Protein AF-0000000084367678 (afdb_homodimer)

Foldseek 3Di:
DPPPLPDADAAPLEAAEEEFAFLDPDLCRLLLLVLLQLLLVVVPFFEEEEELALLDGQQCQLQVHEEAFDADPVGATEFDDHPNYTYDYNPRVDPPVRSVDDDPVNSVVVLVRRRHRHPDHNGHYYYYRDHHRCDDRVLCCLRHHDHLEYEYEFALAPVRVVSSVVVVVSNVVSVHHYLAYEHEQQWDQDPVPRDIGRPRDHCNRVVVCVVVVGDHQFYAHDDPVQVVSSNNSHGCSRVDDCPDPRSVRSNSSSVSVCCRRVVD/DPPPQPDADAAPLEAAEEEFAFLDPDLCRLLLLVLLQLLLVVVPFFEEEEELALLDGQQCQLQVHEEAFDADPVGATEFDDHPNYTYDYNPRVDPPVRSPDDDPVNSVVVLVRRRHRHPDHNGHYYYYRDHHRDDDRVLCCLRHHDHLEYEYEFALAPVRVVSSVVVVVSNVVSVHHYLAYEHEQQWDQDPVPRDIGGPRDHCNRVVSCVVVVGDHQFYAHDDPVQVVSSNNSHGCSRVDDCPDPRSVRSNSSSVSVCCRRVVD

Sequence (528 aa):
IGKNLPVKKSIPNVDKVIVVASGKGGVGKSTVSVNLALALQKLGNRVGILDVDIFGPSIPKLLNLSGEPRLSDDGRLLPLSNYGLESMSMGYLIPPENAVVWRGLMVMKALQQLLFEVKWNKLDYLVIDMPPGTGDTQLTISQQVKVDGAVIVSTPQDIALIDAVKGITMFNKVNIPIIGLVQNMSYFLCPNCNHESHVFGTDGALKEAKKQNLRLLGSIPLNEEICLQSDKGKPVVVSHIDKDPLTKPYFDIAQEVLKFVDQDIGKNLPVKKSIPNVDKVIVVASGKGGVGKSTVSVNLALALQKLGNRVGILDVDIFGPSIPKLLNLSGEPRLSDDGRLLPLSNYGLESMSMGYLIPPENAVVWRGLMVMKALQQLLFEVKWNKLDYLVIDMPPGTGDTQLTISQQVKVDGAVIVSTPQDIALIDAVKGITMFNKVNIPIIGLVQNMSYFLCPNCNHESHVFGTDGALKEAKKQNLRLLGSIPLNEEICLQSDKGKPVVVSHIDKDPLTKPYFDIAQEVLKFVDQD

Solvent-accessible surface area (backbone atoms only — not comparable to full-atom values): 26855 Å² total; per-residue (Å²): 129,76,80,68,71,68,78,54,36,77,42,65,52,45,71,35,30,37,37,36,34,22,8,42,33,56,45,48,49,62,60,50,41,53,31,31,39,51,32,39,30,74,73,73,45,43,34,29,40,37,36,63,17,74,63,56,53,51,58,44,52,36,48,61,50,83,63,68,65,51,67,45,97,85,67,26,37,37,59,49,70,49,99,84,33,38,30,48,41,47,57,37,75,42,55,73,91,60,52,60,70,62,47,73,67,57,50,52,54,51,49,51,41,65,59,63,35,43,56,56,64,81,20,53,33,33,36,32,30,49,40,57,25,48,43,65,68,53,49,47,49,57,51,43,36,56,56,64,27,30,39,38,34,24,28,18,26,56,71,41,39,58,23,31,50,44,36,53,52,41,34,56,74,62,70,37,50,68,67,24,33,33,24,26,45,38,31,33,61,38,87,86,78,59,50,79,39,53,48,37,34,74,60,33,40,54,53,49,19,54,74,68,74,42,41,65,46,37,64,35,61,41,47,41,63,57,42,51,24,33,60,69,18,40,37,50,61,74,71,40,59,74,82,31,83,83,26,38,40,38,45,48,30,30,50,51,51,49,55,60,61,62,72,104,131,77,79,69,70,68,79,53,36,78,44,65,50,43,71,36,30,37,38,36,34,22,7,43,34,56,43,46,48,61,62,49,39,53,33,30,39,49,31,39,30,73,72,72,43,43,37,30,38,37,35,63,18,73,62,55,51,51,58,44,52,35,47,62,50,82,61,67,64,51,66,45,97,86,68,26,36,38,61,50,70,48,97,85,33,38,30,47,42,45,55,37,74,42,56,72,90,60,52,60,70,61,47,73,68,59,50,52,54,52,49,50,41,65,57,63,35,42,56,55,62,81,21,54,33,33,37,32,30,50,40,57,26,48,43,66,67,53,49,48,48,57,49,44,38,58,56,64,26,31,39,37,35,24,27,18,27,57,70,40,39,57,23,30,49,47,36,54,51,40,35,56,74,61,68,39,49,68,67,24,34,32,24,25,46,38,32,34,62,38,88,87,79,58,50,79,41,52,47,37,35,74,60,33,40,55,54,48,19,56,75,69,73,42,41,65,47,38,63,35,61,41,49,43,64,54,43,53,26,32,61,69,19,40,38,50,61,74,71,38,58,77,82,31,83,83,26,40,39,36,44,48,31,31,51,51,51,50,54,59,60,64,73,101

pLDDT: mean 90.0, std 12.18, range [24.98, 98.81]

Structure (mmCIF, N/CA/C/O backbone):
data_AF-0000000084367678-model_v1
#
loop_
_entity.id
_entity.type
_entity.pdbx_description
1 polymer 'AAA domain-containing protein'
#
loop_
_atom_site.group_PDB
_atom_site.id
_atom_site.type_symbol
_atom_site.label_atom_id
_atom_site.label_alt_id
_atom_site.label_comp_id
_atom_site.label_asym_id
_atom_site.label_entity_id
_atom_site.label_seq_id
_atom_site.pdbx_PDB_ins_code
_atom_site.Cartn_x
_atom_site.Cartn_y
_atom_site.Cartn_z
_atom_site.occupancy
_atom_site.B_iso_or_equiv
_atom_site.auth_seq_id
_atom_site.auth_comp_id
_atom_site.auth_asym_id
_atom_site.auth_atom_id
_atom_site.pdbx_PDB_model_num
ATOM 1 N N . ILE A 1 1 ? -31.484 17.266 -17.672 1 24.98 1 ILE A N 1
ATOM 2 C CA . ILE A 1 1 ? -31.531 17.266 -16.219 1 24.98 1 ILE A CA 1
ATOM 3 C C . ILE A 1 1 ? -30.125 17.234 -15.656 1 24.98 1 ILE A C 1
ATOM 5 O O . ILE A 1 1 ? -29.375 16.281 -15.906 1 24.98 1 ILE A O 1
ATOM 9 N N . GLY A 1 2 ? -29.297 18.188 -15.797 1 33.62 2 GLY A N 1
ATOM 10 C CA . GLY A 1 2 ? -27.875 18.375 -15.539 1 33.62 2 GLY A CA 1
ATOM 11 C C . GLY A 1 2 ? -27.438 17.844 -14.188 1 33.62 2 GLY A C 1
ATOM 12 O O . GLY A 1 2 ? -27.969 18.266 -13.148 1 33.62 2 GLY A O 1
ATOM 13 N N . LYS A 1 3 ? -27.156 16.531 -14.031 1 39.16 3 LYS A N 1
ATOM 14 C CA . LYS A 1 3 ? -26.938 15.852 -12.758 1 39.16 3 LYS A CA 1
ATOM 15 C C . LYS A 1 3 ? -26.219 16.766 -11.766 1 39.16 3 LYS A C 1
ATOM 17 O O . LYS A 1 3 ? -25.109 17.234 -12.031 1 39.16 3 LYS A O 1
ATOM 22 N N . ASN A 1 4 ? -26.734 17.547 -11.117 1 40.03 4 ASN A N 1
ATOM 23 C CA . ASN A 1 4 ? -26.328 18.562 -10.156 1 40.03 4 ASN A CA 1
ATOM 24 C C . ASN A 1 4 ? -25.266 18.031 -9.195 1 40.03 4 ASN A C 1
ATOM 26 O O . ASN A 1 4 ? -25.516 17.094 -8.438 1 40.03 4 ASN A O 1
ATOM 30 N N . LEU A 1 5 ? -24 18.078 -9.594 1 51.72 5 LEU A N 1
ATOM 31 C CA . LEU A 1 5 ? -22.938 17.688 -8.68 1 51.72 5 LEU A CA 1
ATOM 32 C C . LEU A 1 5 ? -23.188 18.25 -7.281 1 51.72 5 LEU A C 1
ATOM 34 O O . LEU A 1 5 ? -23.562 19.422 -7.137 1 51.72 5 LEU A O 1
ATOM 38 N N . PRO A 1 6 ? -23.531 17.344 -6.352 1 59.41 6 PRO A N 1
ATOM 39 C CA . PRO A 1 6 ? -23.75 17.859 -5 1 59.41 6 PRO A CA 1
ATOM 40 C C . PRO A 1 6 ? -22.75 18.953 -4.613 1 59.41 6 PRO A C 1
ATOM 42 O O . PRO A 1 6 ? -21.625 18.969 -5.113 1 59.41 6 PRO A O 1
ATOM 45 N N . VAL A 1 7 ? -23.203 20.062 -4.141 1 72.88 7 VAL A N 1
ATOM 46 C CA . VAL A 1 7 ? -22.406 21.188 -3.676 1 72.88 7 VAL A CA 1
ATOM 47 C C . VAL A 1 7 ? -21.406 20.719 -2.623 1 72.88 7 VAL A C 1
ATOM 49 O O . VAL A 1 7 ? -21.781 20.078 -1.646 1 72.88 7 VAL A O 1
ATOM 52 N N . LYS A 1 8 ? -20.078 20.891 -2.949 1 87.5 8 LYS A N 1
ATOM 53 C CA . LYS A 1 8 ? -19 20.562 -2.012 1 87.5 8 LYS A CA 1
ATOM 54 C C . LYS A 1 8 ? -19.109 21.391 -0.736 1 87.5 8 LYS A C 1
ATOM 56 O O . LYS A 1 8 ? -19.5 22.562 -0.782 1 87.5 8 LYS A O 1
ATOM 61 N N . LYS A 1 9 ? -18.922 20.719 0.347 1 92.69 9 LYS A N 1
ATOM 62 C CA . LYS A 1 9 ? -19.047 21.344 1.66 1 92.69 9 LYS A CA 1
ATOM 63 C C . LYS A 1 9 ? -17.672 21.672 2.242 1 92.69 9 LYS A C 1
ATOM 65 O O . LYS A 1 9 ? -16.703 20.953 1.989 1 92.69 9 LYS A O 1
ATOM 70 N N . SER A 1 10 ? -17.672 22.781 2.959 1 95.75 10 SER A N 1
ATOM 71 C CA . SER A 1 10 ? -16.484 23.109 3.717 1 95.75 10 SER A CA 1
ATOM 72 C C . SER A 1 10 ? -16.422 22.344 5.035 1 95.75 10 SER A C 1
ATOM 74 O O . SER A 1 10 ? -17.469 22.016 5.609 1 95.75 10 SER A O 1
ATOM 76 N N . ILE A 1 11 ? -15.203 22.016 5.469 1 97.19 11 ILE A N 1
ATOM 77 C CA . ILE A 1 11 ? -15.023 21.438 6.793 1 97.19 11 ILE A CA 1
ATOM 78 C C . ILE A 1 11 ? -15.062 22.531 7.852 1 97.19 11 ILE A C 1
ATOM 80 O O . ILE A 1 11 ? -14.344 23.531 7.75 1 97.19 11 ILE A O 1
ATOM 84 N N . PRO A 1 12 ? -15.867 22.359 8.875 1 96.81 12 PRO A N 1
ATOM 85 C CA . PRO A 1 12 ? -16.016 23.422 9.875 1 96.81 12 PRO A CA 1
ATOM 86 C C . PRO A 1 12 ? -14.695 23.812 10.531 1 96.81 12 PRO A C 1
ATOM 88 O O . PRO A 1 12 ? -13.906 22.938 10.898 1 96.81 12 PRO A O 1
ATOM 91 N N . ASN A 1 13 ? -14.375 25.141 10.594 1 97.81 13 ASN A N 1
ATOM 92 C CA . ASN A 1 13 ? -13.242 25.75 11.281 1 97.81 13 ASN A CA 1
ATOM 93 C C . ASN A 1 13 ? -11.93 25.469 10.555 1 97.81 13 ASN A C 1
ATOM 95 O O . ASN A 1 13 ? -10.852 25.547 11.156 1 97.81 13 ASN A O 1
ATOM 99 N N . VAL A 1 14 ? -12.023 25.109 9.273 1 98.12 14 VAL A N 1
ATOM 100 C CA . VAL A 1 14 ? -10.844 24.844 8.453 1 98.12 14 VAL A CA 1
ATOM 101 C C . VAL A 1 14 ? -10.82 25.797 7.266 1 98.12 14 VAL A C 1
ATOM 103 O O . VAL A 1 14 ? -11.805 25.891 6.52 1 98.12 14 VAL A O 1
ATOM 106 N N . ASP A 1 15 ? -9.781 26.516 7.117 1 97.81 15 ASP A N 1
ATOM 107 C CA . ASP A 1 15 ? -9.688 27.484 6.027 1 97.81 15 ASP A CA 1
ATOM 108 C C . ASP A 1 15 ? -9.367 26.797 4.703 1 97.81 15 ASP A C 1
ATOM 110 O O . ASP A 1 15 ? -10.086 26.953 3.717 1 97.81 15 ASP A O 1
ATOM 114 N N . LYS A 1 16 ? -8.312 26.031 4.695 1 97.94 16 LYS A N 1
ATOM 115 C CA . LYS A 1 16 ? -7.891 25.344 3.48 1 97.94 16 LYS A CA 1
ATOM 116 C C . LYS A 1 16 ? -7.695 23.859 3.734 1 97.94 16 LYS A C 1
ATOM 118 O O . LYS A 1 16 ? -7.188 23.453 4.785 1 97.94 16 LYS A O 1
ATOM 123 N N . VAL A 1 17 ? -8.078 23.047 2.764 1 98.12 17 VAL A N 1
ATOM 124 C CA . VAL A 1 17 ? -7.957 21.594 2.848 1 98.12 17 VAL A CA 1
ATOM 125 C C . VAL A 1 17 ? -6.969 21.094 1.794 1 98.12 17 VAL A C 1
ATOM 127 O O . VAL A 1 17 ? -7.129 21.375 0.604 1 98.12 17 VAL A O 1
ATOM 130 N N . ILE A 1 18 ? -5.961 20.359 2.24 1 98.31 18 ILE A N 1
ATOM 131 C CA . ILE A 1 18 ? -4.977 19.719 1.377 1 98.31 18 ILE A CA 1
ATOM 132 C C . ILE A 1 18 ? -5.098 18.203 1.503 1 98.31 18 ILE A C 1
ATOM 134 O O . ILE A 1 18 ? -4.977 17.641 2.6 1 98.31 18 ILE A O 1
ATOM 138 N N . VAL A 1 19 ? -5.316 17.547 0.362 1 97.75 19 VAL A N 1
ATOM 139 C CA . VAL A 1 19 ? -5.387 16.078 0.414 1 97.75 19 VAL A CA 1
ATOM 140 C C . VAL A 1 19 ? -4.062 15.492 -0.062 1 97.75 19 VAL A C 1
ATOM 142 O O . VAL A 1 19 ? -3.441 16 -0.993 1 97.75 19 VAL A O 1
ATOM 145 N N . VAL A 1 20 ? -3.582 14.5 0.67 1 98 20 VAL A N 1
ATOM 146 C CA . VAL A 1 20 ? -2.43 13.703 0.264 1 98 20 VAL A CA 1
ATOM 147 C C . VAL A 1 20 ? -2.893 12.32 -0.199 1 98 20 VAL A C 1
ATOM 149 O O . VAL A 1 20 ? -3.492 11.57 0.573 1 98 20 VAL A O 1
ATOM 152 N N . ALA A 1 21 ? -2.607 12.039 -1.441 1 95 21 ALA A N 1
ATOM 153 C CA . ALA A 1 21 ? -3.117 10.82 -2.053 1 95 21 ALA A CA 1
ATOM 154 C C . ALA A 1 21 ? -1.989 10.016 -2.693 1 95 21 ALA A C 1
ATOM 156 O O . ALA A 1 21 ? -0.893 10.531 -2.91 1 95 21 ALA A O 1
ATOM 157 N N . SER A 1 22 ? -2.285 8.75 -2.85 1 91.56 22 SER A N 1
ATOM 158 C CA . SER A 1 22 ? -1.408 7.844 -3.582 1 91.56 22 SER A CA 1
ATOM 159 C C . SER A 1 22 ? -2.213 6.824 -4.383 1 91.56 22 SER A C 1
ATOM 161 O O . SER A 1 22 ? -3.373 6.555 -4.062 1 91.56 22 SER A O 1
ATOM 163 N N . GLY A 1 23 ? -1.698 6.41 -5.469 1 79.56 23 GLY A N 1
ATOM 164 C CA . GLY A 1 23 ? -2.379 5.383 -6.238 1 79.56 23 GLY A CA 1
ATOM 165 C C . GLY A 1 23 ? -2.305 4.008 -5.594 1 79.56 23 GLY A C 1
ATOM 166 O O . GLY A 1 23 ? -3.197 3.18 -5.781 1 79.56 23 GLY A O 1
ATOM 167 N N . LYS A 1 24 ? -1.27 3.723 -4.961 1 77.12 24 LYS A N 1
ATOM 168 C CA . LYS A 1 24 ? -1.032 2.428 -4.328 1 77.12 24 LYS A CA 1
ATOM 169 C C . LYS A 1 24 ? -0.624 2.598 -2.865 1 77.12 24 LYS A C 1
ATOM 171 O O . LYS A 1 24 ? -0.094 3.641 -2.48 1 77.12 24 LYS A O 1
ATOM 176 N N . GLY A 1 25 ? -0.98 1.59 -2.117 1 74.69 25 GLY A N 1
ATOM 177 C CA . GLY A 1 25 ? -0.498 1.577 -0.745 1 74.69 25 GLY A CA 1
ATOM 178 C C . GLY A 1 25 ? 0.994 1.322 -0.64 1 74.69 25 GLY A C 1
ATOM 179 O O . GLY A 1 25 ? 1.606 0.797 -1.572 1 74.69 25 GLY A O 1
ATOM 180 N N . GLY A 1 26 ? 1.635 1.889 0.402 1 81.69 26 GLY A N 1
ATOM 181 C CA . GLY A 1 26 ? 3.002 1.526 0.743 1 81.69 26 GLY A CA 1
ATOM 182 C C . GLY A 1 26 ? 4.035 2.449 0.127 1 81.69 26 GLY A C 1
ATOM 183 O O . GLY A 1 26 ? 5.238 2.25 0.306 1 81.69 26 GLY A O 1
ATOM 184 N N . VAL A 1 27 ? 3.604 3.455 -0.481 1 89 27 VAL A N 1
ATOM 185 C CA . VAL A 1 27 ? 4.543 4.371 -1.119 1 89 27 VAL A CA 1
ATOM 186 C C . VAL A 1 27 ? 4.996 5.426 -0.115 1 89 27 VAL A C 1
ATOM 188 O O . VAL A 1 27 ? 5.777 6.32 -0.455 1 89 27 VAL A O 1
ATOM 191 N N . GLY A 1 28 ? 4.48 5.438 1.096 1 92.81 28 GLY A N 1
ATOM 192 C CA . GLY A 1 28 ? 4.887 6.355 2.148 1 92.81 28 GLY A CA 1
ATOM 193 C C . GLY A 1 28 ? 3.967 7.555 2.279 1 92.81 28 GLY A C 1
ATOM 194 O O . GLY A 1 28 ? 4.383 8.609 2.758 1 92.81 28 GLY A O 1
ATOM 195 N N . LYS A 1 29 ? 2.789 7.391 1.81 1 94.94 29 LYS A N 1
ATOM 196 C CA . LYS A 1 29 ? 1.805 8.469 1.805 1 94.94 29 LYS A CA 1
ATOM 197 C C . LYS A 1 29 ? 1.592 9.023 3.209 1 94.94 29 LYS A C 1
ATOM 199 O O . LYS A 1 29 ? 1.638 10.242 3.414 1 94.94 29 LYS A O 1
ATOM 204 N N . SER A 1 30 ? 1.337 8.188 4.219 1 96.44 30 SER A N 1
ATOM 205 C CA . SER A 1 30 ? 1.032 8.641 5.57 1 96.44 30 SER A CA 1
ATOM 206 C C . SER A 1 30 ? 2.244 9.297 6.219 1 96.44 30 SER A C 1
ATOM 208 O O . SER A 1 30 ? 2.107 10.281 6.949 1 96.44 30 SER A O 1
ATOM 210 N N . THR A 1 31 ? 3.396 8.766 5.961 1 96.5 31 THR A N 1
ATOM 211 C CA . THR A 1 31 ? 4.625 9.375 6.461 1 96.5 31 THR A CA 1
ATOM 212 C C . THR A 1 31 ? 4.805 10.773 5.887 1 96.5 31 THR A C 1
ATOM 214 O O . THR A 1 31 ? 5.129 11.711 6.617 1 96.5 31 THR A O 1
ATOM 217 N N . VAL A 1 32 ? 4.547 10.867 4.582 1 98.06 32 VAL A N 1
ATOM 218 C CA . VAL A 1 32 ? 4.641 12.172 3.938 1 98.06 32 VAL A CA 1
ATOM 219 C C . VAL A 1 32 ? 3.566 13.102 4.496 1 98.06 32 VAL A C 1
ATOM 221 O O . VAL A 1 32 ? 3.834 14.281 4.77 1 98.06 32 VAL A O 1
ATOM 224 N N . SER A 1 33 ? 2.365 12.609 4.715 1 98.5 33 SER A N 1
ATOM 225 C CA . SER A 1 33 ? 1.254 13.406 5.227 1 98.5 33 SER A CA 1
ATOM 226 C C . SER A 1 33 ? 1.594 14.023 6.578 1 98.5 33 SER A C 1
ATOM 228 O O . SER A 1 33 ? 1.424 15.227 6.777 1 98.5 33 SER A O 1
ATOM 230 N N . VAL A 1 34 ? 2.109 13.219 7.48 1 98.44 34 VAL A N 1
ATOM 231 C CA . VAL A 1 34 ? 2.355 13.68 8.844 1 98.44 34 VAL A CA 1
ATOM 232 C C . VAL A 1 34 ? 3.514 14.68 8.852 1 98.44 34 VAL A C 1
ATOM 234 O O . VAL A 1 34 ? 3.439 15.719 9.508 1 98.44 34 VAL A O 1
ATOM 237 N N . ASN A 1 35 ? 4.559 14.367 8.133 1 98.31 35 ASN A N 1
ATOM 238 C CA . ASN A 1 35 ? 5.707 15.266 8.117 1 98.31 35 ASN A CA 1
ATOM 239 C C . ASN A 1 35 ? 5.387 16.578 7.391 1 98.31 35 ASN A C 1
ATOM 241 O O . ASN A 1 35 ? 5.902 17.625 7.75 1 98.31 35 ASN A O 1
ATOM 245 N N . LEU A 1 36 ? 4.547 16.484 6.367 1 98.5 36 LEU A N 1
ATOM 246 C CA . LEU A 1 36 ? 4.074 17.688 5.695 1 98.5 36 LEU A CA 1
ATOM 247 C C . LEU A 1 36 ? 3.268 18.562 6.652 1 98.5 36 LEU A C 1
ATOM 249 O O . LEU A 1 36 ? 3.5 19.766 6.746 1 98.5 36 LEU A O 1
ATOM 253 N N . ALA A 1 37 ? 2.322 17.969 7.355 1 98.81 37 ALA A N 1
ATOM 254 C CA . ALA A 1 37 ? 1.5 18.703 8.32 1 98.81 37 ALA A CA 1
ATOM 255 C C . ALA A 1 37 ? 2.365 19.375 9.375 1 98.81 37 ALA A C 1
ATOM 257 O O . ALA A 1 37 ? 2.168 20.547 9.695 1 98.81 37 ALA A O 1
ATOM 258 N N . LEU A 1 38 ? 3.336 18.641 9.867 1 98.25 38 LEU A N 1
ATOM 259 C CA . LEU A 1 38 ? 4.23 19.156 10.898 1 98.25 38 LEU A CA 1
ATOM 260 C C . LEU A 1 38 ? 5.113 20.266 10.344 1 98.25 38 LEU A C 1
ATOM 262 O O . LEU A 1 38 ? 5.391 21.25 11.031 1 98.25 38 LEU A O 1
ATOM 266 N N . ALA A 1 39 ? 5.57 20.125 9.109 1 97.81 39 ALA A N 1
ATOM 267 C CA . ALA A 1 39 ? 6.367 21.172 8.469 1 97.81 39 ALA A CA 1
ATOM 268 C C . ALA A 1 39 ? 5.551 22.438 8.289 1 97.81 39 ALA A C 1
ATOM 270 O O . ALA A 1 39 ? 6.039 23.547 8.562 1 97.81 39 ALA A O 1
ATOM 271 N N . LEU A 1 40 ? 4.34 22.297 7.871 1 98 40 LEU A N 1
ATOM 272 C CA . LEU A 1 40 ? 3.449 23.438 7.738 1 98 40 LEU A CA 1
ATOM 273 C C . LEU A 1 40 ? 3.248 24.141 9.078 1 98 40 LEU A C 1
ATOM 275 O O . LEU A 1 40 ? 3.236 25.359 9.156 1 98 40 LEU A O 1
ATOM 279 N N . GLN A 1 41 ? 3.098 23.312 10.062 1 97.62 41 GLN A N 1
ATOM 280 C CA . GLN A 1 41 ? 2.945 23.828 11.422 1 97.62 41 GLN A CA 1
ATOM 281 C C . GLN A 1 41 ? 4.184 24.609 11.852 1 97.62 41 GLN A C 1
ATOM 283 O O . GLN A 1 41 ? 4.07 25.719 12.406 1 97.62 41 GLN A O 1
ATOM 288 N N . LYS A 1 42 ? 5.332 24.094 11.609 1 96.06 42 LYS A N 1
ATOM 289 C CA . LYS A 1 42 ? 6.594 24.719 12 1 96.06 42 LYS A CA 1
ATOM 290 C C . LYS A 1 42 ? 6.836 26 11.227 1 96.06 42 LYS A C 1
ATOM 292 O O . LYS A 1 42 ? 7.594 26.875 11.672 1 96.06 42 LYS A O 1
ATOM 297 N N . LEU A 1 43 ? 6.203 26.094 10.148 1 95.81 43 LEU A N 1
ATOM 298 C CA . LEU A 1 43 ? 6.309 27.312 9.352 1 95.81 43 LEU A CA 1
ATOM 299 C C . LEU A 1 43 ? 5.336 28.375 9.852 1 95.81 43 LEU A C 1
ATOM 301 O O . LEU A 1 43 ? 5.172 29.422 9.219 1 95.81 43 LEU A O 1
ATOM 305 N N . GLY A 1 44 ? 4.605 28.109 10.922 1 96.56 44 GLY A N 1
ATOM 306 C CA . GLY A 1 44 ? 3.863 29.141 11.633 1 96.56 44 GLY A CA 1
ATOM 307 C C . GLY A 1 44 ? 2.365 29.047 11.422 1 96.56 44 GLY A C 1
ATOM 308 O O . GLY A 1 44 ? 1.623 29.969 11.781 1 96.56 44 GLY A O 1
ATOM 309 N N . ASN A 1 45 ? 1.863 27.969 10.859 1 97.88 45 ASN A N 1
ATOM 310 C CA . ASN A 1 45 ? 0.44 27.828 10.57 1 97.88 45 ASN A CA 1
ATOM 311 C C . ASN A 1 45 ? -0.262 26.953 11.609 1 97.88 45 ASN A C 1
ATOM 313 O O . ASN A 1 45 ? 0.369 26.109 12.242 1 97.88 45 ASN A O 1
ATOM 317 N N . ARG A 1 46 ? -1.546 27.234 11.852 1 98.5 46 ARG A N 1
ATOM 318 C CA . ARG A 1 46 ? -2.395 26.312 12.602 1 98.5 46 ARG A CA 1
ATOM 319 C C . ARG A 1 46 ? -2.832 25.141 11.719 1 98.5 46 ARG A C 1
ATOM 321 O O . ARG A 1 46 ? -3.59 25.328 10.766 1 98.5 46 ARG A O 1
ATOM 328 N N . VAL A 1 47 ? -2.318 23.953 12.047 1 98.56 47 VAL A N 1
ATOM 329 C CA . VAL A 1 47 ? -2.477 22.828 11.133 1 98.56 47 VAL A CA 1
ATOM 330 C C . VAL A 1 47 ? -3.092 21.641 11.867 1 98.56 47 VAL A C 1
ATOM 332 O O . VAL A 1 47 ? -2.793 21.422 13.047 1 98.56 47 VAL A O 1
ATOM 335 N N . GLY A 1 48 ? -4.027 20.953 11.219 1 98.75 48 GLY A N 1
ATOM 336 C CA . GLY A 1 48 ? -4.52 19.656 11.648 1 98.75 48 GLY A CA 1
ATOM 337 C C . GLY A 1 48 ? -4.305 18.562 10.625 1 98.75 48 GLY A C 1
ATOM 338 O O . GLY A 1 48 ? -3.977 18.844 9.469 1 98.75 48 GLY A O 1
ATOM 339 N N . ILE A 1 49 ? -4.434 17.297 11.07 1 98.81 49 ILE A N 1
ATOM 340 C CA . ILE A 1 49 ? -4.316 16.156 10.156 1 98.81 49 ILE A CA 1
ATOM 341 C C . ILE A 1 49 ? -5.473 15.195 10.383 1 98.81 49 ILE A C 1
ATOM 343 O O . ILE A 1 49 ? -5.844 14.914 11.523 1 98.81 49 ILE A O 1
ATOM 347 N N . LEU A 1 50 ? -6.043 14.781 9.281 1 98.38 50 LEU A N 1
ATOM 348 C CA . LEU A 1 50 ? -7.152 13.836 9.297 1 98.38 50 LEU A CA 1
ATOM 349 C C . LEU A 1 50 ? -6.812 12.586 8.492 1 98.38 50 LEU A C 1
ATOM 351 O O . LEU A 1 50 ? -6.449 12.672 7.32 1 98.38 50 LEU A O 1
ATOM 355 N N . ASP A 1 51 ? -6.879 11.469 9.188 1 96.62 51 ASP A N 1
ATOM 356 C CA . ASP A 1 51 ? -6.66 10.156 8.578 1 96.62 51 ASP A CA 1
ATOM 357 C C . ASP A 1 51 ? -7.98 9.516 8.164 1 96.62 51 ASP A C 1
ATOM 359 O O . ASP A 1 51 ? -8.781 9.125 9.016 1 96.62 51 ASP A O 1
ATOM 363 N N . VAL A 1 52 ? -8.125 9.312 6.832 1 92.38 52 VAL A N 1
ATOM 364 C CA . VAL A 1 52 ? -9.383 8.727 6.383 1 92.38 52 VAL A CA 1
ATOM 365 C C . VAL A 1 52 ? -9.125 7.363 5.742 1 92.38 52 VAL A C 1
ATOM 367 O O . VAL A 1 52 ? -9.953 6.863 4.98 1 92.38 52 VAL A O 1
ATOM 370 N N . ASP A 1 53 ? -7.988 6.809 5.938 1 87.5 53 ASP A N 1
ATOM 371 C CA . ASP A 1 53 ? -7.715 5.426 5.566 1 87.5 53 ASP A CA 1
ATOM 372 C C . ASP A 1 53 ? -8.297 4.457 6.598 1 87.5 53 ASP A C 1
ATOM 374 O O . ASP A 1 53 ? -7.625 4.102 7.57 1 87.5 53 ASP A O 1
ATOM 378 N N . ILE A 1 54 ? -9.352 4.004 6.32 1 79.69 54 ILE A N 1
ATOM 379 C CA . ILE A 1 54 ? -10.156 3.244 7.27 1 79.69 54 ILE A CA 1
ATOM 380 C C . ILE A 1 54 ? -9.5 1.889 7.531 1 79.69 54 ILE A C 1
ATOM 382 O O . ILE A 1 54 ? -9.477 1.412 8.664 1 79.69 54 ILE A O 1
ATOM 386 N N . PHE A 1 55 ? -8.891 1.275 6.59 1 75.62 55 PHE A N 1
ATOM 387 C CA . PHE A 1 55 ? -8.453 -0.109 6.707 1 75.62 55 PHE A CA 1
ATOM 388 C C . PHE A 1 55 ? -6.984 -0.177 7.117 1 75.62 55 PHE A C 1
ATOM 390 O O . PHE A 1 55 ? -6.508 -1.221 7.566 1 75.62 55 PHE A O 1
ATOM 397 N N . GLY A 1 56 ? -6.336 0.893 7.047 1 81.94 56 GLY A N 1
ATOM 398 C CA . GLY A 1 56 ? -4.93 0.919 7.418 1 81.94 56 GLY A CA 1
ATOM 399 C C . GLY A 1 56 ? -4.477 2.268 7.945 1 81.94 56 GLY A C 1
ATOM 400 O O . GLY A 1 56 ? -3.547 2.871 7.402 1 81.94 56 GLY A O 1
ATOM 401 N N . PRO A 1 57 ? -5.23 2.693 9.008 1 89.12 57 PRO A N 1
ATOM 402 C CA . PRO A 1 57 ? -4.863 4.004 9.547 1 89.12 57 PRO A CA 1
ATOM 403 C C . PRO A 1 57 ? -3.482 4.004 10.203 1 89.12 57 PRO A C 1
ATOM 405 O O . PRO A 1 57 ? -3.23 3.219 11.117 1 89.12 57 PRO A O 1
ATOM 408 N N . SER A 1 58 ? -2.604 4.891 9.758 1 92.25 58 SER A N 1
ATOM 409 C CA . SER A 1 58 ? -1.227 4.883 10.234 1 92.25 58 SER A CA 1
ATOM 410 C C . SER A 1 58 ? -0.935 6.105 11.102 1 92.25 58 SER A C 1
ATOM 412 O O . SER A 1 58 ? 0.059 6.137 11.828 1 92.25 58 SER A O 1
ATOM 414 N N . ILE A 1 59 ? -1.819 7.086 11.047 1 96.31 59 ILE A N 1
ATOM 415 C CA . ILE A 1 59 ? -1.528 8.383 11.656 1 96.31 59 ILE A CA 1
ATOM 416 C C . ILE A 1 59 ? -1.425 8.227 13.172 1 96.31 59 ILE A C 1
ATOM 418 O O . ILE A 1 59 ? -0.52 8.781 13.805 1 96.31 59 ILE A O 1
ATOM 422 N N . PRO A 1 60 ? -2.33 7.434 13.805 1 95.38 60 PRO A N 1
ATOM 423 C CA . PRO A 1 60 ? -2.217 7.289 15.258 1 95.38 60 PRO A CA 1
ATOM 424 C C . PRO A 1 60 ? -0.842 6.793 15.695 1 95.38 60 PRO A C 1
ATOM 426 O O . PRO A 1 60 ? -0.247 7.348 16.625 1 95.38 60 PRO A O 1
ATOM 429 N N . LYS A 1 61 ? -0.298 5.852 15.008 1 94.06 61 LYS A N 1
ATOM 430 C CA . LYS A 1 61 ? 1.027 5.324 15.32 1 94.06 61 LYS A CA 1
ATOM 431 C C . LYS A 1 61 ? 2.111 6.363 15.039 1 94.06 61 LYS A C 1
ATOM 433 O O . LYS A 1 61 ? 3.033 6.535 15.844 1 94.06 61 LYS A O 1
ATOM 438 N N . LEU A 1 62 ? 1.968 7.059 13.953 1 97.06 62 LEU A N 1
ATOM 439 C CA . LEU A 1 62 ? 2.975 8.023 13.523 1 97.06 62 LEU A CA 1
ATOM 440 C C . LEU A 1 62 ? 3.041 9.203 14.477 1 97.06 62 LEU A C 1
ATOM 442 O O . LEU A 1 62 ? 4.059 9.898 14.547 1 97.06 62 LEU A O 1
ATOM 446 N N . LEU A 1 63 ? 1.94 9.422 15.195 1 98 63 LEU A N 1
ATOM 447 C CA . LEU A 1 63 ? 1.894 10.555 16.125 1 98 63 LEU A CA 1
ATOM 448 C C . LEU A 1 63 ? 1.958 10.07 17.562 1 98 63 LEU A C 1
ATOM 450 O O . LEU A 1 63 ? 1.816 10.867 18.5 1 98 63 LEU A O 1
ATOM 454 N N . ASN A 1 64 ? 2.186 8.805 17.734 1 97.06 64 ASN A N 1
ATOM 455 C CA . ASN A 1 64 ? 2.246 8.211 19.062 1 97.06 64 ASN A CA 1
ATOM 456 C C . ASN A 1 64 ? 1.005 8.539 19.891 1 97.06 64 ASN A C 1
ATOM 458 O O . ASN A 1 64 ? 1.113 9.023 21.016 1 97.06 64 ASN A O 1
ATOM 462 N N . LEU A 1 65 ? -0.136 8.359 19.266 1 95.88 65 LEU A N 1
ATOM 463 C CA . LEU A 1 65 ? -1.414 8.633 19.906 1 95.88 65 LEU A CA 1
ATOM 464 C C . LEU A 1 65 ? -2.285 7.379 19.953 1 95.88 65 LEU A C 1
ATOM 466 O O . LEU A 1 65 ? -2.215 6.543 19.047 1 95.88 65 LEU A O 1
ATOM 470 N N . SER A 1 66 ? -2.951 7.242 21 1 90.06 66 SER A N 1
ATOM 471 C CA . SER A 1 66 ? -3.902 6.148 21.172 1 90.06 66 SER A CA 1
ATOM 472 C C . SER A 1 66 ? -5.086 6.574 22.031 1 90.06 66 SER A C 1
ATOM 474 O O . SER A 1 66 ? -5.059 7.641 22.641 1 90.06 66 SER A O 1
ATOM 476 N N . GLY A 1 67 ? -6.141 5.777 21.906 1 87.12 67 GLY A N 1
ATOM 477 C CA . GLY A 1 67 ? -7.305 6.051 22.734 1 87.12 67 GLY A CA 1
ATOM 478 C C . GLY A 1 67 ? -8.492 6.574 21.953 1 87.12 67 GLY A C 1
ATOM 479 O O . GLY A 1 67 ? -8.344 6.988 20.797 1 87.12 67 GLY A O 1
ATOM 480 N N . GLU A 1 68 ? -9.609 6.551 22.594 1 88.19 68 GLU A N 1
ATOM 481 C CA . GLU A 1 68 ? -10.844 7.008 21.953 1 88.19 68 GLU A CA 1
ATOM 482 C C . GLU A 1 68 ? -11.062 8.5 22.172 1 88.19 68 GLU A C 1
ATOM 484 O O . GLU A 1 68 ? -10.898 9 23.281 1 88.19 68 GLU A O 1
ATOM 489 N N . PRO A 1 69 ? -11.359 9.117 21.062 1 91.69 69 PRO A N 1
ATOM 490 C CA . PRO A 1 69 ? -11.633 10.547 21.219 1 91.69 69 PRO A CA 1
ATOM 491 C C . PRO A 1 69 ? -12.836 10.828 22.125 1 91.69 69 PRO A C 1
ATOM 493 O O . PRO A 1 69 ? -13.805 10.062 22.109 1 91.69 69 PRO A O 1
ATOM 496 N N . ARG A 1 70 ? -12.75 11.914 22.859 1 91.75 70 ARG A N 1
ATOM 497 C CA . ARG A 1 70 ? -13.875 12.383 23.656 1 91.75 70 ARG A CA 1
ATOM 498 C C . ARG A 1 70 ? -14.844 13.203 22.812 1 91.75 70 ARG A C 1
ATOM 500 O O . ARG A 1 70 ? -14.5 13.633 21.703 1 91.75 70 ARG A O 1
ATOM 507 N N . LEU A 1 71 ? -16.031 13.25 23.328 1 93.44 71 LEU A N 1
ATOM 508 C CA . LEU A 1 71 ? -17.031 14.094 22.688 1 93.44 71 LEU A CA 1
ATOM 509 C C . LEU A 1 71 ? -17.172 15.422 23.422 1 93.44 71 LEU A C 1
ATOM 511 O O . LEU A 1 71 ? -17.125 15.461 24.656 1 93.44 71 LEU A O 1
ATOM 515 N N . SER A 1 72 ? -17.297 16.484 22.641 1 94.88 72 SER A N 1
ATOM 516 C CA . SER A 1 72 ? -17.609 17.797 23.219 1 94.88 72 SER A CA 1
ATOM 517 C C . SER A 1 72 ? -19.047 17.844 23.719 1 94.88 72 SER A C 1
ATOM 519 O O . SER A 1 72 ? -19.812 16.891 23.516 1 94.88 72 SER A O 1
ATOM 521 N N . ASP A 1 73 ? -19.359 18.969 24.344 1 93.75 73 ASP A N 1
ATOM 522 C CA . ASP A 1 73 ? -20.703 19.156 24.891 1 93.75 73 ASP A CA 1
ATOM 523 C C . ASP A 1 73 ? -21.75 19.156 23.766 1 93.75 73 ASP A C 1
ATOM 525 O O . ASP A 1 73 ? -22.891 18.734 23.984 1 93.75 73 ASP A O 1
ATOM 529 N N . ASP A 1 74 ? -21.344 19.516 22.672 1 93.31 74 ASP A N 1
ATOM 530 C CA . ASP A 1 74 ? -22.281 19.609 21.562 1 93.31 74 ASP A CA 1
ATOM 531 C C . ASP A 1 74 ? -22.219 18.359 20.688 1 93.31 74 ASP A C 1
ATOM 533 O O . ASP A 1 74 ? -22.734 18.328 19.562 1 93.31 74 ASP A O 1
ATOM 537 N N . GLY A 1 75 ? -21.469 17.375 21.078 1 93 75 GLY A N 1
ATOM 538 C CA . GLY A 1 75 ? -21.5 16.062 20.438 1 93 75 GLY A CA 1
ATOM 539 C C . GLY A 1 75 ? -20.469 15.914 19.328 1 93 75 GLY A C 1
ATOM 540 O O . GLY A 1 75 ? -20.547 14.984 18.531 1 93 75 GLY A O 1
ATOM 541 N N . ARG A 1 76 ? -19.547 16.812 19.344 1 95.56 76 ARG A N 1
ATOM 542 C CA . ARG A 1 76 ? -18.531 16.734 18.297 1 95.56 76 ARG A CA 1
ATOM 543 C C . ARG A 1 76 ? -17.281 16.016 18.812 1 95.56 76 ARG A C 1
ATOM 545 O O . ARG A 1 76 ? -17.016 16.016 20.016 1 95.56 76 ARG A O 1
ATOM 552 N N . LEU A 1 77 ? -16.562 15.383 17.891 1 96.25 77 LEU A N 1
ATOM 553 C CA . LEU A 1 77 ? -15.344 14.656 18.234 1 96.25 77 LEU A CA 1
ATOM 554 C C . LEU A 1 77 ? -14.219 15.625 18.594 1 96.25 77 LEU A C 1
ATOM 556 O O . LEU A 1 77 ? -13.914 16.547 17.828 1 96.25 77 LEU A O 1
ATOM 560 N N . LEU A 1 78 ? -13.656 15.438 19.766 1 97.38 78 LEU A N 1
ATOM 561 C CA . LEU A 1 78 ? -12.484 16.219 20.141 1 97.38 78 LEU A CA 1
ATOM 562 C C . LEU A 1 78 ? -11.211 15.602 19.578 1 97.38 78 LEU A C 1
ATOM 564 O O . LEU A 1 78 ? -10.906 14.438 19.844 1 97.38 78 LEU A O 1
ATOM 568 N N . PRO A 1 79 ? -10.477 16.359 18.766 1 97.62 79 PRO A N 1
ATOM 569 C CA . PRO A 1 79 ? -9.258 15.781 18.203 1 97.62 79 PRO A CA 1
ATOM 570 C C . PRO A 1 79 ? -8.188 15.492 19.25 1 97.62 79 PRO A C 1
ATOM 572 O O . PRO A 1 79 ? -8.18 16.125 20.312 1 97.62 79 PRO A O 1
ATOM 575 N N . LEU A 1 80 ? -7.367 14.492 18.953 1 97.38 80 LEU A N 1
ATOM 576 C CA . LEU A 1 80 ? -6.18 14.227 19.766 1 97.38 80 LEU A CA 1
ATOM 577 C C . LEU A 1 80 ? -4.98 15.008 19.234 1 97.38 80 LEU A C 1
ATOM 579 O O . LEU A 1 80 ? -4.922 15.336 18.047 1 97.38 80 LEU A O 1
ATOM 583 N N . SER A 1 81 ? -4.07 15.328 20.188 1 97.31 81 SER A N 1
ATOM 584 C CA . SER A 1 81 ? -2.953 16.156 19.75 1 97.31 81 SER A CA 1
ATOM 585 C C . SER A 1 81 ? -1.629 15.625 20.297 1 97.31 81 SER A C 1
ATOM 587 O O . SER A 1 81 ? -1.573 15.094 21.406 1 97.31 81 SER A O 1
ATOM 589 N N . ASN A 1 82 ? -0.674 15.609 19.469 1 97.69 82 ASN A N 1
ATOM 590 C CA . ASN A 1 82 ? 0.726 15.422 19.844 1 97.69 82 ASN A CA 1
ATOM 591 C C . ASN A 1 82 ? 1.651 16.266 18.953 1 97.69 82 ASN A C 1
ATOM 593 O O . ASN A 1 82 ? 1.315 16.578 17.812 1 97.69 82 ASN A O 1
ATOM 597 N N . TYR A 1 83 ? 2.768 16.766 19.547 1 97.44 83 TYR A N 1
ATOM 598 C CA . TYR A 1 83 ? 3.752 17.609 18.875 1 97.44 83 TYR A CA 1
ATOM 599 C C . TYR A 1 83 ? 3.109 18.891 18.344 1 97.44 83 TYR A C 1
ATOM 601 O O . TYR A 1 83 ? 3.508 19.391 17.297 1 97.44 83 TYR A O 1
ATOM 609 N N . GLY A 1 84 ? 1.965 19.297 18.953 1 96 84 GLY A N 1
ATOM 610 C CA . GLY A 1 84 ? 1.292 20.531 18.562 1 96 84 GLY A CA 1
ATOM 611 C C . GLY A 1 84 ? 0.359 20.359 17.391 1 96 84 GLY A C 1
ATOM 612 O O . GLY A 1 84 ? -0.203 21.344 16.891 1 96 84 GLY A O 1
ATOM 613 N N . LEU A 1 85 ? 0.154 19.172 16.922 1 97.81 85 LEU A N 1
ATOM 614 C CA . LEU A 1 85 ? -0.664 18.875 15.75 1 97.81 85 LEU A CA 1
ATOM 615 C C . LEU A 1 85 ? -1.967 18.203 16.156 1 97.81 85 LEU A C 1
ATOM 617 O O . LEU A 1 85 ? -1.947 17.141 16.781 1 97.81 85 LEU A O 1
ATOM 621 N N . GLU A 1 86 ? -3.068 18.812 15.828 1 98.12 86 GLU A N 1
ATOM 622 C CA . GLU A 1 86 ? -4.363 18.172 16.031 1 98.12 86 GLU A CA 1
ATOM 623 C C . GLU A 1 86 ? -4.59 17.062 15.016 1 98.12 86 GLU A C 1
ATOM 625 O O . GLU A 1 86 ? -4.25 17.203 13.836 1 98.12 86 GLU A O 1
ATOM 630 N N . SER A 1 87 ? -5.121 15.977 15.547 1 98.5 87 SER A N 1
ATOM 631 C CA . SER A 1 87 ? -5.301 14.852 14.641 1 98.5 87 SER A CA 1
ATOM 632 C C . SER A 1 87 ? -6.617 14.133 14.906 1 98.5 87 SER A C 1
ATOM 634 O O . SER A 1 87 ? -7.109 14.125 16.031 1 98.5 87 SER A O 1
ATOM 636 N N . MET A 1 88 ? -7.156 13.602 13.906 1 97.94 88 MET A N 1
ATOM 637 C CA . MET A 1 88 ? -8.273 12.664 13.977 1 97.94 88 MET A CA 1
ATOM 638 C C . MET A 1 88 ? -8.102 11.531 12.969 1 97.94 88 MET A C 1
ATOM 640 O O . MET A 1 88 ? -7.434 11.695 11.953 1 97.94 88 MET A O 1
ATOM 644 N N . SER A 1 89 ? -8.562 10.391 13.344 1 95.5 89 SER A N 1
ATOM 645 C CA . SER A 1 89 ? -8.359 9.195 12.531 1 95.5 89 SER A CA 1
ATOM 646 C C . SER A 1 89 ? -9.43 8.148 12.805 1 95.5 89 SER A C 1
ATOM 648 O O . SER A 1 89 ? -9.945 8.055 13.922 1 95.5 89 SER A O 1
ATOM 650 N N . MET A 1 90 ? -9.672 7.43 11.805 1 87 90 MET A N 1
ATOM 651 C CA . MET A 1 90 ? -10.516 6.25 12 1 87 90 MET A CA 1
ATOM 652 C C . MET A 1 90 ? -9.891 5.301 13.016 1 87 90 MET A C 1
ATOM 654 O O . MET A 1 90 ? -10.602 4.617 13.75 1 87 90 MET A O 1
ATOM 658 N N . GLY A 1 91 ? -8.641 5.398 13.07 1 87.5 91 GLY A N 1
ATOM 659 C CA . GLY A 1 91 ? -7.914 4.512 13.969 1 87.5 91 GLY A CA 1
ATOM 660 C C . GLY A 1 91 ? -8.188 4.793 15.438 1 87.5 91 GLY A C 1
ATOM 661 O O . GLY A 1 91 ? -7.902 3.955 16.297 1 87.5 91 GLY A O 1
ATOM 662 N N . TYR A 1 92 ? -8.656 5.992 15.688 1 91.19 92 TYR A N 1
ATOM 663 C CA . TYR A 1 92 ? -9.016 6.312 17.062 1 91.19 92 TYR A CA 1
ATOM 664 C C . TYR A 1 92 ? -10.391 5.762 17.406 1 91.19 92 TYR A C 1
ATOM 666 O O . TYR A 1 92 ? -10.711 5.566 18.594 1 91.19 92 TYR A O 1
ATOM 674 N N . LEU A 1 93 ? -11.211 5.602 16.391 1 83.94 93 LEU A N 1
ATOM 675 C CA . LEU A 1 93 ? -12.617 5.262 16.594 1 83.94 93 LEU A CA 1
ATOM 676 C C . LEU A 1 93 ? -12.805 3.748 16.625 1 83.94 93 LEU A C 1
ATOM 678 O O . LEU A 1 93 ? -13.742 3.248 17.25 1 83.94 93 LEU A O 1
ATOM 682 N N . ILE A 1 94 ? -11.984 3.07 15.898 1 72.94 94 ILE A N 1
ATOM 683 C CA . ILE A 1 94 ? -12.18 1.63 15.773 1 72.94 94 ILE A CA 1
ATOM 684 C C . ILE A 1 94 ? -11.055 0.892 16.484 1 72.94 94 ILE A C 1
ATOM 686 O O . ILE A 1 94 ? -9.891 0.998 16.094 1 72.94 94 ILE A O 1
ATOM 690 N N . PRO A 1 95 ? -11.484 0.159 17.5 1 65.69 95 PRO A N 1
ATOM 691 C CA . PRO A 1 95 ? -10.43 -0.676 18.094 1 65.69 95 PRO A CA 1
ATOM 692 C C . PRO A 1 95 ? -9.891 -1.708 17.109 1 65.69 95 PRO A C 1
ATOM 694 O O . PRO A 1 95 ? -10.633 -2.23 16.281 1 65.69 95 PRO A O 1
ATOM 697 N N . PRO A 1 96 ? -8.523 -1.831 17.047 1 60.19 96 PRO A N 1
ATOM 698 C CA . PRO A 1 96 ? -7.879 -2.74 16.094 1 60.19 96 PRO A CA 1
ATOM 699 C C . PRO A 1 96 ? -8.523 -4.125 16.078 1 60.19 96 PRO A C 1
ATOM 701 O O . PRO A 1 96 ? -8.586 -4.762 15.016 1 60.19 96 PRO A O 1
ATOM 704 N N . GLU A 1 97 ? -8.953 -4.543 17.203 1 59.12 97 GLU A N 1
ATOM 705 C CA . GLU A 1 97 ? -9.508 -5.887 17.312 1 59.12 97 GLU A CA 1
ATOM 706 C C . GLU A 1 97 ? -10.844 -5.996 16.578 1 59.12 97 GLU A C 1
ATOM 708 O O . GLU A 1 97 ? -11.273 -7.098 16.234 1 59.12 97 GLU A O 1
ATOM 713 N N . ASN A 1 98 ? -11.523 -4.844 16.375 1 58.66 98 ASN A N 1
ATOM 714 C CA . ASN A 1 98 ? -12.852 -4.852 15.766 1 58.66 98 ASN A CA 1
ATOM 715 C C . ASN A 1 98 ? -12.789 -4.461 14.289 1 58.66 98 ASN A C 1
ATOM 717 O O . ASN A 1 98 ? -13.82 -4.23 13.664 1 58.66 98 ASN A O 1
ATOM 721 N N . ALA A 1 99 ? -11.602 -4.191 13.82 1 53.53 99 ALA A N 1
ATOM 722 C CA . ALA A 1 99 ? -11.414 -3.658 12.469 1 53.53 99 ALA A CA 1
ATOM 723 C C . ALA A 1 99 ? -12.016 -4.59 11.422 1 53.53 99 ALA A C 1
ATOM 725 O O . ALA A 1 99 ? -12.523 -4.133 10.398 1 53.53 99 ALA A O 1
ATOM 726 N N . VAL A 1 100 ? -12.117 -5.883 11.602 1 53.47 100 VAL A N 1
ATOM 727 C CA . VAL A 1 100 ? -12.398 -6.91 10.602 1 53.47 100 VAL A CA 1
ATOM 728 C C . VAL A 1 100 ? -13.805 -6.715 10.047 1 53.47 100 VAL A C 1
ATOM 730 O O . VAL A 1 100 ? -14.055 -6.973 8.867 1 53.47 100 VAL A O 1
ATOM 733 N N . VAL A 1 101 ? -14.797 -5.973 10.828 1 56.66 101 VAL A N 1
ATOM 734 C CA . VAL A 1 101 ? -16.156 -6.234 10.375 1 56.66 101 VAL A CA 1
ATOM 735 C C . VAL A 1 101 ? -16.812 -4.93 9.922 1 56.66 101 VAL A C 1
ATOM 737 O O . VAL A 1 101 ? -18.031 -4.867 9.75 1 56.66 101 VAL A O 1
ATOM 740 N N . TRP A 1 102 ? -15.992 -3.986 9.531 1 61.62 102 TRP A N 1
ATOM 741 C CA . TRP A 1 102 ? -16.703 -2.779 9.133 1 61.62 102 TRP A CA 1
ATOM 742 C C . TRP A 1 102 ? -17.125 -2.854 7.672 1 61.62 102 TRP A C 1
ATOM 744 O O . TRP A 1 102 ? -16.281 -3.004 6.781 1 61.62 102 TRP A O 1
ATOM 754 N N . ARG A 1 103 ? -18.469 -3.01 7.566 1 64.19 103 ARG A N 1
ATOM 755 C CA . ARG A 1 103 ? -19.078 -3.037 6.242 1 64.19 103 ARG A CA 1
ATOM 756 C C . ARG A 1 103 ? -19.188 -1.63 5.664 1 64.19 103 ARG A C 1
ATOM 758 O O . ARG A 1 103 ? -19.047 -0.642 6.387 1 64.19 103 ARG A O 1
ATOM 765 N N . GLY A 1 104 ? -19.359 -1.562 4.43 1 66.56 104 GLY A N 1
ATOM 766 C CA . GLY A 1 104 ? -19.359 -0.347 3.633 1 66.56 104 GLY A CA 1
ATOM 767 C C . GLY A 1 104 ? -20.188 0.769 4.242 1 66.56 104 GLY A C 1
ATOM 768 O O . GLY A 1 104 ? -19.734 1.916 4.305 1 66.56 104 GLY A O 1
ATOM 769 N N . LEU A 1 105 ? -21.344 0.479 4.836 1 71.69 105 LEU A N 1
ATOM 770 C CA . LEU A 1 105 ? -22.234 1.521 5.348 1 71.69 105 LEU A CA 1
ATOM 771 C C . LEU A 1 105 ? -21.656 2.154 6.605 1 71.69 105 LEU A C 1
ATOM 773 O O . LEU A 1 105 ? -21.719 3.373 6.781 1 71.69 105 LEU A O 1
ATOM 777 N N . MET A 1 106 ? -21.109 1.373 7.441 1 74.56 106 MET A N 1
ATOM 778 C CA . MET A 1 106 ? -20.5 1.879 8.672 1 74.56 106 MET A CA 1
ATOM 779 C C . MET A 1 106 ? -19.281 2.744 8.359 1 74.56 106 MET A C 1
ATOM 781 O O . MET A 1 106 ? -19.047 3.752 9.023 1 74.56 106 MET A O 1
ATOM 785 N N . VAL A 1 107 ? -18.672 2.357 7.312 1 77.25 107 VAL A N 1
ATOM 786 C CA . VAL A 1 107 ? -17.484 3.098 6.883 1 77.25 107 VAL A CA 1
ATOM 787 C C . VAL A 1 107 ? -17.891 4.496 6.426 1 77.25 107 VAL A C 1
ATOM 789 O O . VAL A 1 107 ? -17.266 5.488 6.805 1 77.25 107 VAL A O 1
ATOM 792 N N . MET A 1 108 ? -18.938 4.582 5.75 1 81.06 108 MET A N 1
ATOM 793 C CA . MET A 1 108 ? -19.375 5.863 5.211 1 81.06 108 MET A CA 1
ATOM 794 C C . MET A 1 108 ? -19.891 6.777 6.32 1 81.06 108 MET A C 1
ATOM 796 O O . MET A 1 108 ? -19.656 7.988 6.289 1 81.06 108 MET A O 1
ATOM 800 N N . LYS A 1 109 ? -20.578 6.195 7.262 1 84.19 109 LYS A N 1
ATOM 801 C CA . LYS A 1 109 ? -21.062 6.977 8.398 1 84.19 109 LYS A CA 1
ATOM 802 C C . LYS A 1 109 ? -19.891 7.547 9.203 1 84.19 109 LYS A C 1
ATOM 804 O O . LYS A 1 109 ? -19.891 8.727 9.562 1 84.19 109 LYS A O 1
ATOM 809 N N . ALA A 1 110 ? -18.969 6.723 9.438 1 85.06 110 ALA A N 1
ATOM 810 C CA . ALA A 1 110 ? -17.781 7.16 10.164 1 85.06 110 ALA A CA 1
ATOM 811 C C . ALA A 1 110 ? -17.031 8.25 9.398 1 85.06 110 ALA A C 1
ATOM 813 O O . ALA A 1 110 ? -16.531 9.211 10 1 85.06 110 ALA A O 1
ATOM 814 N N . LEU A 1 111 ? -16.984 8.117 8.125 1 89.88 111 LEU A N 1
ATOM 815 C CA . LEU A 1 111 ? -16.312 9.102 7.277 1 89.88 111 LEU A CA 1
ATOM 816 C C . LEU A 1 111 ? -16.984 10.461 7.387 1 89.88 111 LEU A C 1
ATOM 818 O O . LEU A 1 111 ? -16.312 11.492 7.477 1 89.88 111 LEU A O 1
ATOM 822 N N . GLN A 1 112 ? -18.297 10.469 7.461 1 91.81 112 GLN A N 1
ATOM 823 C CA . GLN A 1 112 ? -19.047 11.711 7.598 1 91.81 112 GLN A CA 1
ATOM 824 C C . GLN A 1 112 ? -18.734 12.398 8.922 1 91.81 112 GLN A C 1
ATOM 826 O O . GLN A 1 112 ? -18.562 13.625 8.961 1 91.81 112 GLN A O 1
ATOM 831 N N . GLN A 1 113 ? -18.656 11.633 9.875 1 92.25 113 GLN A N 1
ATOM 832 C CA . GLN A 1 113 ? -18.328 12.18 11.188 1 92.25 113 GLN A CA 1
ATOM 833 C C . GLN A 1 113 ? -16.938 12.781 11.203 1 92.25 113 GLN A C 1
ATOM 835 O O . GLN A 1 113 ? -16.719 13.875 11.727 1 92.25 113 GLN A O 1
ATOM 840 N N . LEU A 1 114 ? -16.016 12.102 10.625 1 94.44 114 LEU A N 1
ATOM 841 C CA . LEU A 1 114 ? -14.633 12.555 10.594 1 94.44 114 LEU A CA 1
ATOM 842 C C . LEU A 1 114 ? -14.5 13.844 9.797 1 94.44 114 LEU A C 1
ATOM 844 O O . LEU A 1 114 ? -13.688 14.703 10.133 1 94.44 114 LEU A O 1
ATOM 848 N N . LEU A 1 115 ? -15.305 13.953 8.781 1 95.44 115 LEU A N 1
ATOM 849 C CA . LEU A 1 115 ? -15.164 15.086 7.875 1 95.44 115 LEU A CA 1
ATOM 850 C C . LEU A 1 115 ? -15.867 16.312 8.438 1 95.44 115 LEU A C 1
ATOM 852 O O . LEU A 1 115 ? -15.375 17.438 8.289 1 95.44 115 LEU A O 1
ATOM 856 N N . PHE A 1 116 ? -17 16.125 9.18 1 96 116 PHE A N 1
ATOM 857 C CA . PHE A 1 116 ? -17.844 17.297 9.406 1 96 116 PHE A CA 1
ATOM 858 C C . PHE A 1 116 ? -18.188 17.438 10.883 1 96 116 PHE A C 1
ATOM 860 O O . PHE A 1 116 ? -18.766 18.453 11.289 1 96 116 PHE A O 1
ATOM 867 N N . GLU A 1 117 ? -17.766 16.484 11.672 1 96.5 117 GLU A N 1
ATOM 868 C CA . GLU A 1 117 ? -18.188 16.516 13.062 1 96.5 117 GLU A CA 1
ATOM 869 C C . GLU A 1 117 ? -17 16.5 14.008 1 96.5 117 GLU A C 1
ATOM 871 O O . GLU A 1 117 ? -17.125 16.141 15.18 1 96.5 117 GLU A O 1
ATOM 876 N N . VAL A 1 118 ? -15.867 16.797 13.57 1 97.62 118 VAL A N 1
ATOM 877 C CA . VAL A 1 118 ? -14.703 17 14.43 1 97.62 118 VAL A CA 1
ATOM 878 C C . VAL A 1 118 ? -14.633 18.453 14.883 1 97.62 118 VAL A C 1
ATOM 880 O O . VAL A 1 118 ? -14.844 19.359 14.078 1 97.62 118 VAL A O 1
ATOM 883 N N . LYS A 1 119 ? -14.367 18.703 16.125 1 97.69 119 LYS A N 1
ATOM 884 C CA . LYS A 1 119 ? -14.266 20.047 16.672 1 97.69 119 LYS A CA 1
ATOM 885 C C . LYS A 1 119 ? -12.836 20.578 16.562 1 97.69 119 LYS A C 1
ATOM 887 O O . LYS A 1 119 ? -12.156 20.766 17.562 1 97.69 119 LYS A O 1
ATOM 892 N N . TRP A 1 120 ? -12.477 20.828 15.32 1 97.94 120 TRP A N 1
ATOM 893 C CA . TRP A 1 120 ? -11.164 21.438 15.102 1 97.94 120 TRP A CA 1
ATOM 894 C C . TRP A 1 120 ? -11.094 22.812 15.727 1 97.94 120 TRP A C 1
ATOM 896 O O . TRP A 1 120 ? -12.062 23.578 15.68 1 97.94 120 TRP A O 1
ATOM 906 N N . ASN A 1 121 ? -9.945 23.094 16.312 1 95.94 121 ASN A N 1
ATOM 907 C CA . ASN A 1 121 ? -9.688 24.516 16.531 1 95.94 121 ASN A CA 1
ATOM 908 C C . ASN A 1 121 ? -9.5 25.266 15.219 1 95.94 121 ASN A C 1
ATOM 910 O O . ASN A 1 121 ? -9.383 24.641 14.156 1 95.94 121 ASN A O 1
ATOM 914 N N . LYS A 1 122 ? -9.57 26.547 15.281 1 97.44 122 LYS A N 1
ATOM 915 C CA . LYS A 1 122 ? -9.383 27.281 14.031 1 97.44 122 LYS A CA 1
ATOM 916 C C . LYS A 1 122 ? -8.07 26.891 13.352 1 97.44 122 LYS A C 1
ATOM 918 O O . LYS A 1 122 ? -6.988 27.109 13.898 1 97.44 122 LYS A O 1
ATOM 923 N N . LEU A 1 123 ? -8.227 26.266 12.164 1 98.5 123 LEU A N 1
ATOM 924 C CA . LEU A 1 123 ? -7.07 25.781 11.414 1 98.5 123 LEU A CA 1
ATOM 925 C C . LEU A 1 123 ? -6.895 26.562 10.117 1 98.5 123 LEU A C 1
ATOM 927 O O . LEU A 1 123 ? -7.875 26.844 9.422 1 98.5 123 LEU A O 1
ATOM 931 N N . ASP A 1 124 ? -5.672 26.938 9.883 1 98.38 124 ASP A N 1
ATOM 932 C CA . ASP A 1 124 ? -5.344 27.469 8.562 1 98.38 124 ASP A CA 1
ATOM 933 C C . ASP A 1 124 ? -5.359 26.359 7.512 1 98.38 124 ASP A C 1
ATOM 935 O O . ASP A 1 124 ? -5.844 26.562 6.398 1 98.38 124 ASP A O 1
ATOM 939 N N . TYR A 1 125 ? -4.879 25.188 7.848 1 98.44 125 TYR A N 1
ATOM 940 C CA . TYR A 1 125 ? -4.766 24.062 6.922 1 98.44 125 TYR A CA 1
ATOM 941 C C . TYR A 1 125 ? -5.16 22.766 7.602 1 98.44 125 TYR A C 1
ATOM 943 O O . TYR A 1 125 ? -4.773 22.5 8.742 1 98.44 125 TYR A O 1
ATOM 951 N N . LEU A 1 126 ? -5.934 21.984 6.965 1 98.75 126 LEU A N 1
ATOM 952 C CA . LEU A 1 126 ? -6.168 20.578 7.309 1 98.75 126 LEU A CA 1
ATOM 953 C C . LEU A 1 126 ? -5.586 19.656 6.246 1 98.75 126 LEU A C 1
ATOM 955 O O . LEU A 1 126 ? -5.965 19.734 5.074 1 98.75 126 LEU A O 1
ATOM 959 N N . VAL A 1 127 ? -4.625 18.828 6.633 1 98.81 127 VAL A N 1
ATOM 960 C CA . VAL A 1 127 ? -4.059 17.812 5.75 1 98.81 127 VAL A CA 1
ATOM 961 C C . VAL A 1 127 ? -4.844 16.516 5.891 1 98.81 127 VAL A C 1
ATOM 963 O O . VAL A 1 127 ? -4.996 15.984 6.996 1 98.81 127 VAL A O 1
ATOM 966 N N . ILE A 1 128 ? -5.371 16.031 4.82 1 98.38 128 ILE A N 1
ATOM 967 C CA . ILE A 1 128 ? -6.129 14.781 4.848 1 98.38 128 ILE A CA 1
ATOM 968 C C . ILE A 1 128 ? -5.305 13.656 4.227 1 98.38 128 ILE A C 1
ATOM 970 O O . ILE A 1 128 ? -4.945 13.727 3.047 1 98.38 128 ILE A O 1
ATOM 974 N N . ASP A 1 129 ? -4.988 12.633 5.016 1 97.31 129 ASP A N 1
ATOM 975 C CA . ASP A 1 129 ? -4.34 11.414 4.555 1 97.31 129 ASP A CA 1
ATOM 976 C C . ASP A 1 129 ? -5.352 10.453 3.936 1 97.31 129 ASP A C 1
ATOM 978 O O . ASP A 1 129 ? -6.078 9.758 4.652 1 97.31 129 ASP A O 1
ATOM 982 N N . MET A 1 130 ? -5.301 10.336 2.635 1 94 130 MET A N 1
ATOM 983 C CA . MET A 1 130 ? -6.305 9.57 1.894 1 94 130 MET A CA 1
ATOM 984 C C . MET A 1 130 ? -5.977 8.078 1.909 1 94 130 MET A C 1
ATOM 986 O O . MET A 1 130 ? -4.82 7.699 2.109 1 94 130 MET A O 1
ATOM 990 N N . PRO A 1 131 ? -7.016 7.254 1.734 1 88.31 131 PRO A N 1
ATOM 991 C CA . PRO A 1 131 ? -6.703 5.836 1.521 1 88.31 131 PRO A CA 1
ATOM 992 C C . PRO A 1 131 ? -6.012 5.582 0.183 1 88.31 131 PRO A C 1
ATOM 994 O O . PRO A 1 131 ? -6.039 6.438 -0.705 1 88.31 131 PRO A O 1
ATOM 997 N N . PRO A 1 132 ? -5.324 4.457 0.091 1 83.5 132 PRO A N 1
ATOM 998 C CA . PRO A 1 132 ? -4.723 4.148 -1.209 1 83.5 132 PRO A CA 1
ATOM 999 C C . PRO A 1 132 ? -5.766 3.881 -2.291 1 83.5 132 PRO A C 1
ATOM 1001 O O . PRO A 1 132 ? -6.895 3.48 -1.984 1 83.5 132 PRO A O 1
ATOM 1004 N N . GLY A 1 133 ? -5.41 4.207 -3.551 1 76.5 133 GLY A N 1
ATOM 1005 C CA . GLY A 1 133 ? -6.25 3.854 -4.684 1 76.5 133 GLY A CA 1
ATOM 1006 C C . GLY A 1 133 ? -7.238 4.941 -5.059 1 76.5 133 GLY A C 1
ATOM 1007 O O . GLY A 1 133 ? -6.984 6.125 -4.828 1 76.5 133 GLY A O 1
ATOM 1008 N N . THR A 1 134 ? -8.242 4.613 -5.852 1 72 134 THR A N 1
ATOM 1009 C CA . THR A 1 134 ? -9.258 5.52 -6.371 1 72 134 THR A CA 1
ATOM 1010 C C . THR A 1 134 ? -10.656 4.969 -6.113 1 72 134 THR A C 1
ATOM 1012 O O . THR A 1 134 ? -11.555 5.129 -6.941 1 72 134 THR A O 1
ATOM 1015 N N . GLY A 1 135 ? -10.758 4.398 -4.938 1 73.06 135 GLY A N 1
ATOM 1016 C CA . GLY A 1 135 ? -12.016 3.754 -4.602 1 73.06 135 GLY A CA 1
ATOM 1017 C C . GLY A 1 135 ? -13.07 4.723 -4.105 1 73.06 135 GLY A C 1
ATOM 1018 O O . GLY A 1 135 ? -12.945 5.938 -4.297 1 73.06 135 GLY A O 1
ATOM 1019 N N . ASP A 1 136 ? -14.047 4.234 -3.5 1 71.19 136 ASP A N 1
ATOM 1020 C CA . ASP A 1 136 ? -15.258 4.957 -3.123 1 71.19 136 ASP A CA 1
ATOM 1021 C C . ASP A 1 136 ? -14.945 6.047 -2.096 1 71.19 136 ASP A C 1
ATOM 1023 O O . ASP A 1 136 ? -15.5 7.148 -2.166 1 71.19 136 ASP A O 1
ATOM 1027 N N . THR A 1 137 ? -14.055 5.738 -1.19 1 77.5 137 THR A N 1
ATOM 1028 C CA . THR A 1 137 ? -13.734 6.711 -0.151 1 77.5 137 THR A CA 1
ATOM 1029 C C . THR A 1 137 ? -13.062 7.941 -0.75 1 77.5 137 THR A C 1
ATOM 1031 O O . THR A 1 137 ? -13.398 9.078 -0.401 1 77.5 137 THR A O 1
ATOM 1034 N N . GLN A 1 138 ? -12.125 7.695 -1.655 1 81.88 138 GLN A N 1
ATOM 1035 C CA . GLN A 1 138 ? -11.43 8.789 -2.322 1 81.88 138 GLN A CA 1
ATOM 1036 C C . GLN A 1 138 ? -12.406 9.656 -3.117 1 81.88 138 GLN A C 1
ATOM 1038 O O . GLN A 1 138 ? -12.352 10.883 -3.043 1 81.88 138 GLN A O 1
ATOM 1043 N N . LEU A 1 139 ? -13.258 8.984 -3.744 1 77.56 139 LEU A N 1
ATOM 1044 C CA . LEU A 1 139 ? -14.234 9.672 -4.582 1 77.56 139 LEU A CA 1
ATOM 1045 C C . LEU A 1 139 ? -15.219 10.469 -3.732 1 77.56 139 LEU A C 1
ATOM 1047 O O . LEU A 1 139 ? -15.555 11.609 -4.062 1 77.56 139 LEU A O 1
ATOM 1051 N N . THR A 1 140 ? -15.617 9.883 -2.693 1 82.38 140 THR A N 1
ATOM 1052 C CA . THR A 1 140 ? -16.578 10.539 -1.807 1 82.38 140 THR A CA 1
ATOM 1053 C C . THR A 1 140 ? -15.977 11.82 -1.229 1 82.38 140 THR A C 1
ATOM 1055 O O . THR A 1 140 ? -16.609 12.875 -1.26 1 82.38 140 THR A O 1
ATOM 1058 N N . ILE A 1 141 ? -14.789 11.734 -0.809 1 87.69 141 ILE A N 1
ATOM 1059 C CA . ILE A 1 141 ? -14.125 12.898 -0.238 1 87.69 141 ILE A CA 1
ATOM 1060 C C . ILE A 1 141 ? -13.961 13.977 -1.308 1 87.69 141 ILE A C 1
ATOM 1062 O O . ILE A 1 141 ? -14.25 15.148 -1.064 1 87.69 141 ILE A O 1
ATOM 1066 N N . SER A 1 142 ? -13.578 13.555 -2.449 1 86.5 142 SER A N 1
ATOM 1067 C CA . SER A 1 142 ? -13.32 14.477 -3.549 1 86.5 142 SER A CA 1
ATOM 1068 C C . SER A 1 142 ? -14.602 15.164 -4.008 1 86.5 142 SER A C 1
ATOM 1070 O O . SER A 1 142 ? -14.57 16.297 -4.477 1 86.5 142 SER A O 1
ATOM 1072 N N . GLN A 1 143 ? -15.688 14.5 -3.742 1 84.81 143 GLN A N 1
ATOM 1073 C CA . GLN A 1 143 ? -16.969 15.023 -4.211 1 84.81 143 GLN A CA 1
ATOM 1074 C C . GLN A 1 143 ? -17.656 15.828 -3.113 1 84.81 143 GLN A C 1
ATOM 1076 O O . GLN A 1 143 ? -18.469 16.719 -3.404 1 84.81 143 GLN A O 1
ATOM 1081 N N . GLN A 1 144 ? -17.359 15.562 -1.931 1 90.19 144 GLN A N 1
ATOM 1082 C CA . GLN A 1 144 ? -18.125 16.141 -0.839 1 90.19 144 GLN A CA 1
ATOM 1083 C C . GLN A 1 144 ? -17.391 17.312 -0.202 1 90.19 144 GLN A C 1
ATOM 1085 O O . GLN A 1 144 ? -18 18.188 0.399 1 90.19 144 GLN A O 1
ATOM 1090 N N . VAL A 1 145 ? -16.141 17.328 -0.277 1 95.19 145 VAL A N 1
ATOM 1091 C CA . VAL A 1 145 ? -15.344 18.297 0.458 1 95.19 145 VAL A CA 1
ATOM 1092 C C . VAL A 1 145 ? -14.742 19.312 -0.513 1 95.19 145 VAL A C 1
ATOM 1094 O O . VAL A 1 145 ? -14.281 18.953 -1.594 1 95.19 145 VAL A O 1
ATOM 1097 N N . LYS A 1 146 ? -14.82 20.562 -0.128 1 95.69 146 LYS A N 1
ATOM 1098 C CA . LYS A 1 146 ? -14.055 21.578 -0.851 1 95.69 146 LYS A CA 1
ATOM 1099 C C . LYS A 1 146 ? -12.562 21.422 -0.601 1 95.69 146 LYS A C 1
ATOM 1101 O O . LYS A 1 146 ? -12.062 21.75 0.478 1 95.69 146 LYS A O 1
ATOM 1106 N N . VAL A 1 147 ? -11.844 20.938 -1.609 1 96.38 147 VAL A N 1
ATOM 1107 C CA . VAL A 1 147 ? -10.414 20.672 -1.513 1 96.38 147 VAL A CA 1
ATOM 1108 C C . VAL A 1 147 ? -9.633 21.75 -2.262 1 96.38 147 VAL A C 1
ATOM 1110 O O . VAL A 1 147 ? -9.953 22.062 -3.412 1 96.38 147 VAL A O 1
ATOM 1113 N N . ASP A 1 148 ? -8.68 22.281 -1.592 1 97 148 ASP A N 1
ATOM 1114 C CA . ASP A 1 148 ? -7.922 23.391 -2.174 1 97 148 ASP A CA 1
ATOM 1115 C C . ASP A 1 148 ? -6.746 22.875 -2.998 1 97 148 ASP A C 1
ATOM 1117 O O . ASP A 1 148 ? -6.207 23.594 -3.84 1 97 148 ASP A O 1
ATOM 1121 N N . GLY A 1 149 ? -6.312 21.719 -2.732 1 97.25 149 GLY A N 1
ATOM 1122 C CA . GLY A 1 149 ? -5.234 21.141 -3.512 1 97.25 149 GLY A CA 1
ATOM 1123 C C . GLY A 1 149 ? -4.926 19.703 -3.123 1 97.25 149 GLY A C 1
ATOM 1124 O O . GLY A 1 149 ? -5.152 19.297 -1.98 1 97.25 149 GLY A O 1
ATOM 1125 N N . ALA A 1 150 ? -4.359 18.969 -4.098 1 97.56 150 ALA A N 1
ATOM 1126 C CA . ALA A 1 150 ? -3.971 17.578 -3.869 1 97.56 150 ALA A CA 1
ATOM 1127 C C . ALA A 1 150 ? -2.471 17.391 -4.066 1 97.56 150 ALA A C 1
ATOM 1129 O O . ALA A 1 150 ? -1.89 17.922 -5.016 1 97.56 150 ALA A O 1
ATOM 1130 N N . VAL A 1 151 ? -1.841 16.703 -3.113 1 98.44 151 VAL A N 1
ATOM 1131 C CA . VAL A 1 151 ? -0.466 16.234 -3.23 1 98.44 151 VAL A CA 1
ATOM 1132 C C . VAL A 1 151 ? -0.461 14.734 -3.525 1 98.44 151 VAL A C 1
ATOM 1134 O O . VAL A 1 151 ? -1.034 13.945 -2.771 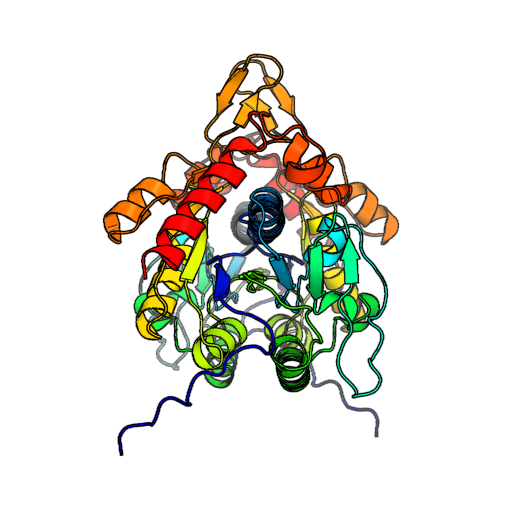1 98.44 151 VAL A O 1
ATOM 1137 N N . ILE A 1 152 ? 0.183 14.336 -4.598 1 97.38 152 ILE A N 1
ATOM 1138 C CA . ILE A 1 152 ? 0.218 12.93 -4.977 1 97.38 152 ILE A CA 1
ATOM 1139 C C . ILE A 1 152 ? 1.596 12.344 -4.676 1 97.38 152 ILE A C 1
ATOM 1141 O O . ILE A 1 152 ? 2.611 12.852 -5.16 1 97.38 152 ILE A O 1
ATOM 1145 N N . VAL A 1 153 ? 1.6 11.281 -3.883 1 97.5 153 VAL A N 1
ATOM 1146 C CA . VAL A 1 153 ? 2.846 10.648 -3.461 1 97.5 153 VAL A CA 1
ATOM 1147 C C . VAL A 1 153 ? 3.064 9.359 -4.254 1 97.5 153 VAL A C 1
ATOM 1149 O O . VAL A 1 153 ? 2.135 8.57 -4.438 1 97.5 153 VAL A O 1
ATOM 1152 N N . SER A 1 154 ? 4.266 9.164 -4.773 1 96 154 SER A N 1
ATOM 1153 C CA . SER A 1 154 ? 4.656 7.926 -5.441 1 96 154 SER A CA 1
ATOM 1154 C C . SER A 1 154 ? 6.145 7.645 -5.258 1 96 154 SER A C 1
ATOM 1156 O O . SER A 1 154 ? 6.879 8.484 -4.727 1 96 154 SER A O 1
ATOM 1158 N N . THR A 1 155 ? 6.559 6.473 -5.543 1 95.44 155 THR A N 1
ATOM 1159 C CA . THR A 1 155 ? 7.965 6.141 -5.727 1 95.44 155 THR A CA 1
ATOM 1160 C C . THR A 1 155 ? 8.359 6.234 -7.199 1 95.44 155 THR A C 1
ATOM 1162 O O . THR A 1 155 ? 7.496 6.414 -8.062 1 95.44 155 THR A O 1
ATOM 1165 N N . PRO A 1 156 ? 9.648 6.152 -7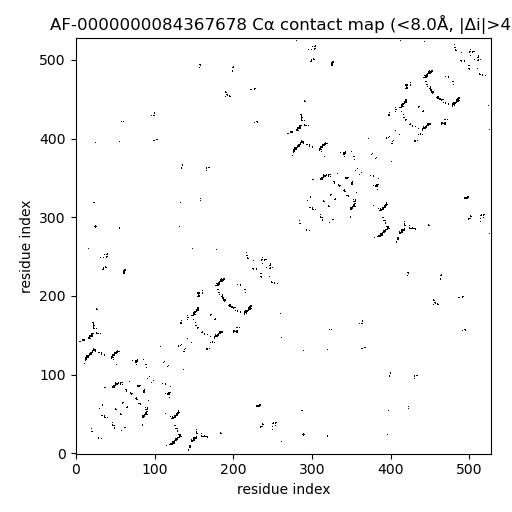.48 1 95.62 156 PRO A N 1
ATOM 1166 C CA . PRO A 1 156 ? 10.062 6.223 -8.883 1 95.62 156 PRO A CA 1
ATOM 1167 C C . PRO A 1 156 ? 9.695 4.969 -9.672 1 95.62 156 PRO A C 1
ATOM 1169 O O . PRO A 1 156 ? 9.828 4.945 -10.898 1 95.62 156 PRO A O 1
ATOM 1172 N N . GLN A 1 157 ? 9.211 3.986 -9.055 1 92.5 157 GLN A N 1
ATOM 1173 C CA . GLN A 1 157 ? 8.945 2.699 -9.688 1 92.5 157 GLN A CA 1
ATOM 1174 C C . GLN A 1 157 ? 7.734 2.777 -10.602 1 92.5 157 GLN A C 1
ATOM 1176 O O . GLN A 1 157 ? 6.715 3.369 -10.242 1 92.5 157 GLN A O 1
ATOM 1181 N N . ASP A 1 158 ? 7.793 2.068 -11.711 1 89.75 158 ASP A N 1
ATOM 1182 C CA . ASP A 1 158 ? 6.746 2.102 -12.727 1 89.75 158 ASP A CA 1
ATOM 1183 C C . ASP A 1 158 ? 5.426 1.573 -12.172 1 89.75 158 ASP A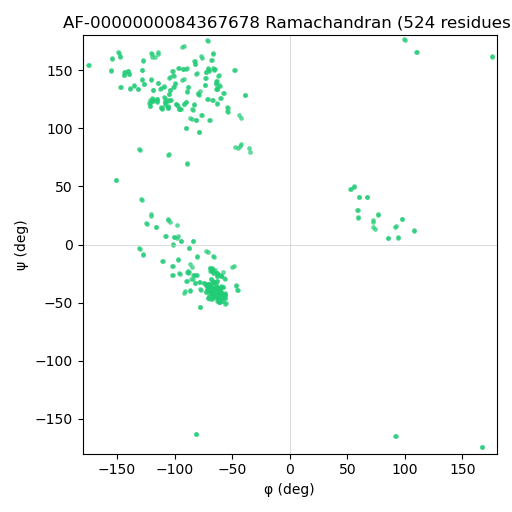 C 1
ATOM 1185 O O . ASP A 1 158 ? 4.371 2.172 -12.383 1 89.75 158 ASP A O 1
ATOM 1189 N N . ILE A 1 159 ? 5.512 0.57 -11.484 1 87.5 159 ILE A N 1
ATOM 1190 C CA . ILE A 1 159 ? 4.309 -0.066 -10.953 1 87.5 159 ILE A CA 1
ATOM 1191 C C . ILE A 1 159 ? 3.564 0.912 -10.047 1 87.5 159 ILE A C 1
ATOM 1193 O O . ILE A 1 159 ? 2.334 0.993 -10.094 1 87.5 159 ILE A O 1
ATOM 1197 N N . ALA A 1 160 ? 4.277 1.686 -9.227 1 89.56 160 ALA A N 1
ATOM 1198 C CA . ALA A 1 160 ? 3.674 2.689 -8.359 1 89.56 160 ALA A CA 1
ATOM 1199 C C . ALA A 1 160 ? 3.135 3.865 -9.172 1 89.56 160 ALA A C 1
ATOM 1201 O O . ALA A 1 160 ? 2.078 4.414 -8.852 1 89.56 160 ALA A O 1
ATOM 1202 N N . LEU A 1 161 ? 3.777 4.188 -10.234 1 91.69 161 LEU A N 1
ATOM 1203 C CA . LEU A 1 161 ? 3.428 5.355 -11.031 1 91.69 161 LEU A CA 1
ATOM 1204 C C . LEU A 1 161 ? 2.156 5.105 -11.836 1 91.69 161 LEU A C 1
ATOM 1206 O O . LEU A 1 161 ? 1.368 6.023 -12.062 1 91.69 161 LEU A O 1
ATOM 1210 N N . ILE A 1 162 ? 1.976 3.879 -12.242 1 87.06 162 ILE A N 1
ATOM 1211 C CA . ILE A 1 162 ? 0.747 3.521 -12.945 1 87.06 162 ILE A CA 1
ATOM 1212 C C . ILE A 1 162 ? -0.461 3.877 -12.078 1 87.06 162 ILE A C 1
ATOM 1214 O O . ILE A 1 162 ? -1.427 4.469 -12.562 1 87.06 162 ILE A O 1
ATOM 1218 N N . ASP A 1 163 ? -0.363 3.574 -10.844 1 87.38 163 ASP A N 1
ATOM 1219 C CA . ASP A 1 163 ? -1.46 3.854 -9.922 1 87.38 163 ASP A CA 1
ATOM 1220 C C . ASP A 1 163 ? -1.564 5.348 -9.625 1 87.38 163 ASP A C 1
ATOM 1222 O O . ASP A 1 163 ? -2.666 5.879 -9.461 1 87.38 163 ASP A O 1
ATOM 1226 N N . ALA A 1 164 ? -0.468 6.047 -9.562 1 90.44 164 ALA A N 1
ATOM 1227 C CA . ALA A 1 164 ? -0.469 7.492 -9.344 1 90.44 164 ALA A CA 1
ATOM 1228 C C . ALA A 1 164 ? -1.189 8.219 -10.477 1 90.44 164 ALA A C 1
ATOM 1230 O O . ALA A 1 164 ? -1.931 9.172 -10.242 1 90.44 164 ALA A O 1
ATOM 1231 N N . VAL A 1 165 ? -0.976 7.73 -11.625 1 90.25 165 VAL A N 1
ATOM 1232 C CA . VAL A 1 165 ? -1.602 8.32 -12.797 1 90.25 165 VAL A CA 1
ATOM 1233 C C . VAL A 1 165 ? -3.119 8.188 -12.695 1 90.25 165 VAL A C 1
ATOM 1235 O O . VAL A 1 165 ? -3.852 9.125 -13.039 1 90.25 165 VAL A O 1
ATOM 1238 N N . LYS A 1 166 ? -3.557 7.094 -12.18 1 85.06 166 LYS A N 1
ATOM 1239 C CA . LYS A 1 166 ? -4.988 6.926 -11.961 1 85.06 166 LYS A CA 1
ATOM 1240 C C . LYS A 1 166 ? -5.52 7.965 -10.977 1 85.06 166 LYS A C 1
ATOM 1242 O O . LYS A 1 166 ? -6.617 8.492 -11.156 1 85.06 166 LYS A O 1
ATOM 1247 N N . GLY A 1 167 ? -4.758 8.195 -10 1 87.62 167 GLY A N 1
ATOM 1248 C CA . GLY A 1 167 ? -5.121 9.234 -9.047 1 87.62 167 GLY A CA 1
ATOM 1249 C C . GLY A 1 167 ? -5.195 10.617 -9.664 1 87.62 167 GLY A C 1
ATOM 1250 O O . GLY A 1 167 ? -6.145 11.359 -9.414 1 87.62 167 GLY A O 1
ATOM 1251 N N . ILE A 1 168 ? -4.203 10.898 -10.469 1 91.62 168 ILE A N 1
ATOM 1252 C CA . ILE A 1 168 ? -4.16 12.18 -11.164 1 91.62 168 ILE A CA 1
ATOM 1253 C C . ILE A 1 168 ? -5.414 12.344 -12.023 1 91.62 168 ILE A C 1
ATOM 1255 O O . ILE A 1 168 ? -6.082 13.383 -11.977 1 91.62 168 ILE A O 1
ATOM 1259 N N . THR A 1 169 ? -5.727 11.328 -12.711 1 87.94 169 THR A N 1
ATOM 1260 C CA . THR A 1 169 ? -6.895 11.344 -13.578 1 87.94 169 THR A CA 1
ATOM 1261 C C . THR A 1 169 ? -8.172 11.562 -12.773 1 87.94 169 THR A C 1
ATOM 1263 O O . THR A 1 169 ? -9.039 12.336 -13.172 1 87.94 169 THR A O 1
ATOM 1266 N N . MET A 1 170 ? -8.25 10.922 -11.703 1 85 170 MET A N 1
ATOM 1267 C CA . MET A 1 170 ? -9.422 11.039 -10.844 1 85 170 MET A CA 1
ATOM 1268 C C . MET A 1 170 ? -9.594 12.469 -10.352 1 85 170 MET A C 1
ATOM 1270 O O . MET A 1 170 ? -10.688 13.031 -10.438 1 85 170 MET A O 1
ATOM 1274 N N . PHE A 1 171 ? -8.578 13.07 -9.836 1 90.88 171 PHE A N 1
ATOM 1275 C CA . PHE A 1 171 ? -8.672 14.43 -9.305 1 90.88 171 PHE A CA 1
ATOM 1276 C C . PHE A 1 171 ? -9.016 15.422 -10.406 1 90.88 171 PHE A C 1
ATOM 1278 O O . PHE A 1 171 ? -9.758 16.375 -10.172 1 90.88 171 PHE A O 1
ATOM 1285 N N . ASN A 1 172 ? -8.477 15.188 -11.57 1 90.69 172 ASN A N 1
ATOM 1286 C CA . ASN A 1 172 ? -8.82 16.047 -12.703 1 90.69 172 ASN A CA 1
ATOM 1287 C C . ASN A 1 172 ? -10.305 15.945 -13.047 1 90.69 172 ASN A C 1
ATOM 1289 O O . ASN A 1 172 ? -10.945 16.969 -13.305 1 90.69 172 ASN A O 1
ATOM 1293 N N . LYS A 1 173 ? -10.812 14.805 -12.977 1 85.12 173 LYS A N 1
ATOM 1294 C CA . LYS A 1 173 ? -12.203 14.57 -13.328 1 85.12 173 LYS A CA 1
ATOM 1295 C C . LYS A 1 173 ? -13.141 15.258 -12.336 1 85.12 173 LYS A C 1
ATOM 1297 O O . LYS A 1 173 ? -14.242 15.68 -12.703 1 85.12 173 LYS A O 1
ATOM 1302 N N . VAL A 1 174 ? -12.734 15.352 -11.141 1 87.25 174 VAL A N 1
ATOM 1303 C CA . VAL A 1 174 ? -13.609 15.938 -10.125 1 87.25 174 VAL A CA 1
ATOM 1304 C C . VAL A 1 174 ? -13.203 17.391 -9.867 1 87.25 174 VAL A C 1
ATOM 1306 O O . VAL A 1 174 ? -13.633 17.984 -8.875 1 87.25 174 VAL A O 1
ATOM 1309 N N . ASN A 1 175 ? -12.32 17.922 -10.578 1 91.12 175 ASN A N 1
ATOM 1310 C CA . ASN A 1 175 ? -11.914 19.312 -10.609 1 91.12 175 ASN A CA 1
ATOM 1311 C C . ASN A 1 175 ? -11.234 19.734 -9.305 1 91.12 175 ASN A C 1
ATOM 1313 O O . ASN A 1 175 ? -11.531 20.797 -8.75 1 91.12 175 ASN A O 1
ATOM 1317 N N . ILE A 1 176 ? -10.469 18.906 -8.828 1 93.81 176 ILE A N 1
ATOM 1318 C CA . ILE A 1 176 ? -9.594 19.25 -7.711 1 93.81 176 ILE A CA 1
ATOM 1319 C C . ILE A 1 176 ? -8.195 19.562 -8.234 1 93.81 176 ILE A C 1
ATOM 1321 O O . ILE A 1 176 ? -7.574 18.75 -8.914 1 93.81 176 ILE A O 1
ATOM 1325 N N . PRO A 1 177 ? -7.762 20.781 -7.941 1 96.38 177 PRO A N 1
ATOM 1326 C CA . PRO A 1 177 ? -6.426 21.125 -8.43 1 96.38 177 PRO A CA 1
ATOM 1327 C C . PRO A 1 177 ? -5.328 20.266 -7.805 1 96.38 177 PRO A C 1
ATOM 1329 O O . PRO A 1 177 ? -5.375 19.969 -6.605 1 96.38 177 PRO A O 1
ATOM 1332 N N . ILE A 1 178 ? -4.41 19.859 -8.625 1 97.44 178 ILE A N 1
ATOM 1333 C CA . ILE A 1 178 ? -3.262 19.094 -8.148 1 97.44 178 ILE A CA 1
ATOM 1334 C C . ILE A 1 178 ? -2.072 20.016 -7.93 1 97.44 178 ILE A C 1
ATOM 1336 O O . ILE A 1 178 ? -1.608 20.672 -8.867 1 97.44 178 ILE A O 1
ATOM 1340 N N . ILE A 1 179 ? -1.599 20.078 -6.699 1 98.19 179 ILE A N 1
ATOM 1341 C CA . ILE A 1 179 ? -0.458 20.922 -6.363 1 98.19 179 ILE A CA 1
ATOM 1342 C C . ILE A 1 179 ? 0.803 20.375 -7.027 1 98.19 179 ILE A C 1
ATOM 1344 O O . ILE A 1 179 ? 1.59 21.141 -7.602 1 98.19 179 ILE A O 1
ATOM 1348 N N . GLY A 1 180 ? 0.992 19.062 -6.906 1 98.25 180 GLY A N 1
ATOM 1349 C CA . GLY A 1 180 ? 2.133 18.422 -7.531 1 98.25 180 GLY A CA 1
ATOM 1350 C C . GLY A 1 180 ? 2.361 17 -7.035 1 98.25 180 GLY A C 1
ATOM 1351 O O . GLY A 1 180 ? 1.531 16.453 -6.309 1 98.25 180 GLY A O 1
ATOM 1352 N N . LEU A 1 181 ? 3.52 16.406 -7.527 1 98.12 181 LEU A N 1
ATOM 1353 C CA . LEU A 1 181 ? 3.91 15.047 -7.145 1 98.12 181 LEU A CA 1
ATOM 1354 C C . LEU A 1 181 ? 5.055 15.078 -6.141 1 98.12 181 LEU A C 1
ATOM 1356 O O . LEU A 1 181 ? 5.934 15.938 -6.215 1 98.12 181 LEU A O 1
ATOM 1360 N N . VAL A 1 182 ? 5.039 14.164 -5.211 1 98.31 182 VAL A N 1
ATOM 1361 C CA . VAL A 1 182 ? 6.168 13.891 -4.32 1 98.31 182 VAL A CA 1
ATOM 1362 C C . VAL A 1 182 ? 6.805 12.555 -4.68 1 98.31 182 VAL A C 1
ATOM 1364 O O . VAL A 1 182 ? 6.117 11.539 -4.77 1 98.31 182 VAL A O 1
ATOM 1367 N N . GLN A 1 183 ? 8.086 12.594 -4.973 1 97.94 183 GLN A N 1
ATOM 1368 C CA . GLN A 1 183 ? 8.859 11.375 -5.199 1 97.94 183 GLN A CA 1
ATOM 1369 C C . GLN A 1 183 ? 9.469 10.859 -3.898 1 97.94 183 GLN A C 1
ATOM 1371 O O . GLN A 1 183 ? 10.523 11.328 -3.473 1 97.94 183 GLN A O 1
ATOM 1376 N N . ASN A 1 184 ? 8.797 9.852 -3.328 1 96.81 184 ASN A N 1
ATOM 1377 C CA . ASN A 1 184 ? 9.266 9.25 -2.084 1 96.81 184 ASN A CA 1
ATOM 1378 C C . ASN A 1 184 ? 10.156 8.047 -2.348 1 96.81 184 ASN A C 1
ATOM 1380 O O . ASN A 1 184 ? 10.094 7.438 -3.42 1 96.81 184 ASN A O 1
ATOM 1384 N N . MET A 1 185 ? 11.109 7.801 -1.38 1 96.06 185 MET A N 1
ATOM 1385 C CA . MET A 1 185 ? 12.031 6.668 -1.461 1 96.06 185 MET A CA 1
ATOM 1386 C C . MET A 1 185 ? 12.812 6.695 -2.771 1 96.06 185 MET A C 1
ATOM 1388 O O . MET A 1 185 ? 12.93 5.676 -3.447 1 96.06 185 MET A O 1
ATOM 1392 N N . SER A 1 186 ? 13.375 7.84 -3.055 1 95.5 186 SER A N 1
ATOM 1393 C CA . SER A 1 186 ? 13.961 8.141 -4.359 1 95.5 186 SER A CA 1
ATOM 1394 C C . SER A 1 186 ? 15.328 7.48 -4.516 1 95.5 186 SER A C 1
ATOM 1396 O O . SER A 1 186 ? 15.68 7.023 -5.602 1 95.5 186 SER A O 1
ATOM 1398 N N . TYR A 1 187 ? 16.078 7.484 -3.482 1 94.69 187 TYR A N 1
ATOM 1399 C CA . TYR A 1 187 ? 17.391 6.855 -3.473 1 94.69 187 TYR A CA 1
ATOM 1400 C C . TYR A 1 187 ? 17.781 6.445 -2.059 1 94.69 187 TYR A C 1
ATOM 1402 O O . TYR A 1 187 ? 17.188 6.902 -1.082 1 94.69 187 TYR A O 1
ATOM 1410 N N . PHE A 1 188 ? 18.781 5.492 -2.012 1 95.38 188 PHE A N 1
ATOM 1411 C CA . PHE A 1 188 ? 19.344 5.039 -0.749 1 95.38 188 PHE A CA 1
ATOM 1412 C C . PHE A 1 188 ? 20.844 5.328 -0.7 1 95.38 188 PHE A C 1
ATOM 1414 O O . PHE A 1 188 ? 21.578 4.957 -1.614 1 95.38 188 PHE A O 1
ATOM 1421 N N . LEU A 1 189 ? 21.203 6.066 0.33 1 94.25 189 LEU A N 1
ATOM 1422 C CA . LEU A 1 189 ? 22.625 6.309 0.566 1 94.25 189 LEU A CA 1
ATOM 1423 C C . LEU A 1 189 ? 23.188 5.324 1.588 1 94.25 189 LEU A C 1
ATOM 1425 O O . LEU A 1 189 ? 22.797 5.348 2.756 1 94.25 189 LEU A O 1
ATOM 1429 N N . CYS A 1 190 ? 24.125 4.504 1.174 1 95.25 190 CYS A N 1
ATOM 1430 C CA . CYS A 1 190 ? 24.734 3.547 2.086 1 95.25 190 CYS A CA 1
ATOM 1431 C C . CYS A 1 190 ? 25.422 4.258 3.248 1 95.25 190 CYS A C 1
ATOM 1433 O O . CYS A 1 190 ? 26.266 5.129 3.037 1 95.25 190 CYS A O 1
ATOM 1435 N N . PRO A 1 191 ? 25.062 3.883 4.387 1 93.31 191 PRO A N 1
ATOM 1436 C CA . PRO A 1 191 ? 25.656 4.574 5.527 1 93.31 191 PRO A CA 1
ATOM 1437 C C . PRO A 1 191 ? 27.141 4.25 5.699 1 93.31 191 PRO A C 1
ATOM 1439 O O . PRO A 1 191 ? 27.859 4.984 6.383 1 93.31 191 PRO A O 1
ATOM 1442 N N . ASN A 1 192 ? 27.578 3.168 5.129 1 94.88 192 ASN A N 1
ATOM 1443 C CA . ASN A 1 192 ? 28.969 2.725 5.285 1 94.88 192 ASN A CA 1
ATOM 1444 C C . ASN A 1 192 ? 29.875 3.367 4.246 1 94.88 192 ASN A C 1
ATOM 1446 O O . ASN A 1 192 ? 31 3.791 4.57 1 94.88 192 ASN A O 1
ATOM 1450 N N . CYS A 1 193 ? 29.453 3.533 2.953 1 96.94 193 CYS A N 1
ATOM 1451 C CA . CYS A 1 193 ? 30.359 4.012 1.914 1 96.94 193 CYS A CA 1
ATOM 1452 C C . CYS A 1 193 ? 29.766 5.203 1.175 1 96.94 193 CYS A C 1
ATOM 1454 O O . CYS A 1 193 ? 30.375 5.738 0.249 1 96.94 193 CYS A O 1
ATOM 1456 N N . ASN A 1 194 ? 28.531 5.555 1.387 1 94.06 194 ASN A N 1
ATOM 1457 C CA . ASN A 1 194 ? 27.812 6.691 0.822 1 94.06 194 ASN A CA 1
ATOM 1458 C C . ASN A 1 194 ? 27.453 6.457 -0.643 1 94.06 194 ASN A C 1
ATOM 1460 O O . ASN A 1 194 ? 27.141 7.402 -1.366 1 94.06 194 ASN A O 1
ATOM 1464 N N . HIS A 1 195 ? 27.594 5.258 -0.99 1 95.75 195 HIS A N 1
ATOM 1465 C CA . HIS A 1 195 ? 27.141 4.906 -2.332 1 95.75 195 HIS A CA 1
ATOM 1466 C C . HIS A 1 195 ? 25.641 5.117 -2.479 1 95.75 195 HIS A C 1
ATOM 1468 O O . HIS A 1 195 ? 24.859 4.727 -1.601 1 95.75 195 HIS A O 1
ATOM 1474 N N . GLU A 1 196 ? 25.281 5.758 -3.594 1 94.88 196 GLU A N 1
ATOM 1475 C CA . GLU A 1 196 ? 23.875 6.023 -3.889 1 94.88 196 GLU A CA 1
ATOM 1476 C C . GLU A 1 196 ? 23.266 4.902 -4.723 1 94.88 196 GLU A C 1
ATOM 1478 O O . GLU A 1 196 ? 23.812 4.527 -5.766 1 94.88 196 GLU A O 1
ATOM 1483 N N . SER A 1 197 ? 22.234 4.305 -4.18 1 95.25 197 SER A N 1
ATOM 1484 C CA . SER A 1 197 ? 21.484 3.277 -4.906 1 95.25 197 SER A CA 1
ATOM 1485 C C . SER A 1 197 ? 20.062 3.729 -5.199 1 95.25 197 SER A C 1
ATOM 1487 O O . SER A 1 197 ? 19.422 4.352 -4.352 1 95.25 197 SER A O 1
ATOM 1489 N N . HIS A 1 198 ? 19.562 3.424 -6.434 1 94.44 198 HIS A N 1
ATOM 1490 C CA . HIS A 1 198 ? 18.203 3.74 -6.844 1 94.44 198 HIS A CA 1
ATOM 1491 C C . HIS A 1 198 ? 17.328 2.488 -6.867 1 94.44 198 HIS A C 1
ATOM 1493 O O . HIS A 1 198 ? 16.953 2.004 -7.938 1 94.44 198 HIS A O 1
ATOM 1499 N N . VAL A 1 199 ? 16.938 2.092 -5.688 1 92.69 199 VAL A N 1
ATOM 1500 C CA . VAL A 1 199 ? 16.312 0.802 -5.434 1 92.69 199 VAL A CA 1
ATOM 1501 C C . VAL A 1 199 ? 14.984 0.721 -6.191 1 92.69 199 VAL A C 1
ATOM 1503 O O . VAL A 1 199 ? 14.664 -0.313 -6.781 1 92.69 199 VAL A O 1
ATOM 1506 N N . PHE A 1 200 ? 14.18 1.799 -6.223 1 93.94 200 PHE A N 1
ATOM 1507 C CA . PHE A 1 200 ? 12.844 1.78 -6.812 1 93.94 200 PHE A CA 1
ATOM 1508 C C . PHE A 1 200 ? 12.836 2.504 -8.156 1 93.94 200 PHE A C 1
ATOM 1510 O O . PHE A 1 200 ? 11.797 2.98 -8.602 1 93.94 200 PHE A O 1
ATOM 1517 N N . GLY A 1 201 ? 13.977 2.65 -8.781 1 91.56 201 GLY A N 1
ATOM 1518 C CA . GLY A 1 201 ? 14.062 3.334 -10.062 1 91.56 201 GLY A CA 1
ATOM 1519 C C . GLY A 1 201 ? 14.547 4.766 -9.945 1 91.56 201 GLY A C 1
ATOM 1520 O O . GLY A 1 201 ? 14.789 5.254 -8.836 1 91.56 201 GLY A O 1
ATOM 1521 N N . THR A 1 202 ? 14.695 5.352 -11.156 1 90.19 202 THR A N 1
ATOM 1522 C CA . THR A 1 202 ? 15.273 6.691 -11.172 1 90.19 202 THR A CA 1
ATOM 1523 C C . THR A 1 202 ? 14.312 7.684 -11.82 1 90.19 202 THR A C 1
ATOM 1525 O O . THR A 1 202 ? 13.93 7.52 -12.977 1 90.19 202 THR A O 1
ATOM 1528 N N . ASP A 1 203 ? 13.938 8.594 -11.117 1 89.25 203 ASP A N 1
ATOM 1529 C CA . ASP A 1 203 ? 13.258 9.812 -11.555 1 89.25 203 ASP A CA 1
ATOM 1530 C C . ASP A 1 203 ? 11.945 9.484 -12.266 1 89.25 203 ASP A C 1
ATOM 1532 O O . ASP A 1 203 ? 11.562 10.164 -13.219 1 89.25 203 ASP A O 1
ATOM 1536 N N . GLY A 1 204 ? 11.359 8.398 -11.867 1 93.5 204 GLY A N 1
ATOM 1537 C CA . GLY A 1 204 ? 10.078 8.047 -12.461 1 93.5 204 GLY A CA 1
ATOM 1538 C C . GLY A 1 204 ? 9 9.07 -12.195 1 93.5 204 GLY A C 1
ATOM 1539 O O . GLY A 1 204 ? 8.258 9.453 -13.102 1 93.5 204 GLY A O 1
ATOM 1540 N N . ALA A 1 205 ? 8.969 9.539 -11.016 1 94.69 205 ALA A N 1
ATOM 1541 C CA . ALA A 1 205 ? 7.93 10.5 -10.648 1 94.69 205 ALA A CA 1
ATOM 1542 C C . ALA A 1 205 ? 8.172 11.852 -11.305 1 94.69 205 ALA A C 1
ATOM 1544 O O . ALA A 1 205 ? 7.227 12.562 -11.664 1 94.69 205 ALA A O 1
ATOM 1545 N N . LEU A 1 206 ? 9.453 12.195 -11.422 1 95.5 206 LEU A N 1
ATOM 1546 C CA . LEU A 1 206 ? 9.797 13.438 -12.117 1 95.5 206 LEU A CA 1
ATOM 1547 C C . LEU A 1 206 ? 9.32 13.391 -13.57 1 95.5 206 LEU A C 1
ATOM 1549 O O . LEU A 1 206 ? 8.703 14.336 -14.055 1 95.5 206 LEU A O 1
ATOM 1553 N N . LYS A 1 207 ? 9.633 12.328 -14.234 1 96.31 207 LYS A N 1
ATOM 1554 C CA . LYS A 1 207 ? 9.227 12.156 -15.625 1 96.31 207 LYS A CA 1
ATOM 1555 C C . LYS A 1 207 ? 7.707 12.172 -15.766 1 96.31 207 LYS A C 1
ATOM 1557 O O . LYS A 1 207 ? 7.168 12.797 -16.688 1 96.31 207 LYS A O 1
ATOM 1562 N N . GLU A 1 208 ? 7.027 11.508 -14.859 1 95.75 208 GLU A N 1
ATOM 1563 C CA . GLU A 1 208 ? 5.57 11.469 -14.906 1 95.75 208 GLU A CA 1
ATOM 1564 C C . GLU A 1 208 ? 4.969 12.852 -14.664 1 95.75 208 GLU A C 1
ATOM 1566 O O . GLU A 1 208 ? 3.986 13.227 -15.305 1 95.75 208 GLU A O 1
ATOM 1571 N N . ALA A 1 209 ? 5.523 13.586 -13.719 1 96.56 209 ALA A N 1
ATOM 1572 C CA . ALA A 1 209 ? 5.062 14.945 -13.453 1 96.56 209 ALA A CA 1
ATOM 1573 C C . ALA A 1 209 ? 5.141 15.805 -14.711 1 96.56 209 ALA A C 1
ATOM 1575 O O . ALA A 1 209 ? 4.184 16.5 -15.055 1 96.56 209 ALA A O 1
ATOM 1576 N N . LYS A 1 210 ? 6.234 15.719 -15.383 1 96.56 210 LYS A N 1
ATOM 1577 C CA . LYS A 1 210 ? 6.414 16.484 -16.609 1 96.56 210 LYS A CA 1
ATOM 1578 C C . LYS A 1 210 ? 5.383 16.078 -17.672 1 96.56 210 LYS A C 1
ATOM 1580 O O . LYS A 1 210 ? 4.766 16.938 -18.297 1 96.56 210 LYS A O 1
ATOM 1585 N N . LYS A 1 211 ? 5.23 14.836 -17.797 1 95.69 211 LYS A N 1
ATOM 1586 C CA . LYS A 1 211 ? 4.277 14.305 -18.766 1 95.69 211 LYS A CA 1
ATOM 1587 C C . LYS A 1 211 ? 2.869 14.828 -18.5 1 95.69 211 LYS A C 1
ATOM 1589 O O . LYS A 1 211 ? 2.105 15.078 -19.438 1 95.69 211 LYS A O 1
ATOM 1594 N N . GLN A 1 212 ? 2.52 14.984 -17.25 1 95.44 212 GLN A N 1
ATOM 1595 C CA . GLN A 1 212 ? 1.179 15.391 -16.844 1 95.44 212 GLN A CA 1
ATOM 1596 C C . GLN A 1 212 ? 1.098 16.906 -16.641 1 95.44 212 GLN A C 1
ATOM 1598 O O . GLN A 1 212 ? 0.089 17.422 -16.156 1 95.44 212 GLN A O 1
ATOM 1603 N N . ASN A 1 213 ? 2.191 17.609 -16.906 1 96.25 213 ASN A N 1
ATOM 1604 C CA . ASN A 1 213 ? 2.283 19.047 -16.719 1 96.25 213 ASN A CA 1
ATOM 1605 C C . ASN A 1 213 ? 2.049 19.438 -15.258 1 96.25 213 ASN A C 1
ATOM 1607 O O . ASN A 1 213 ? 1.275 20.359 -14.969 1 96.25 213 ASN A O 1
ATOM 1611 N N . LEU A 1 214 ? 2.619 18.641 -14.445 1 97.31 214 LEU A N 1
ATOM 1612 C CA . LEU A 1 214 ? 2.572 18.906 -13.008 1 97.31 214 LEU A CA 1
ATOM 1613 C C . LEU A 1 214 ? 3.965 19.203 -12.461 1 97.31 214 LEU A C 1
ATOM 1615 O O . LEU A 1 214 ? 4.969 18.938 -13.133 1 97.31 214 LEU A O 1
ATOM 1619 N N . ARG A 1 215 ? 4.012 19.734 -11.258 1 96.75 215 ARG A N 1
ATOM 1620 C CA . ARG A 1 215 ? 5.277 20.031 -10.594 1 96.75 215 ARG A CA 1
ATOM 1621 C C . ARG A 1 215 ? 5.699 18.859 -9.695 1 96.75 215 ARG A C 1
ATOM 1623 O O . ARG A 1 215 ? 4.855 18.203 -9.086 1 96.75 215 ARG A O 1
ATOM 1630 N N . LEU A 1 216 ? 6.949 18.656 -9.719 1 97.88 216 LEU A N 1
ATOM 1631 C CA . LEU A 1 216 ? 7.512 17.844 -8.648 1 97.88 216 LEU A CA 1
ATOM 1632 C C . LEU A 1 216 ? 7.801 18.672 -7.41 1 97.88 216 LEU A C 1
ATOM 1634 O O . LEU A 1 216 ? 8.641 19.578 -7.445 1 97.88 216 LEU A O 1
ATOM 1638 N N . LEU A 1 217 ? 7.141 18.391 -6.363 1 98.06 217 LEU A N 1
ATOM 1639 C CA . LEU A 1 217 ? 7.23 19.203 -5.156 1 98.06 217 LEU A CA 1
ATOM 1640 C C . LEU A 1 217 ? 8.508 18.891 -4.387 1 98.06 217 LEU A C 1
ATOM 1642 O O . LEU A 1 217 ? 9.031 19.75 -3.67 1 98.06 217 LEU A O 1
ATOM 1646 N N . GLY A 1 218 ? 8.961 17.641 -4.457 1 96.62 218 GLY A N 1
ATOM 1647 C CA . GLY A 1 218 ? 10.172 17.234 -3.768 1 96.62 218 GLY A CA 1
ATOM 1648 C C . GLY A 1 218 ? 10.445 15.75 -3.893 1 96.62 218 GLY A C 1
ATOM 1649 O O . GLY A 1 218 ? 9.586 14.984 -4.332 1 96.62 218 GLY A O 1
ATOM 1650 N N . SER A 1 219 ? 11.695 15.406 -3.613 1 96.5 219 SER A N 1
ATOM 1651 C CA . SER A 1 219 ? 12.148 14.023 -3.562 1 96.5 219 SER A CA 1
ATOM 1652 C C . SER A 1 219 ? 12.68 13.664 -2.178 1 96.5 219 SER A C 1
ATOM 1654 O O . SER A 1 219 ? 13.547 14.359 -1.639 1 96.5 219 SER A O 1
ATOM 1656 N N . ILE A 1 220 ? 12.125 12.594 -1.613 1 97.06 220 ILE A N 1
ATOM 1657 C CA . ILE A 1 220 ? 12.523 12.141 -0.285 1 97.06 220 ILE A CA 1
ATOM 1658 C C . ILE A 1 220 ? 13.312 10.844 -0.401 1 97.06 220 ILE A C 1
ATOM 1660 O O . ILE A 1 220 ? 12.859 9.883 -1.039 1 97.06 220 ILE A O 1
ATOM 1664 N N . PRO A 1 221 ? 14.469 10.773 0.167 1 95.44 221 PRO A N 1
ATOM 1665 C CA . PRO A 1 221 ? 15.266 9.547 0.066 1 95.44 221 PRO A CA 1
ATOM 1666 C C . PRO A 1 221 ? 14.711 8.414 0.925 1 95.44 221 PRO A C 1
ATOM 1668 O O . PRO A 1 221 ? 14.016 8.664 1.915 1 95.44 221 PRO A O 1
ATOM 1671 N N . LEU A 1 222 ? 14.906 7.219 0.44 1 95 222 LEU A N 1
ATOM 1672 C CA . LEU A 1 222 ? 14.75 6.066 1.32 1 95 222 LEU A CA 1
ATOM 1673 C C . LEU A 1 222 ? 15.773 6.102 2.451 1 95 222 LEU A C 1
ATOM 1675 O O . LEU A 1 222 ? 16.984 6.207 2.201 1 95 222 LEU A O 1
ATOM 1679 N N . ASN A 1 223 ? 15.289 6.121 3.68 1 93.94 223 ASN A N 1
ATOM 1680 C CA . ASN A 1 223 ? 16.188 6.32 4.805 1 93.94 223 ASN A CA 1
ATOM 1681 C C . ASN A 1 223 ? 15.734 5.555 6.039 1 93.94 223 ASN A C 1
ATOM 1683 O O . ASN A 1 223 ? 14.562 5.609 6.406 1 93.94 223 ASN A O 1
ATOM 1687 N N . GLU A 1 224 ? 16.719 4.914 6.656 1 92.62 224 GLU A N 1
ATOM 1688 C CA . GLU A 1 224 ? 16.438 4.09 7.828 1 92.62 224 GLU A CA 1
ATOM 1689 C C . GLU A 1 224 ? 15.922 4.934 8.984 1 92.62 224 GLU A C 1
ATOM 1691 O O . GLU A 1 224 ? 15.047 4.496 9.734 1 92.62 224 GLU A O 1
ATOM 1696 N N . GLU A 1 225 ? 16.453 6.082 9.125 1 93.31 225 GLU A N 1
ATOM 1697 C CA . GLU A 1 225 ? 16.047 6.949 10.227 1 93.31 225 GLU A CA 1
ATOM 1698 C C . GLU A 1 225 ? 14.602 7.402 10.078 1 93.31 225 GLU A C 1
ATOM 1700 O O . GLU A 1 225 ? 13.891 7.551 11.07 1 93.31 225 GLU A O 1
ATOM 1705 N N . ILE A 1 226 ? 14.156 7.66 8.906 1 94.25 226 ILE A N 1
ATOM 1706 C CA . ILE A 1 226 ? 12.758 8.023 8.664 1 94.25 226 ILE A CA 1
ATOM 1707 C C . ILE A 1 226 ? 11.844 6.887 9.125 1 94.25 226 ILE A C 1
ATOM 1709 O O . ILE A 1 226 ? 10.859 7.117 9.82 1 94.25 226 ILE A O 1
ATOM 1713 N N . CYS A 1 227 ? 12.203 5.668 8.789 1 93.38 227 CYS A N 1
ATOM 1714 C CA . CYS A 1 227 ? 11.422 4.496 9.172 1 93.38 227 CYS A CA 1
ATOM 1715 C C . CYS A 1 227 ? 11.445 4.293 10.68 1 93.38 227 CYS A C 1
ATOM 1717 O O . CYS A 1 227 ? 10.398 4.102 11.297 1 93.38 227 CYS A O 1
ATOM 1719 N N . LEU A 1 228 ? 12.633 4.406 11.234 1 93.31 228 LEU A N 1
ATOM 1720 C CA . LEU A 1 228 ? 12.797 4.195 12.672 1 93.31 228 LEU A CA 1
ATOM 1721 C C . LEU A 1 228 ? 11.984 5.207 13.469 1 93.31 228 LEU A C 1
ATOM 1723 O O . LEU A 1 228 ? 11.281 4.84 14.414 1 93.31 228 LEU A O 1
ATOM 1727 N N . GLN A 1 229 ? 12.055 6.445 13.086 1 94.81 229 GLN A N 1
ATOM 1728 C CA . GLN A 1 229 ? 11.352 7.496 13.805 1 94.81 229 GLN A CA 1
ATOM 1729 C C . GLN A 1 229 ? 9.836 7.379 13.609 1 94.81 229 GLN A C 1
ATOM 1731 O O . GLN A 1 229 ? 9.062 7.691 14.508 1 94.81 229 GLN A O 1
ATOM 1736 N N . SER A 1 230 ? 9.414 6.977 12.43 1 94.81 230 SER A N 1
ATOM 1737 C CA . SER A 1 230 ? 8.008 6.703 12.188 1 94.81 230 SER A CA 1
ATOM 1738 C C . SER A 1 230 ? 7.484 5.621 13.133 1 94.81 230 SER A C 1
ATOM 1740 O O . SER A 1 230 ? 6.434 5.789 13.758 1 94.81 230 SER A O 1
ATOM 1742 N N . ASP A 1 231 ? 8.242 4.578 13.297 1 93.81 231 ASP A N 1
ATOM 1743 C CA . ASP A 1 231 ? 7.836 3.457 14.141 1 93.81 231 ASP A CA 1
ATOM 1744 C C . ASP A 1 231 ? 7.805 3.863 15.609 1 93.81 231 ASP A C 1
ATOM 1746 O O . ASP A 1 231 ? 6.988 3.354 16.391 1 93.81 231 ASP A O 1
ATOM 1750 N N . LYS A 1 232 ? 8.656 4.801 15.938 1 95.12 232 LYS A N 1
ATOM 1751 C CA . LYS A 1 232 ? 8.711 5.293 17.312 1 95.12 232 LYS A CA 1
ATOM 1752 C C . LYS A 1 232 ? 7.602 6.305 17.578 1 95.12 232 LYS A C 1
ATOM 1754 O O . LYS A 1 232 ? 7.41 6.734 18.719 1 95.12 232 LYS A O 1
ATOM 1759 N N . GLY A 1 233 ? 6.918 6.734 16.547 1 96.69 233 GLY A N 1
ATOM 1760 C CA . GLY A 1 233 ? 5.879 7.738 16.703 1 96.69 233 GLY A CA 1
ATOM 1761 C C . GLY A 1 233 ? 6.426 9.141 16.875 1 96.69 233 GLY A C 1
ATOM 1762 O O . GLY A 1 233 ? 5.844 9.961 17.594 1 96.69 233 GLY A O 1
ATOM 1763 N N . LYS A 1 234 ? 7.562 9.375 16.391 1 97.12 234 LYS A N 1
ATOM 1764 C CA . LYS A 1 234 ? 8.195 10.695 16.406 1 97.12 234 LYS A CA 1
ATOM 1765 C C . LYS A 1 234 ? 8.719 11.07 15.023 1 97.12 234 LYS A C 1
ATOM 1767 O O . LYS A 1 234 ? 9.922 11.023 14.773 1 97.12 234 LYS A O 1
ATOM 1772 N N . PRO A 1 235 ? 7.809 11.586 14.133 1 97 235 PRO A N 1
ATOM 1773 C CA . PRO A 1 235 ? 8.203 11.938 12.766 1 97 235 PRO A CA 1
ATOM 1774 C C . PRO A 1 235 ? 9.477 12.781 12.727 1 97 235 PRO A C 1
ATOM 1776 O O . PRO A 1 235 ? 9.758 13.531 13.664 1 97 235 PRO A O 1
ATOM 1779 N N . VAL A 1 236 ? 10.242 12.672 11.672 1 96.19 236 VAL A N 1
ATOM 1780 C CA . VAL A 1 236 ? 11.578 13.25 11.586 1 96.19 236 VAL A CA 1
ATOM 1781 C C . VAL A 1 236 ? 11.492 14.766 11.688 1 96.19 236 VAL A C 1
ATOM 1783 O O . VAL A 1 236 ? 12.414 15.414 12.188 1 96.19 236 VAL A O 1
ATOM 1786 N N . VAL A 1 237 ? 10.461 15.383 11.234 1 96.62 237 VAL A N 1
ATOM 1787 C CA . VAL A 1 237 ? 10.312 16.828 11.312 1 96.62 237 VAL A CA 1
ATOM 1788 C C . VAL A 1 237 ? 10.289 17.266 12.781 1 96.62 237 VAL A C 1
ATOM 1790 O O . VAL A 1 237 ? 10.648 18.406 13.102 1 96.62 237 VAL A O 1
ATOM 1793 N N . VAL A 1 238 ? 9.891 16.406 13.695 1 95.06 238 VAL A N 1
ATOM 1794 C CA . VAL A 1 238 ? 9.852 16.672 15.125 1 95.06 238 VAL A CA 1
ATOM 1795 C C . VAL A 1 238 ? 11.172 16.25 15.766 1 95.06 238 VAL A C 1
ATOM 1797 O O . VAL A 1 238 ? 11.719 16.969 16.609 1 95.06 238 VAL A O 1
ATOM 1800 N N . SER A 1 239 ? 11.719 15.141 15.352 1 91.19 239 SER A N 1
ATOM 1801 C CA . SER A 1 239 ? 12.82 14.508 16.078 1 91.19 239 SER A CA 1
ATOM 1802 C C . SER A 1 239 ? 14.164 15.086 15.633 1 91.19 239 SER A C 1
ATOM 1804 O O . SER A 1 239 ? 15.172 14.922 16.328 1 91.19 239 SER A O 1
ATOM 1806 N N . HIS A 1 240 ? 14.156 15.75 14.484 1 85.38 240 HIS A N 1
ATOM 1807 C CA . HIS A 1 240 ? 15.414 16.266 13.953 1 85.38 240 HIS A CA 1
ATOM 1808 C C . HIS A 1 240 ? 15.359 17.781 13.812 1 85.38 240 HIS A C 1
ATOM 1810 O O . HIS A 1 240 ? 14.273 18.375 13.797 1 85.38 240 HIS A O 1
ATOM 1816 N N . ILE A 1 241 ? 16.469 18.281 13.719 1 75.69 241 ILE A N 1
ATOM 1817 C CA . ILE A 1 241 ? 16.578 19.734 13.586 1 75.69 241 ILE A CA 1
ATOM 1818 C C . ILE A 1 241 ? 16.094 20.156 12.195 1 75.69 241 ILE A C 1
ATOM 1820 O O . ILE A 1 241 ? 16.281 19.422 11.227 1 75.69 241 ILE A O 1
ATOM 1824 N N . ASP A 1 242 ? 15.609 21.25 12 1 68.81 242 ASP A N 1
ATOM 1825 C CA . ASP A 1 242 ? 15 21.75 10.773 1 68.81 242 ASP A CA 1
ATOM 1826 C C . ASP A 1 242 ? 16 21.734 9.617 1 68.81 242 ASP A C 1
ATOM 1828 O O . ASP A 1 242 ? 15.617 21.484 8.469 1 68.81 242 ASP A O 1
ATOM 1832 N N . LYS A 1 243 ? 17.203 21.828 9.914 1 69.88 243 LYS A N 1
ATOM 1833 C CA . LYS A 1 243 ? 18.203 21.906 8.852 1 69.88 243 LYS A CA 1
ATOM 1834 C C . LYS A 1 243 ? 18.844 20.547 8.578 1 69.88 243 LYS A C 1
ATOM 1836 O O . LYS A 1 243 ? 19.734 20.422 7.738 1 69.88 243 LYS A O 1
ATOM 1841 N N . ASP A 1 244 ? 18.156 19.641 9.055 1 82.56 244 ASP A N 1
ATOM 1842 C CA . ASP A 1 244 ? 18.641 18.297 8.805 1 82.56 244 ASP A CA 1
ATOM 1843 C C . ASP A 1 244 ? 18.312 17.844 7.383 1 82.56 244 ASP A C 1
ATOM 1845 O O . ASP A 1 244 ? 17.203 18.094 6.891 1 82.56 244 ASP A O 1
ATOM 1849 N N . PRO A 1 245 ? 19.344 17.297 6.715 1 85.94 245 PRO A N 1
ATOM 1850 C CA . PRO A 1 245 ? 19.109 16.781 5.359 1 85.94 245 PRO A CA 1
ATOM 1851 C C . PRO A 1 245 ? 17.906 15.852 5.281 1 85.94 245 PRO A C 1
ATOM 1853 O O . PRO A 1 245 ? 17.25 15.758 4.234 1 85.94 245 PRO A O 1
ATOM 1856 N N . LEU A 1 246 ? 17.516 15.344 6.391 1 89.62 246 LEU A N 1
ATOM 1857 C CA . LEU A 1 246 ? 16.406 14.398 6.43 1 89.62 246 LEU A CA 1
ATOM 1858 C C . LEU A 1 246 ? 15.062 15.133 6.441 1 89.62 246 LEU A C 1
ATOM 1860 O O . LEU A 1 246 ? 14.055 14.594 5.984 1 89.62 246 LEU A O 1
ATOM 1864 N N . THR A 1 247 ? 15.07 16.359 6.938 1 95.31 247 THR A N 1
ATOM 1865 C CA . THR A 1 247 ? 13.805 17.062 7.102 1 95.31 247 THR A CA 1
ATOM 1866 C C . THR A 1 247 ? 13.602 18.078 5.98 1 95.31 247 THR A C 1
ATOM 1868 O O . THR A 1 247 ? 12.477 18.5 5.715 1 95.31 247 THR A O 1
ATOM 1871 N N . LYS A 1 248 ? 14.68 18.438 5.305 1 95.5 248 LYS A N 1
ATOM 1872 C CA . LYS A 1 248 ? 14.656 19.516 4.316 1 95.5 248 LYS A CA 1
ATOM 1873 C C . LYS A 1 248 ? 13.617 19.234 3.23 1 95.5 248 LYS A C 1
ATOM 1875 O O . LYS A 1 248 ? 12.836 20.125 2.869 1 95.5 248 LYS A O 1
ATOM 1880 N N . PRO A 1 249 ? 13.562 18.031 2.756 1 96.31 249 PRO A N 1
ATOM 1881 C CA . PRO A 1 249 ? 12.578 17.781 1.699 1 96.31 249 PRO A CA 1
ATOM 1882 C C . PRO A 1 249 ? 11.148 18.062 2.145 1 96.31 249 PRO A C 1
ATOM 1884 O O . PRO A 1 249 ? 10.336 18.547 1.356 1 96.31 249 PRO A O 1
ATOM 1887 N N . TYR A 1 250 ? 10.789 17.797 3.357 1 97.88 250 TYR A N 1
ATOM 1888 C CA . TYR A 1 250 ? 9.438 18.016 3.854 1 97.88 250 TYR A CA 1
ATOM 1889 C C . TYR A 1 250 ? 9.133 19.516 3.965 1 97.88 250 TYR A C 1
ATOM 1891 O O . TYR A 1 250 ? 8.023 19.953 3.664 1 97.88 250 TYR A O 1
ATOM 1899 N N . PHE A 1 251 ? 10.109 20.281 4.352 1 97.25 251 PHE A N 1
ATOM 1900 C CA . PHE A 1 251 ? 9.938 21.734 4.414 1 97.25 251 PHE A CA 1
ATOM 1901 C C . PHE A 1 251 ? 9.82 22.328 3.016 1 97.25 251 PHE A C 1
ATOM 1903 O O . PHE A 1 251 ? 9.016 23.234 2.787 1 97.25 251 PHE A O 1
ATOM 1910 N N . ASP A 1 252 ? 10.672 21.781 2.105 1 96.81 252 ASP A N 1
ATOM 1911 C CA . ASP A 1 252 ? 10.578 22.234 0.722 1 96.81 252 ASP A CA 1
ATOM 1912 C C . ASP A 1 252 ? 9.18 21.969 0.155 1 96.81 252 ASP A C 1
ATOM 1914 O O . ASP A 1 252 ? 8.594 22.828 -0.497 1 96.81 252 ASP A O 1
ATOM 1918 N N . ILE A 1 253 ? 8.641 20.828 0.394 1 98 253 ILE A N 1
ATOM 1919 C CA . ILE A 1 253 ? 7.309 20.453 -0.063 1 98 253 ILE A CA 1
ATOM 1920 C C . ILE A 1 253 ? 6.266 21.375 0.569 1 98 253 ILE A C 1
ATOM 1922 O O . ILE A 1 253 ? 5.363 21.859 -0.113 1 98 253 ILE A O 1
ATOM 1926 N N . ALA A 1 254 ? 6.383 21.641 1.878 1 97.94 254 ALA A N 1
ATOM 1927 C CA . ALA A 1 254 ? 5.453 22.516 2.59 1 97.94 254 ALA A CA 1
ATOM 1928 C C . ALA A 1 254 ? 5.441 23.922 1.98 1 97.94 254 ALA A C 1
ATOM 1930 O O . ALA A 1 254 ? 4.379 24.516 1.805 1 97.94 254 ALA A O 1
ATOM 1931 N N . GLN A 1 255 ? 6.602 24.375 1.634 1 97.25 255 GLN A N 1
ATOM 1932 C CA . GLN A 1 255 ? 6.703 25.703 1.036 1 97.25 255 GLN A CA 1
ATOM 1933 C C . GLN A 1 255 ? 6.02 25.75 -0.326 1 97.25 255 GLN A C 1
ATOM 1935 O O . GLN A 1 255 ? 5.332 26.719 -0.651 1 97.25 255 GLN A O 1
ATOM 1940 N N . GLU A 1 256 ? 6.25 24.719 -1.065 1 97.5 256 GLU A N 1
ATOM 1941 C CA . GLU A 1 256 ? 5.602 24.641 -2.369 1 97.5 256 GLU A CA 1
ATOM 1942 C C . GLU A 1 256 ? 4.082 24.578 -2.225 1 97.5 256 GLU A C 1
ATOM 1944 O O . GLU A 1 256 ? 3.354 25.172 -3.025 1 97.5 256 GLU A O 1
ATOM 1949 N N . VAL A 1 257 ? 3.586 23.891 -1.249 1 97.94 257 VAL A N 1
ATOM 1950 C CA . VAL A 1 257 ? 2.156 23.797 -0.979 1 97.94 257 VAL A CA 1
ATOM 1951 C C . VAL A 1 257 ? 1.608 25.172 -0.623 1 97.94 257 VAL A C 1
ATOM 1953 O O . VAL A 1 257 ? 0.581 25.594 -1.157 1 97.94 257 VAL A O 1
ATOM 1956 N N . LEU A 1 258 ? 2.275 25.953 0.22 1 97.5 258 LEU A N 1
ATOM 1957 C CA . LEU A 1 258 ? 1.853 27.281 0.639 1 97.5 258 LEU A CA 1
ATOM 1958 C C . LEU A 1 258 ? 1.806 28.234 -0.549 1 97.5 258 LEU A C 1
ATOM 1960 O O . LEU A 1 258 ? 0.851 29 -0.698 1 97.5 258 LEU A O 1
ATOM 1964 N N . LYS A 1 259 ? 2.846 28.125 -1.399 1 96.38 259 LYS A N 1
ATOM 1965 C CA . LYS A 1 259 ? 2.885 28.969 -2.584 1 96.38 259 LYS A CA 1
ATOM 1966 C C . LYS A 1 259 ? 1.684 28.719 -3.488 1 96.38 259 LYS A C 1
ATOM 1968 O O . LYS A 1 259 ? 1.116 29.656 -4.059 1 96.38 259 LYS A O 1
ATOM 1973 N N . PHE A 1 260 ? 1.32 27.5 -3.582 1 96 260 PHE A N 1
ATOM 1974 C CA . PHE A 1 260 ? 0.234 27.094 -4.469 1 96 260 PHE A CA 1
ATOM 1975 C C . PHE A 1 260 ? -1.108 27.578 -3.932 1 96 260 PHE A C 1
ATOM 1977 O O . PHE A 1 260 ? -1.916 28.141 -4.676 1 96 260 PHE A O 1
ATOM 1984 N N . VAL A 1 261 ? -1.372 27.406 -2.631 1 93.25 261 VAL A N 1
ATOM 1985 C CA . VAL A 1 261 ? -2.715 27.625 -2.104 1 93.25 261 VAL A CA 1
ATOM 1986 C C . VAL A 1 261 ? -2.875 29.078 -1.696 1 93.25 261 VAL A C 1
ATOM 1988 O O . VAL A 1 261 ? -3.996 29.578 -1.556 1 93.25 261 VAL A O 1
ATOM 1991 N N . ASP A 1 262 ? -1.833 29.797 -1.408 1 85.44 262 ASP A N 1
ATOM 1992 C CA . ASP A 1 262 ? -1.924 31.203 -1.044 1 85.44 262 ASP A CA 1
ATOM 1993 C C . ASP A 1 262 ? -1.94 32.094 -2.287 1 85.44 262 ASP A C 1
ATOM 1995 O O . ASP A 1 262 ? -2.273 33.281 -2.205 1 85.44 262 ASP A O 1
ATOM 1999 N N . GLN A 1 263 ? -1.317 31.703 -3.402 1 70.94 263 GLN A N 1
ATOM 2000 C CA . GLN A 1 263 ? -1.371 32.5 -4.625 1 70.94 263 GLN A CA 1
ATOM 2001 C C . GLN A 1 263 ? -2.791 32.562 -5.18 1 70.94 263 GLN A C 1
ATOM 2003 O O . GLN A 1 263 ? -3.123 33.438 -5.953 1 70.94 263 GLN A O 1
ATOM 2008 N N . ASP A 1 264 ? -3.756 31.797 -4.715 1 49.34 264 ASP A N 1
ATOM 2009 C CA . ASP A 1 264 ? -5.113 32 -5.215 1 49.34 264 ASP A CA 1
ATOM 2010 C C . ASP A 1 264 ? -5.875 33 -4.344 1 49.34 264 ASP A C 1
ATOM 2012 O O . ASP A 1 264 ? -5.777 32.969 -3.115 1 49.34 264 ASP A O 1
ATOM 2016 N N . ILE B 1 1 ? -31.359 -19.094 15.383 1 25.11 1 ILE B N 1
ATOM 2017 C CA . ILE B 1 1 ? -31.344 -19.047 13.93 1 25.11 1 ILE B CA 1
ATOM 2018 C C . ILE B 1 1 ? -29.906 -18.953 13.43 1 25.11 1 ILE B C 1
ATOM 2020 O O . ILE B 1 1 ? -29.219 -17.984 13.711 1 25.11 1 ILE B O 1
ATOM 2024 N N . GLY B 1 2 ? -29.094 -19.922 13.586 1 33.44 2 GLY B N 1
ATOM 2025 C CA . GLY B 1 2 ? -27.656 -20.047 13.398 1 33.44 2 GLY B CA 1
ATOM 2026 C C . GLY B 1 2 ? -27.188 -19.469 12.07 1 33.44 2 GLY B C 1
ATOM 2027 O O . GLY B 1 2 ? -27.641 -19.891 11.008 1 33.44 2 GLY B O 1
ATOM 2028 N N . LYS B 1 3 ? -26.953 -18.172 11.984 1 39.75 3 LYS B N 1
ATOM 2029 C CA . LYS B 1 3 ? -26.672 -17.453 10.742 1 39.75 3 LYS B CA 1
ATOM 2030 C C . LYS B 1 3 ? -25.875 -18.328 9.773 1 39.75 3 LYS B C 1
ATOM 2032 O O . LYS B 1 3 ? -24.766 -18.75 10.086 1 39.75 3 LYS B O 1
ATOM 2037 N N . ASN B 1 4 ? -26.328 -19.156 9.109 1 39.19 4 ASN B N 1
ATOM 2038 C CA . ASN B 1 4 ? -25.797 -20.125 8.172 1 39.19 4 ASN B CA 1
ATOM 2039 C C . ASN B 1 4 ? -24.719 -19.516 7.273 1 39.19 4 ASN B C 1
ATOM 2041 O O . ASN B 1 4 ? -25 -18.609 6.5 1 39.19 4 ASN B O 1
ATOM 2045 N N . LEU B 1 5 ? -23.484 -19.5 7.688 1 51.53 5 LEU B N 1
ATOM 2046 C CA . LEU B 1 5 ? -22.391 -19.031 6.828 1 51.53 5 LEU B CA 1
ATOM 2047 C C . LEU B 1 5 ? -22.547 -19.594 5.418 1 51.53 5 LEU B C 1
ATOM 2049 O O . LEU B 1 5 ? -22.844 -20.781 5.242 1 51.53 5 LEU B O 1
ATOM 2053 N N . PRO B 1 6 ? -22.859 -18.688 4.477 1 59.78 6 PRO B N 1
ATOM 2054 C CA . PRO B 1 6 ? -22.969 -19.188 3.111 1 59.78 6 PRO B CA 1
ATOM 2055 C C . PRO B 1 6 ? -21.906 -20.234 2.773 1 59.78 6 PRO B C 1
ATOM 2057 O O . PRO B 1 6 ? -20.812 -20.203 3.34 1 59.78 6 PRO B O 1
ATOM 2060 N N . VAL B 1 7 ? -22.266 -21.359 2.26 1 72.31 7 VAL B N 1
ATOM 2061 C CA . VAL B 1 7 ? -21.406 -22.453 1.83 1 72.31 7 VAL B CA 1
ATOM 2062 C C . VAL B 1 7 ? -20.359 -21.922 0.848 1 72.31 7 VAL B C 1
ATOM 2064 O O . VAL B 1 7 ? -20.703 -21.281 -0.148 1 72.31 7 VAL B O 1
ATOM 2067 N N . LYS B 1 8 ? -19.031 -22.031 1.27 1 87.62 8 LYS B N 1
ATOM 2068 C CA . LYS B 1 8 ? -17.922 -21.641 0.406 1 87.62 8 LYS B CA 1
ATOM 2069 C C . LYS B 1 8 ? -17.906 -22.484 -0.873 1 87.62 8 LYS B C 1
ATOM 2071 O O . LYS B 1 8 ? -18.234 -23.672 -0.85 1 87.62 8 LYS B O 1
ATOM 2076 N N . LYS B 1 9 ? -17.672 -21.781 -1.938 1 92.69 9 LYS B N 1
ATOM 2077 C CA . LYS B 1 9 ? -17.672 -22.406 -3.256 1 92.69 9 LYS B CA 1
ATOM 2078 C C . LYS B 1 9 ? -16.25 -22.672 -3.746 1 92.69 9 LYS B C 1
ATOM 2080 O O . LYS B 1 9 ? -15.344 -21.906 -3.438 1 92.69 9 LYS B O 1
ATOM 2085 N N . SER B 1 10 ? -16.141 -23.781 -4.461 1 95.75 10 SER B N 1
ATOM 2086 C CA . SER B 1 10 ? -14.875 -24.047 -5.137 1 95.75 10 SER B CA 1
ATOM 2087 C C . SER B 1 10 ? -14.781 -23.281 -6.453 1 95.75 10 SER B C 1
ATOM 2089 O O . SER B 1 10 ? -15.797 -23 -7.094 1 95.75 10 SER B O 1
ATOM 2091 N N . ILE B 1 11 ? -13.547 -22.875 -6.805 1 97.19 11 ILE B N 1
ATOM 2092 C CA . ILE B 1 11 ? -13.305 -22.281 -8.109 1 97.19 11 ILE B CA 1
ATOM 2093 C C . ILE B 1 11 ? -13.211 -23.375 -9.172 1 97.19 11 ILE B C 1
ATOM 2095 O O . ILE B 1 11 ? -12.445 -24.328 -9.016 1 97.19 11 ILE B O 1
ATOM 2099 N N . PRO B 1 12 ? -13.961 -23.25 -10.242 1 96.75 12 PRO B N 1
ATOM 2100 C CA . PRO B 1 12 ? -13.984 -24.312 -11.25 1 96.75 12 PRO B CA 1
ATOM 2101 C C . PRO B 1 12 ? -12.602 -24.625 -11.812 1 96.75 12 PRO B C 1
ATOM 2103 O O . PRO B 1 12 ? -11.844 -23.703 -12.125 1 96.75 12 PRO B O 1
ATOM 2106 N N . ASN B 1 13 ? -12.203 -25.922 -11.859 1 97.81 13 ASN B N 1
ATOM 2107 C CA . ASN B 1 13 ? -10.992 -26.469 -12.477 1 97.81 13 ASN B CA 1
ATOM 2108 C C . ASN B 1 13 ? -9.75 -26.109 -11.664 1 97.81 13 ASN B C 1
ATOM 2110 O O . ASN B 1 13 ? -8.633 -26.125 -12.188 1 97.81 13 ASN B O 1
ATOM 2114 N N . VAL B 1 14 ? -9.945 -25.781 -10.383 1 98.12 14 VAL B N 1
ATOM 2115 C CA . VAL B 1 14 ? -8.836 -25.453 -9.492 1 98.12 14 VAL B CA 1
ATOM 2116 C C . VAL B 1 14 ? -8.844 -26.422 -8.297 1 98.12 14 VAL B C 1
ATOM 2118 O O . VAL B 1 14 ? -9.859 -26.562 -7.621 1 98.12 14 VAL B O 1
ATOM 2121 N N . ASP B 1 15 ? -7.785 -27.078 -8.078 1 97.81 15 ASP B N 1
ATOM 2122 C CA . ASP B 1 15 ? -7.715 -28.031 -6.984 1 97.81 15 ASP B CA 1
ATOM 2123 C C . ASP B 1 15 ? -7.52 -27.328 -5.645 1 97.81 15 ASP B C 1
ATOM 2125 O O . ASP B 1 15 ? -8.289 -27.547 -4.707 1 97.81 15 ASP B O 1
ATOM 2129 N N . LYS B 1 16 ? -6.512 -26.5 -5.559 1 97.94 16 LYS B N 1
ATOM 2130 C CA . LYS B 1 16 ? -6.207 -25.797 -4.32 1 97.94 16 LYS B CA 1
ATOM 2131 C C . LYS B 1 16 ? -6.082 -24.297 -4.562 1 97.94 16 LYS B C 1
ATOM 2133 O O . LYS B 1 16 ? -5.527 -23.875 -5.578 1 97.94 16 LYS B O 1
ATOM 2138 N N . VAL B 1 17 ? -6.566 -23.516 -3.615 1 98.12 17 VAL B N 1
ATOM 2139 C CA . VAL B 1 17 ? -6.523 -22.062 -3.693 1 98.12 17 VAL B CA 1
ATOM 2140 C C . VAL B 1 17 ? -5.641 -21.516 -2.578 1 98.12 17 VAL B C 1
ATOM 2142 O O . VAL B 1 17 ? -5.859 -21.812 -1.4 1 98.12 17 VAL B O 1
ATOM 2145 N N . ILE B 1 18 ? -4.641 -20.719 -2.963 1 98.31 18 ILE B N 1
ATOM 2146 C CA . ILE B 1 18 ? -3.754 -20.031 -2.039 1 98.31 18 ILE B CA 1
ATOM 2147 C C . ILE B 1 18 ? -3.949 -18.516 -2.172 1 98.31 18 ILE B C 1
ATOM 2149 O O . ILE B 1 18 ? -3.783 -17.969 -3.26 1 98.31 18 ILE B O 1
ATOM 2153 N N . VAL B 1 19 ? -4.289 -17.891 -1.049 1 97.75 19 VAL B N 1
ATOM 2154 C CA . VAL B 1 19 ? -4.434 -16.438 -1.105 1 97.75 19 VAL B CA 1
ATOM 2155 C C . VAL B 1 19 ? -3.182 -15.766 -0.542 1 97.75 19 VAL B C 1
ATOM 2157 O O . VAL B 1 19 ? -2.598 -16.25 0.431 1 97.75 19 VAL B O 1
ATOM 2160 N N . VAL B 1 20 ? -2.709 -14.75 -1.242 1 98 20 VAL B N 1
ATOM 2161 C CA . VAL B 1 20 ? -1.632 -13.891 -0.76 1 98 20 VAL B CA 1
ATOM 2162 C C . VAL B 1 20 ? -2.199 -12.539 -0.333 1 98 20 VAL B C 1
ATOM 2164 O O . VAL B 1 20 ? -2.791 -11.82 -1.144 1 98 20 VAL B O 1
ATOM 2167 N N . ALA B 1 21 ? -2.02 -12.242 0.931 1 95 21 ALA B N 1
ATOM 2168 C CA . ALA B 1 21 ? -2.637 -11.055 1.504 1 95 21 ALA B CA 1
ATOM 2169 C C . ALA B 1 21 ? -1.601 -10.188 2.217 1 95 21 ALA B C 1
ATOM 2171 O O . ALA B 1 21 ? -0.495 -10.648 2.512 1 95 21 ALA B O 1
ATOM 2172 N N . SER B 1 22 ? -1.963 -8.938 2.348 1 91.75 22 SER B N 1
ATOM 2173 C CA . SER B 1 22 ? -1.189 -7.984 3.137 1 91.75 22 SER B CA 1
ATOM 2174 C C . SER B 1 22 ? -2.1 -7.008 3.875 1 91.75 22 SER B C 1
ATOM 2176 O O . SER B 1 22 ? -3.244 -6.793 3.471 1 91.75 22 SER B O 1
ATOM 2178 N N . GLY B 1 23 ? -1.688 -6.574 4.988 1 80.06 23 GLY B N 1
ATOM 2179 C CA . GLY B 1 23 ? -2.475 -5.586 5.707 1 80.06 23 GLY B CA 1
ATOM 2180 C C . GLY B 1 23 ? -2.434 -4.211 5.066 1 80.06 23 GLY B C 1
ATOM 2181 O O . GLY B 1 23 ? -3.383 -3.436 5.188 1 80.06 23 GLY B O 1
ATOM 2182 N N . LYS B 1 24 ? -1.362 -3.861 4.504 1 77.62 24 LYS B N 1
ATOM 2183 C CA . LYS B 1 24 ? -1.156 -2.555 3.883 1 77.62 24 LYS B CA 1
ATOM 2184 C C . LYS B 1 24 ? -0.637 -2.701 2.455 1 77.62 24 LYS B C 1
ATOM 2186 O O . LYS B 1 24 ? -0.027 -3.715 2.111 1 77.62 24 LYS B O 1
ATOM 2191 N N . GLY B 1 25 ? -0.999 -1.715 1.675 1 75.12 25 GLY B N 1
ATOM 2192 C CA . GLY B 1 25 ? -0.422 -1.673 0.341 1 75.12 25 GLY B CA 1
ATOM 2193 C C . GLY B 1 25 ? 1.057 -1.334 0.34 1 75.12 25 GLY B C 1
ATOM 2194 O O . GLY B 1 25 ? 1.572 -0.781 1.314 1 75.12 25 GLY B O 1
ATOM 2195 N N . GLY B 1 26 ? 1.789 -1.855 -0.662 1 82.19 26 GLY B N 1
ATOM 2196 C CA . GLY B 1 26 ? 3.154 -1.417 -0.904 1 82.19 26 GLY B CA 1
ATOM 2197 C C . GLY B 1 26 ? 4.191 -2.291 -0.222 1 82.19 26 GLY B C 1
ATOM 2198 O O . GLY B 1 26 ? 5.391 -2.035 -0.326 1 82.19 26 GLY B O 1
ATOM 2199 N N . VAL B 1 27 ? 3.77 -3.32 0.363 1 89.25 27 VAL B N 1
ATOM 2200 C CA . VAL B 1 27 ? 4.711 -4.188 1.066 1 89.25 27 VAL B CA 1
ATOM 2201 C C . VAL B 1 27 ? 5.285 -5.219 0.099 1 89.25 27 VAL B C 1
ATOM 2203 O O . VAL B 1 27 ? 6.082 -6.07 0.494 1 89.25 27 VAL B O 1
ATOM 2206 N N . GLY B 1 28 ? 4.855 -5.258 -1.14 1 92.88 28 GLY B N 1
ATOM 2207 C CA . GLY B 1 28 ? 5.379 -6.152 -2.162 1 92.88 28 GLY B CA 1
ATOM 2208 C C . GLY B 1 28 ? 4.535 -7.398 -2.352 1 92.88 28 GLY B C 1
ATOM 2209 O O . GLY B 1 28 ? 5.035 -8.43 -2.803 1 92.88 28 GLY B O 1
ATOM 2210 N N . LYS B 1 29 ? 3.322 -7.305 -1.963 1 95 29 LYS B N 1
ATOM 2211 C CA . LYS B 1 29 ? 2.402 -8.438 -2.021 1 95 29 LYS B CA 1
ATOM 2212 C C . LYS B 1 29 ? 2.312 -9 -3.438 1 95 29 LYS B C 1
ATOM 2214 O O . LYS B 1 29 ? 2.441 -10.211 -3.639 1 95 29 LYS B O 1
ATOM 2219 N N . SER B 1 30 ? 2.072 -8.172 -4.465 1 96.56 30 SER B N 1
ATOM 2220 C CA . SER B 1 30 ? 1.886 -8.633 -5.832 1 96.56 30 SER B CA 1
ATOM 2221 C C . SER B 1 30 ? 3.174 -9.227 -6.395 1 96.56 30 SER B C 1
ATOM 2223 O O . SER B 1 30 ? 3.139 -10.219 -7.129 1 96.56 30 SER B O 1
ATOM 2225 N N . THR B 1 31 ? 4.277 -8.625 -6.062 1 96.5 31 THR B N 1
ATOM 2226 C CA . THR B 1 31 ? 5.57 -9.164 -6.473 1 96.5 31 THR B CA 1
ATOM 2227 C C . THR B 1 31 ? 5.785 -10.562 -5.891 1 96.5 31 THR B C 1
ATOM 2229 O O . THR B 1 31 ? 6.207 -11.477 -6.598 1 96.5 31 THR B O 1
ATOM 2232 N N . VAL B 1 32 ? 5.445 -10.672 -4.602 1 98.06 32 VAL B N 1
ATOM 2233 C CA . VAL B 1 32 ? 5.566 -11.969 -3.953 1 98.06 32 VAL B CA 1
ATOM 2234 C C . VAL B 1 32 ? 4.586 -12.953 -4.582 1 98.06 32 VAL B C 1
ATOM 2236 O O . VAL B 1 32 ? 4.934 -14.109 -4.836 1 98.06 32 VAL B O 1
ATOM 2239 N N . SER B 1 33 ? 3.371 -12.531 -4.879 1 98.5 33 SER B N 1
ATOM 2240 C CA . SER B 1 33 ? 2.344 -13.383 -5.465 1 98.5 33 SER B CA 1
ATOM 2241 C C . SER B 1 33 ? 2.809 -13.977 -6.789 1 98.5 33 SER B C 1
ATOM 2243 O O . SER B 1 33 ? 2.721 -15.188 -6.996 1 98.5 33 SER B O 1
ATOM 2245 N N . VAL B 1 34 ? 3.332 -13.141 -7.656 1 98.44 34 VAL B N 1
ATOM 2246 C CA . VAL B 1 34 ? 3.695 -13.586 -9 1 98.44 34 VAL B CA 1
ATOM 2247 C C . VAL B 1 34 ? 4.902 -14.516 -8.93 1 98.44 34 VAL B C 1
ATOM 2249 O O . VAL B 1 34 ? 4.93 -15.555 -9.586 1 98.44 34 VAL B O 1
ATOM 2252 N N . ASN B 1 35 ? 5.887 -14.156 -8.148 1 98.19 35 ASN B N 1
ATOM 2253 C CA . ASN B 1 35 ? 7.078 -14.992 -8.047 1 98.19 35 ASN B CA 1
ATOM 2254 C C . ASN B 1 35 ? 6.781 -16.312 -7.344 1 98.19 35 ASN B C 1
ATOM 2256 O O . ASN B 1 35 ? 7.379 -17.344 -7.668 1 98.19 35 ASN B O 1
ATOM 2260 N N . LEU B 1 36 ? 5.875 -16.266 -6.371 1 98.5 36 LEU B N 1
ATOM 2261 C CA . LEU B 1 36 ? 5.426 -17.5 -5.734 1 98.5 36 LEU B CA 1
ATOM 2262 C C . LEU B 1 36 ? 4.734 -18.406 -6.742 1 98.5 36 LEU B C 1
ATOM 2264 O O . LEU B 1 36 ? 5.043 -19.609 -6.82 1 98.5 36 LEU B O 1
ATOM 2268 N N . ALA B 1 37 ? 3.811 -17.875 -7.508 1 98.75 37 ALA B N 1
ATOM 2269 C CA . ALA B 1 37 ? 3.098 -18.641 -8.523 1 98.75 37 ALA B CA 1
ATOM 2270 C C . ALA B 1 37 ? 4.07 -19.266 -9.523 1 98.75 37 ALA B C 1
ATOM 2272 O O . ALA B 1 37 ? 3.959 -20.453 -9.852 1 98.75 37 ALA B O 1
ATOM 2273 N N . LEU B 1 38 ? 5.023 -18.484 -9.953 1 98.12 38 LEU B N 1
ATOM 2274 C CA . LEU B 1 38 ? 6.016 -18.938 -10.914 1 98.12 38 LEU B CA 1
ATOM 2275 C C . LEU B 1 38 ? 6.918 -20 -10.297 1 98.12 38 LEU B C 1
ATOM 2277 O O . LEU B 1 38 ? 7.297 -20.969 -10.969 1 98.12 38 LEU B O 1
ATOM 2281 N N . ALA B 1 39 ? 7.285 -19.828 -9.031 1 97.56 39 ALA B N 1
ATOM 2282 C CA . ALA B 1 39 ? 8.094 -20.828 -8.344 1 97.56 39 ALA B CA 1
ATOM 2283 C C . ALA B 1 39 ? 7.344 -22.156 -8.211 1 97.56 39 ALA B C 1
ATOM 2285 O O . ALA B 1 39 ? 7.91 -23.219 -8.453 1 97.56 39 ALA B O 1
ATOM 2286 N N . LEU B 1 40 ? 6.094 -22.078 -7.879 1 97.94 40 LEU B N 1
ATOM 2287 C CA . LEU B 1 40 ? 5.262 -23.266 -7.805 1 97.94 40 LEU B CA 1
ATOM 2288 C C . LEU B 1 40 ? 5.191 -23.969 -9.156 1 97.94 40 LEU B C 1
ATOM 2290 O O . LEU B 1 40 ? 5.258 -25.203 -9.234 1 97.94 40 LEU B O 1
ATOM 2294 N N . GLN B 1 41 ? 5.055 -23.156 -10.156 1 97.5 41 GLN B N 1
ATOM 2295 C CA . GLN B 1 41 ? 5.023 -23.688 -11.516 1 97.5 41 GLN B CA 1
ATOM 2296 C C . GLN B 1 41 ? 6.332 -24.391 -11.859 1 97.5 41 GLN B C 1
ATOM 2298 O O . GLN B 1 41 ? 6.316 -25.484 -12.422 1 97.5 41 GLN B O 1
ATOM 2303 N N . LYS B 1 42 ? 7.434 -23.797 -11.539 1 95.75 42 LYS B N 1
ATOM 2304 C CA . LYS B 1 42 ? 8.75 -24.344 -11.852 1 95.75 42 LYS B CA 1
ATOM 2305 C C . LYS B 1 42 ? 9.016 -25.625 -11.062 1 95.75 42 LYS B C 1
ATOM 2307 O O . LYS B 1 42 ? 9.852 -26.438 -11.453 1 95.75 42 LYS B O 1
ATOM 2312 N N . LEU B 1 43 ? 8.32 -25.766 -10.016 1 95.62 43 LEU B N 1
ATOM 2313 C CA . LEU B 1 43 ? 8.438 -26.969 -9.219 1 95.62 43 LEU B CA 1
ATOM 2314 C C . LEU B 1 43 ? 7.559 -28.094 -9.781 1 95.62 43 LEU B C 1
ATOM 2316 O O . LEU B 1 43 ? 7.414 -29.141 -9.164 1 95.62 43 LEU B O 1
ATOM 2320 N N . GLY B 1 44 ? 6.887 -27.859 -10.906 1 96.38 44 GLY B N 1
ATOM 2321 C CA . GLY B 1 44 ? 6.25 -28.922 -11.656 1 96.38 44 GLY B CA 1
ATOM 2322 C C . GLY B 1 44 ? 4.738 -28.906 -11.547 1 96.38 44 GLY B C 1
ATOM 2323 O O . GLY B 1 44 ? 4.074 -29.875 -11.953 1 96.38 44 GLY B O 1
ATOM 2324 N N . ASN B 1 45 ? 4.145 -27.859 -11.031 1 97.81 45 ASN B N 1
ATOM 2325 C CA . ASN B 1 45 ? 2.701 -27.812 -10.836 1 97.81 45 ASN B CA 1
ATOM 2326 C C . ASN B 1 45 ? 2.02 -26.969 -11.914 1 97.81 45 ASN B C 1
ATOM 2328 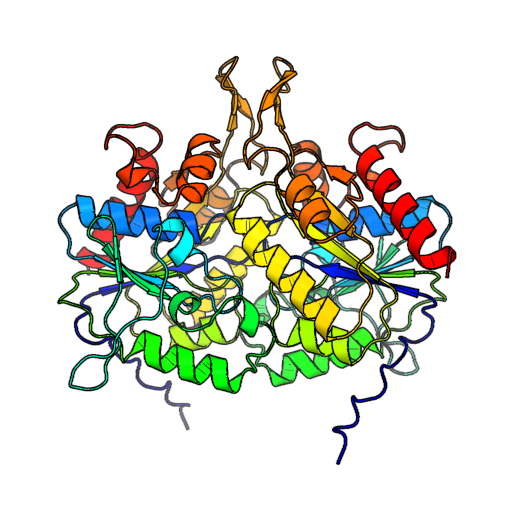O O . ASN B 1 45 ? 2.643 -26.078 -12.508 1 97.81 45 ASN B O 1
ATOM 2332 N N . ARG B 1 46 ? 0.782 -27.328 -12.25 1 98.5 46 ARG B N 1
ATOM 2333 C CA . ARG B 1 46 ? -0.067 -26.453 -13.047 1 98.5 46 ARG B CA 1
ATOM 2334 C C . ARG B 1 46 ? -0.627 -25.312 -12.203 1 98.5 46 ARG B C 1
ATOM 2336 O O . ARG B 1 46 ? -1.432 -25.547 -11.297 1 98.5 46 ARG B O 1
ATOM 2343 N N . VAL B 1 47 ? -0.165 -24.094 -12.492 1 98.56 47 VAL B N 1
ATOM 2344 C CA . VAL B 1 47 ? -0.445 -22.984 -11.594 1 98.56 47 VAL B CA 1
ATOM 2345 C C . VAL B 1 47 ? -1.075 -21.828 -12.367 1 98.56 47 VAL B C 1
ATOM 2347 O O . VAL B 1 47 ? -0.715 -21.578 -13.523 1 98.56 47 VAL B O 1
ATOM 2350 N N . GLY B 1 48 ? -2.092 -21.188 -11.781 1 98.75 48 GLY B N 1
ATOM 2351 C CA . GLY B 1 48 ? -2.625 -19.922 -12.242 1 98.75 48 GLY B CA 1
ATOM 2352 C C . GLY B 1 48 ? -2.537 -18.812 -11.211 1 98.75 48 GLY B C 1
ATOM 2353 O O . GLY B 1 48 ? -2.273 -19.078 -10.031 1 98.75 48 GLY B O 1
ATOM 2354 N N . ILE B 1 49 ? -2.701 -17.547 -11.672 1 98.81 49 ILE B N 1
ATOM 2355 C CA . ILE B 1 49 ? -2.709 -16.422 -10.75 1 98.81 49 ILE B CA 1
ATOM 2356 C C . ILE B 1 49 ? -3.902 -15.516 -11.055 1 98.81 49 ILE B C 1
ATOM 2358 O O . ILE B 1 49 ? -4.211 -15.258 -12.219 1 98.81 49 ILE B O 1
ATOM 2362 N N . LEU B 1 50 ? -4.57 -15.148 -10 1 98.38 50 LEU B N 1
ATOM 2363 C CA . LEU B 1 50 ? -5.73 -14.266 -10.094 1 98.38 50 LEU B CA 1
ATOM 2364 C C . LEU B 1 50 ? -5.512 -13 -9.273 1 98.38 50 LEU B C 1
ATOM 2366 O O . LEU B 1 50 ? -5.223 -13.07 -8.078 1 98.38 50 LEU B O 1
ATOM 2370 N N . ASP B 1 51 ? -5.59 -11.883 -9.961 1 96.62 51 ASP B N 1
ATOM 2371 C CA . ASP B 1 51 ? -5.48 -10.57 -9.336 1 96.62 51 ASP B CA 1
ATOM 2372 C C . ASP B 1 51 ? -6.859 -10 -9.016 1 96.62 51 ASP B C 1
ATOM 2374 O O . ASP B 1 51 ? -7.629 -9.656 -9.914 1 96.62 51 ASP B O 1
ATOM 2378 N N . VAL B 1 52 ? -7.109 -9.805 -7.699 1 92.38 52 VAL B N 1
ATOM 2379 C CA . VAL B 1 52 ? -8.43 -9.289 -7.332 1 92.38 52 VAL B CA 1
ATOM 2380 C C . VAL B 1 52 ? -8.289 -7.918 -6.68 1 92.38 52 VAL B C 1
ATOM 2382 O O . VAL B 1 52 ? -9.188 -7.465 -5.973 1 92.38 52 VAL B O 1
ATOM 2385 N N . ASP B 1 53 ? -7.168 -7.297 -6.805 1 87.56 53 ASP B N 1
ATOM 2386 C CA . ASP B 1 53 ? -6.996 -5.902 -6.418 1 87.56 53 ASP B CA 1
ATOM 2387 C C . ASP B 1 53 ? -7.559 -4.965 -7.484 1 87.56 53 ASP B C 1
ATOM 2389 O O . ASP B 1 53 ? -6.848 -4.57 -8.414 1 87.56 53 ASP B O 1
ATOM 2393 N N . ILE B 1 54 ? -8.664 -4.574 -7.277 1 79.62 54 ILE B N 1
ATOM 2394 C CA . ILE B 1 54 ? -9.453 -3.861 -8.281 1 79.62 54 ILE B CA 1
ATOM 2395 C C . ILE B 1 54 ? -8.859 -2.471 -8.5 1 79.62 54 ILE B C 1
ATOM 2397 O O . ILE B 1 54 ? -8.797 -1.992 -9.641 1 79.62 54 ILE B O 1
ATOM 2401 N N . PHE B 1 55 ? -8.344 -1.829 -7.523 1 75.5 55 PHE B N 1
ATOM 2402 C CA . PHE B 1 55 ? -7.977 -0.421 -7.617 1 75.5 55 PHE B CA 1
ATOM 2403 C C . PHE B 1 55 ? -6.492 -0.271 -7.934 1 75.5 55 PHE B C 1
ATOM 2405 O O . PHE B 1 55 ? -6.047 0.8 -8.352 1 75.5 55 PHE B O 1
ATOM 2412 N N . GLY B 1 56 ? -5.789 -1.299 -7.816 1 81.75 56 GLY B N 1
ATOM 2413 C CA . GLY B 1 56 ? -4.363 -1.245 -8.094 1 81.75 56 GLY B CA 1
ATOM 2414 C C . GLY B 1 56 ? -3.801 -2.566 -8.586 1 81.75 56 GLY B C 1
ATOM 2415 O O . GLY B 1 56 ? -2.879 -3.117 -7.98 1 81.75 56 GLY B O 1
ATOM 2416 N N . PRO B 1 57 ? -4.457 -3.039 -9.703 1 89.12 57 PRO B N 1
ATOM 2417 C CA . PRO B 1 57 ? -3.977 -4.328 -10.203 1 89.12 57 PRO B CA 1
ATOM 2418 C C . PRO B 1 57 ? -2.559 -4.254 -10.766 1 89.12 57 PRO B C 1
ATOM 2420 O O . PRO B 1 57 ? -2.287 -3.455 -11.664 1 89.12 57 PRO B O 1
ATOM 2423 N N . SER B 1 58 ? -1.664 -5.074 -10.258 1 92.25 58 SER B N 1
ATOM 2424 C CA . SER B 1 58 ? -0.259 -4.992 -10.641 1 92.25 58 SER B CA 1
ATOM 2425 C C . SER B 1 58 ? 0.156 -6.199 -11.484 1 92.25 58 SER B C 1
ATOM 2427 O O . SER B 1 58 ? 1.197 -6.176 -12.141 1 92.25 58 SER B O 1
ATOM 2429 N N . ILE B 1 59 ? -0.671 -7.223 -11.492 1 96.31 59 ILE B N 1
ATOM 2430 C CA . ILE B 1 59 ? -0.269 -8.5 -12.078 1 96.31 59 ILE B CA 1
ATOM 2431 C C . ILE B 1 59 ? -0.071 -8.336 -13.586 1 96.31 59 ILE B C 1
ATOM 2433 O O . ILE B 1 59 ? 0.903 -8.836 -14.148 1 96.31 59 ILE B O 1
ATOM 2437 N N . PRO B 1 60 ? -0.976 -7.59 -14.273 1 95.44 60 PRO B N 1
ATOM 2438 C CA . PRO B 1 60 ? -0.771 -7.434 -15.719 1 95.44 60 PRO B CA 1
ATOM 2439 C C . PRO B 1 60 ? 0.603 -6.863 -16.062 1 95.44 60 PRO B C 1
ATOM 2441 O O . PRO B 1 60 ? 1.288 -7.379 -16.953 1 95.44 60 PRO B O 1
ATOM 2444 N N . LYS B 1 61 ? 1.046 -5.895 -15.336 1 94.06 61 LYS B N 1
ATOM 2445 C CA . LYS B 1 61 ? 2.359 -5.297 -15.555 1 94.06 61 LYS B CA 1
ATOM 2446 C C . LYS B 1 61 ? 3.475 -6.277 -15.203 1 94.06 61 LYS B C 1
ATOM 2448 O O . LYS B 1 61 ? 4.457 -6.398 -15.938 1 94.06 61 LYS B O 1
ATOM 2453 N N . LEU B 1 62 ? 3.303 -6.984 -14.125 1 97.06 62 LEU B N 1
ATOM 2454 C CA . LEU B 1 62 ? 4.328 -7.891 -13.625 1 97.06 62 LEU B CA 1
ATOM 2455 C C . LEU B 1 62 ? 4.52 -9.07 -14.57 1 97.06 62 LEU B C 1
ATOM 2457 O O . LEU B 1 62 ? 5.574 -9.711 -14.57 1 97.06 62 LEU B O 1
ATOM 2461 N N . LEU B 1 63 ? 3.48 -9.352 -15.367 1 98 63 LEU B N 1
ATOM 2462 C CA . LEU B 1 63 ? 3.555 -10.477 -16.281 1 98 63 LEU B CA 1
ATOM 2463 C C . LEU B 1 63 ? 3.691 -9.992 -17.734 1 98 63 LEU B C 1
ATOM 2465 O O . LEU B 1 63 ? 3.658 -10.797 -18.656 1 98 63 LEU B O 1
ATOM 2469 N N . ASN B 1 64 ? 3.861 -8.719 -17.891 1 97.06 64 ASN B N 1
ATOM 2470 C CA . ASN B 1 64 ? 3.979 -8.117 -19.219 1 97.06 64 ASN B CA 1
ATOM 2471 C C . ASN B 1 64 ? 2.816 -8.516 -20.125 1 97.06 64 ASN B C 1
ATOM 2473 O O . ASN B 1 64 ? 3.027 -8.992 -21.234 1 97.06 64 ASN B O 1
ATOM 2477 N N . LEU B 1 65 ? 1.628 -8.391 -19.562 1 95.88 65 LEU B N 1
ATOM 2478 C CA . LEU B 1 65 ? 0.414 -8.734 -20.297 1 95.88 65 LEU B CA 1
ATOM 2479 C C . LEU B 1 65 ? -0.518 -7.527 -20.406 1 95.88 65 LEU B C 1
ATOM 2481 O O . LEU B 1 65 ? -0.551 -6.688 -19.5 1 95.88 65 LEU B O 1
ATOM 2485 N N . SER B 1 66 ? -1.115 -7.434 -21.5 1 90.06 66 SER B N 1
ATOM 2486 C CA . SER B 1 66 ? -2.107 -6.391 -21.734 1 90.06 66 SER B CA 1
ATOM 2487 C C . SER B 1 66 ? -3.207 -6.883 -22.672 1 90.06 66 SER B C 1
ATOM 2489 O O . SER B 1 66 ? -3.082 -7.941 -23.281 1 90.06 66 SER B O 1
ATOM 2491 N N . GLY B 1 67 ? -4.309 -6.145 -22.625 1 87 67 GLY B N 1
ATOM 2492 C CA . GLY B 1 67 ? -5.398 -6.477 -23.531 1 87 67 GLY B CA 1
ATOM 2493 C C . GLY B 1 67 ? -6.605 -7.059 -22.812 1 87 67 GLY B C 1
ATOM 2494 O O . GLY B 1 67 ? -6.512 -7.465 -21.656 1 87 67 GLY B O 1
ATOM 2495 N N . GLU B 1 68 ? -7.684 -7.094 -23.516 1 88.19 68 GLU B N 1
ATOM 2496 C CA . GLU B 1 68 ? -8.93 -7.613 -22.969 1 88.19 68 GLU B CA 1
ATOM 2497 C C . GLU B 1 68 ? -9.055 -9.117 -23.203 1 88.19 68 GLU B C 1
ATOM 2499 O O . GLU B 1 68 ? -8.797 -9.609 -24.297 1 88.19 68 GLU B O 1
ATOM 2504 N N . PRO B 1 69 ? -9.391 -9.75 -22.125 1 91.94 69 PRO B N 1
ATOM 2505 C CA . PRO B 1 69 ? -9.578 -11.195 -22.297 1 91.94 69 PRO B CA 1
ATOM 2506 C C . PRO B 1 69 ? -10.703 -11.539 -23.266 1 91.94 69 PRO B C 1
ATOM 2508 O O . PRO B 1 69 ? -11.711 -10.828 -23.328 1 91.94 69 PRO B O 1
ATOM 2511 N N . ARG B 1 70 ? -10.5 -12.609 -24 1 92 70 ARG B N 1
ATOM 2512 C CA . ARG B 1 70 ? -11.547 -13.133 -24.875 1 92 70 ARG B CA 1
ATOM 2513 C C . ARG B 1 70 ? -12.523 -14.008 -24.094 1 92 70 ARG B C 1
ATOM 2515 O O . ARG B 1 70 ? -12.227 -14.422 -22.969 1 92 70 ARG B O 1
ATOM 2522 N N . LEU B 1 71 ? -13.664 -14.125 -24.672 1 93.5 71 LEU B N 1
ATOM 2523 C CA . LEU B 1 71 ? -14.664 -15.023 -24.109 1 93.5 71 LEU B CA 1
ATOM 2524 C C . LEU B 1 71 ? -14.688 -16.344 -24.844 1 93.5 71 LEU B C 1
ATOM 2526 O O . LEU B 1 71 ? -14.555 -16.391 -26.078 1 93.5 71 LEU B O 1
ATOM 2530 N N . SER B 1 72 ? -14.805 -17.422 -24.078 1 95 72 SER B N 1
ATOM 2531 C CA . SER B 1 72 ? -15 -18.734 -24.688 1 95 72 SER B CA 1
ATOM 2532 C C . SER B 1 72 ? -16.391 -18.875 -25.281 1 95 72 SER B C 1
ATOM 2534 O O . SER B 1 72 ? -17.234 -17.969 -25.125 1 95 72 SER B O 1
ATOM 2536 N N . ASP B 1 73 ? -16.594 -20.016 -25.922 1 93.81 73 ASP B N 1
ATOM 2537 C CA . ASP B 1 73 ? -17.891 -20.281 -26.547 1 93.81 73 ASP B CA 1
ATOM 2538 C C . ASP B 1 73 ? -19 -20.344 -25.5 1 93.81 73 ASP B C 1
ATOM 2540 O O . ASP B 1 73 ? -20.141 -19.984 -25.797 1 93.81 73 ASP B O 1
ATOM 2544 N N . ASP B 1 74 ? -18.656 -20.688 -24.391 1 93.38 74 ASP B N 1
ATOM 2545 C CA . ASP B 1 74 ? -19.656 -20.828 -23.328 1 93.38 74 ASP B CA 1
ATOM 2546 C C . ASP B 1 74 ? -19.703 -19.578 -22.453 1 93.38 74 ASP B C 1
ATOM 2548 O O . ASP B 1 74 ? -20.281 -19.594 -21.375 1 93.38 74 ASP B O 1
ATOM 2552 N N . GLY B 1 75 ? -19.016 -18.547 -22.797 1 93.06 75 GLY B N 1
ATOM 2553 C CA . GLY B 1 75 ? -19.156 -17.25 -22.156 1 93.06 75 GLY B CA 1
ATOM 2554 C C . GLY B 1 75 ? -18.203 -17.047 -21 1 93.06 75 GLY B C 1
ATOM 2555 O O . GLY B 1 75 ? -18.391 -16.125 -20.188 1 93.06 75 GLY B O 1
ATOM 2556 N N . ARG B 1 76 ? -17.234 -17.891 -20.938 1 95.62 76 ARG B N 1
ATOM 2557 C CA . ARG B 1 76 ? -16.281 -17.766 -19.828 1 95.62 76 ARG B CA 1
ATOM 2558 C C . ARG B 1 76 ? -15.055 -16.969 -20.266 1 95.62 76 ARG B C 1
ATOM 2560 O O . ARG B 1 76 ? -14.703 -16.938 -21.438 1 95.62 76 ARG B O 1
ATOM 2567 N N . LEU B 1 77 ? -14.43 -16.297 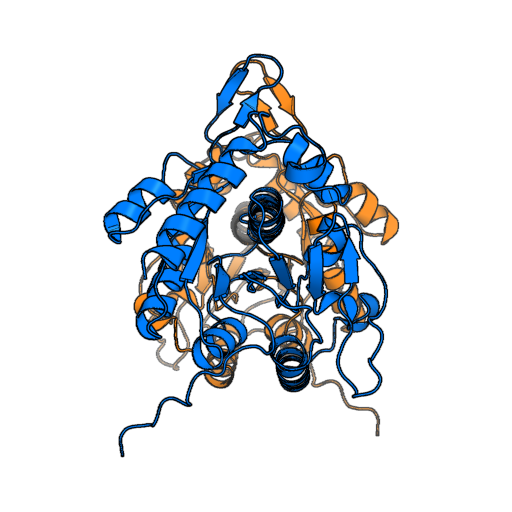-19.297 1 96.25 77 LEU B N 1
ATOM 2568 C CA . LEU B 1 77 ? -13.234 -15.5 -19.562 1 96.25 77 LEU B CA 1
ATOM 2569 C C . LEU B 1 77 ? -12.039 -16.406 -19.844 1 96.25 77 LEU B C 1
ATOM 2571 O O . LEU B 1 77 ? -11.734 -17.297 -19.047 1 96.25 77 LEU B O 1
ATOM 2575 N N . LEU B 1 78 ? -11.422 -16.188 -20.969 1 97.38 78 LEU B N 1
ATOM 2576 C CA . LEU B 1 78 ? -10.188 -16.906 -21.266 1 97.38 78 LEU B CA 1
ATOM 2577 C C . LEU B 1 78 ? -8.984 -16.219 -20.625 1 97.38 78 LEU B C 1
ATOM 2579 O O . LEU B 1 78 ? -8.727 -15.039 -20.875 1 97.38 78 LEU B O 1
ATOM 2583 N N . PRO B 1 79 ? -8.273 -16.922 -19.75 1 97.69 79 PRO B N 1
ATOM 2584 C CA . PRO B 1 79 ? -7.125 -16.281 -19.109 1 97.69 79 PRO B CA 1
ATOM 2585 C C . PRO B 1 79 ? -6.008 -15.938 -20.094 1 97.69 79 PRO B C 1
ATOM 2587 O O . PRO B 1 79 ? -5.895 -16.562 -21.141 1 97.69 79 PRO B O 1
ATOM 2590 N N . LEU B 1 80 ? -5.266 -14.875 -19.734 1 97.38 80 LEU B N 1
ATOM 2591 C CA . LEU B 1 80 ? -4.043 -14.555 -20.469 1 97.38 80 LEU B CA 1
ATOM 2592 C C . LEU B 1 80 ? -2.84 -15.266 -19.859 1 97.38 80 LEU B C 1
ATOM 2594 O O . LEU B 1 80 ? -2.844 -15.594 -18.672 1 97.38 80 LEU B O 1
ATOM 2598 N N . SER B 1 81 ? -1.852 -15.531 -20.75 1 97.38 81 SER B N 1
ATOM 2599 C CA . SER B 1 81 ? -0.722 -16.297 -20.234 1 97.38 81 SER B CA 1
ATOM 260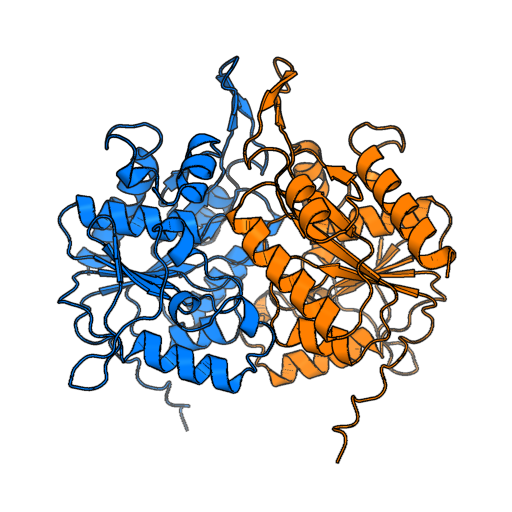0 C C . SER B 1 81 ? 0.605 -15.703 -20.688 1 97.38 81 SER B C 1
ATOM 2602 O O . SER B 1 81 ? 0.706 -15.156 -21.781 1 97.38 81 SER B O 1
ATOM 2604 N N . ASN B 1 82 ? 1.508 -15.641 -19.812 1 97.62 82 ASN B N 1
ATOM 2605 C CA . ASN B 1 82 ? 2.916 -15.375 -20.078 1 97.62 82 ASN B CA 1
ATOM 2606 C C . ASN B 1 82 ? 3.824 -16.172 -19.141 1 97.62 82 ASN B C 1
ATOM 2608 O O . ASN B 1 82 ? 3.428 -16.516 -18.031 1 97.62 82 ASN B O 1
ATOM 2612 N N . TYR B 1 83 ? 5.008 -16.609 -19.656 1 97.31 83 TYR B N 1
ATOM 2613 C CA . TYR B 1 83 ? 5.988 -17.406 -18.906 1 97.31 83 TYR B CA 1
ATOM 2614 C C . TYR B 1 83 ? 5.383 -18.719 -18.422 1 97.31 83 TYR B C 1
ATOM 2616 O O . TYR B 1 83 ? 5.738 -19.203 -17.359 1 97.31 83 TYR B O 1
ATOM 2624 N N . GLY B 1 84 ? 4.305 -19.188 -19.094 1 95.81 84 GLY B N 1
ATOM 2625 C CA . GLY B 1 84 ? 3.676 -20.469 -18.766 1 95.81 84 GLY B CA 1
ATOM 2626 C C . GLY B 1 84 ? 2.654 -20.344 -17.656 1 95.81 84 GLY B C 1
ATOM 2627 O O . GLY B 1 84 ? 2.105 -21.359 -17.203 1 95.81 84 GLY B O 1
ATOM 2628 N N . LEU B 1 85 ? 2.359 -19.172 -17.203 1 97.75 85 LEU B N 1
ATOM 2629 C CA . LEU B 1 85 ? 1.449 -18.938 -16.094 1 97.75 85 LEU B CA 1
ATOM 2630 C C . LEU B 1 85 ? 0.142 -18.328 -16.578 1 97.75 85 LEU B C 1
ATOM 2632 O O . LEU B 1 85 ? 0.144 -17.266 -17.203 1 97.75 85 LEU B O 1
ATOM 2636 N N . GLU B 1 86 ? -0.948 -18.984 -16.312 1 98.12 86 GLU B N 1
ATOM 2637 C CA . GLU B 1 86 ? -2.258 -18.422 -16.609 1 98.12 86 GLU B CA 1
ATOM 2638 C C . GLU B 1 86 ? -2.615 -17.312 -15.609 1 98.12 86 GLU B C 1
ATOM 2640 O O . GLU B 1 86 ? -2.344 -17.453 -14.414 1 98.12 86 GLU B O 1
ATOM 2645 N N . SER B 1 87 ? -3.162 -16.266 -16.188 1 98.5 87 SER B N 1
ATOM 2646 C CA . SER B 1 87 ? -3.465 -15.156 -15.289 1 98.5 87 SER B CA 1
ATOM 2647 C C . SER B 1 87 ? -4.801 -14.508 -15.648 1 98.5 87 SER B C 1
ATOM 2649 O O . SER B 1 87 ? -5.215 -14.523 -16.812 1 98.5 87 SER B O 1
ATOM 2651 N N . MET B 1 88 ? -5.441 -14.008 -14.68 1 97.94 88 MET B N 1
ATOM 2652 C CA . MET B 1 88 ? -6.602 -13.141 -14.836 1 97.94 88 MET B CA 1
ATOM 2653 C C . MET B 1 88 ? -6.562 -12 -13.82 1 97.94 88 MET B C 1
ATOM 2655 O O . MET B 1 88 ? -5.957 -12.133 -12.758 1 97.94 88 MET B O 1
ATOM 2659 N N . SER B 1 89 ? -7.051 -10.898 -14.234 1 95.56 89 SER B N 1
ATOM 2660 C CA . SER B 1 89 ? -6.961 -9.688 -13.414 1 95.56 89 SER B CA 1
ATOM 2661 C C . SER B 1 89 ? -8.07 -8.703 -13.758 1 95.56 89 SER B C 1
ATOM 2663 O O . SER B 1 89 ? -8.508 -8.633 -14.906 1 95.56 89 SER B O 1
ATOM 2665 N N . MET B 1 90 ? -8.43 -7.988 -12.773 1 87 90 MET B N 1
ATOM 2666 C CA . MET B 1 90 ? -9.32 -6.855 -13.031 1 87 90 MET B CA 1
ATOM 2667 C C . MET B 1 90 ? -8.68 -5.871 -14 1 87 90 MET B C 1
ATOM 2669 O O . MET B 1 90 ? -9.375 -5.23 -14.789 1 87 90 MET B O 1
ATOM 2673 N N . GLY B 1 91 ? -7.418 -5.902 -13.977 1 87.44 91 GLY B N 1
ATOM 2674 C CA . GLY B 1 91 ? -6.68 -4.977 -14.82 1 87.44 91 GLY B CA 1
ATOM 2675 C C . GLY B 1 91 ? -6.836 -5.266 -16.297 1 87.44 91 GLY B C 1
ATOM 2676 O O . GLY B 1 91 ? -6.539 -4.414 -17.141 1 87.44 91 GLY B O 1
ATOM 2677 N N . TYR B 1 92 ? -7.23 -6.488 -16.578 1 91.25 92 TYR B N 1
ATOM 2678 C CA . TYR B 1 92 ? -7.477 -6.824 -17.984 1 91.25 92 TYR B CA 1
ATOM 2679 C C . TYR B 1 92 ? -8.852 -6.348 -18.422 1 91.25 92 TYR B C 1
ATOM 2681 O O . TYR B 1 92 ? -9.102 -6.168 -19.609 1 91.25 92 TYR B O 1
ATOM 2689 N N . LEU B 1 93 ? -9.75 -6.246 -17.469 1 83.94 93 LEU B N 1
ATOM 2690 C CA . LEU B 1 93 ? -11.148 -5.98 -17.766 1 83.94 93 LEU B CA 1
ATOM 2691 C C . LEU B 1 93 ? -11.422 -4.48 -17.812 1 83.94 93 LEU B C 1
ATOM 2693 O O . LEU B 1 93 ? -12.344 -4.035 -18.5 1 83.94 93 LEU B O 1
ATOM 2697 N N . ILE B 1 94 ? -10.688 -3.752 -17.031 1 72.62 94 ILE B N 1
ATOM 2698 C CA . ILE B 1 94 ? -10.969 -2.324 -16.938 1 72.62 94 ILE B CA 1
ATOM 2699 C C . ILE B 1 94 ? -9.836 -1.527 -17.578 1 72.62 94 ILE B C 1
ATOM 2701 O O . ILE B 1 94 ? -8.695 -1.576 -17.109 1 72.62 94 ILE B O 1
ATOM 2705 N N . PRO B 1 95 ? -10.258 -0.822 -18.625 1 65.44 95 PRO B N 1
ATOM 2706 C CA . PRO B 1 95 ? -9.211 0.071 -19.141 1 65.44 95 PRO B CA 1
ATOM 2707 C C . PRO B 1 95 ? -8.789 1.129 -18.109 1 65.44 95 PRO B C 1
ATOM 2709 O O . PRO B 1 95 ? -9.617 1.606 -17.344 1 65.44 95 PRO B O 1
ATOM 2712 N N . PRO B 1 96 ? -7.438 1.318 -17.969 1 59.91 96 PRO B N 1
ATOM 2713 C CA . PRO B 1 96 ? -6.902 2.256 -16.969 1 59.91 96 PRO B CA 1
ATOM 2714 C C . PRO B 1 96 ? -7.621 3.602 -16.984 1 59.91 96 PRO B C 1
ATOM 2716 O O . PRO B 1 96 ? -7.785 4.23 -15.938 1 59.91 96 PRO B O 1
ATOM 2719 N N . GLU B 1 97 ? -7.988 4.016 -18.156 1 59.03 97 GLU B N 1
ATOM 2720 C CA . GLU B 1 97 ? -8.609 5.328 -18.297 1 59.03 97 GLU B CA 1
ATOM 2721 C C . GLU B 1 97 ? -9.992 5.363 -17.656 1 59.03 97 GLU B C 1
ATOM 2723 O O . GLU B 1 97 ? -10.508 6.434 -17.328 1 59.03 97 GLU B O 1
ATOM 2728 N N . ASN B 1 98 ? -10.617 4.16 -17.484 1 58.5 98 ASN B N 1
ATOM 2729 C CA . ASN B 1 98 ? -11.969 4.09 -16.953 1 58.5 98 ASN B CA 1
ATOM 2730 C C . ASN B 1 98 ? -11.977 3.705 -15.484 1 58.5 98 ASN B C 1
ATOM 2732 O O . ASN B 1 98 ? -13.031 3.398 -14.922 1 58.5 98 ASN B O 1
ATOM 2736 N N . ALA B 1 99 ? -10.812 3.508 -14.922 1 53.12 99 ALA B N 1
ATOM 2737 C CA . ALA B 1 99 ? -10.672 3 -13.555 1 53.12 99 ALA B CA 1
ATOM 2738 C C . ALA B 1 99 ? -11.43 3.885 -12.57 1 53.12 99 ALA B C 1
ATOM 2740 O O . ALA B 1 99 ? -11.969 3.395 -11.57 1 53.12 99 ALA B O 1
ATOM 2741 N N . VAL B 1 100 ? -11.609 5.18 -12.766 1 53.22 100 VAL B N 1
ATOM 2742 C CA . VAL B 1 100 ? -12.039 6.184 -11.797 1 53.22 100 VAL B CA 1
ATOM 2743 C C . VAL B 1 100 ? -13.453 5.875 -11.32 1 53.22 100 VAL B C 1
ATOM 2745 O O . VAL B 1 100 ? -13.789 6.113 -10.156 1 53.22 100 VAL B O 1
ATOM 2748 N N . VAL B 1 101 ? -14.344 5.09 -12.164 1 56.25 101 VAL B N 1
ATOM 2749 C CA . VAL B 1 101 ? -15.742 5.266 -11.781 1 56.25 101 VAL B CA 1
ATOM 2750 C C . VAL B 1 101 ? -16.344 3.92 -11.383 1 56.25 101 VAL B C 1
ATOM 2752 O O . VAL B 1 101 ? -17.562 3.783 -11.289 1 56.25 101 VAL B O 1
ATOM 2755 N N . TRP B 1 102 ? -15.492 3.031 -10.938 1 61.5 102 TRP B N 1
ATOM 2756 C CA . TRP B 1 102 ? -16.156 1.783 -10.586 1 61.5 102 TRP B CA 1
ATOM 2757 C C . TRP B 1 102 ? -16.703 1.837 -9.156 1 61.5 102 TRP B C 1
ATOM 2759 O O . TRP B 1 102 ? -15.945 2.035 -8.211 1 61.5 102 TRP B O 1
ATOM 2769 N N . ARG B 1 103 ? -18.047 1.934 -9.148 1 63.94 103 ARG B N 1
ATOM 2770 C CA . ARG B 1 103 ? -18.75 1.93 -7.879 1 63.94 103 ARG B CA 1
ATOM 2771 C C . ARG B 1 103 ? -18.828 0.521 -7.301 1 63.94 103 ARG B C 1
ATOM 2773 O O . ARG B 1 103 ? -18.594 -0.46 -8.008 1 63.94 103 ARG B O 1
ATOM 2780 N N . GLY B 1 104 ? -19.062 0.436 -6.082 1 66.25 104 GLY B N 1
ATOM 2781 C CA . GLY B 1 104 ? -19.062 -0.778 -5.281 1 66.25 104 GLY B CA 1
ATOM 2782 C C . GLY B 1 104 ? -19.781 -1.936 -5.941 1 66.25 104 GLY B C 1
ATOM 2783 O O . GLY B 1 104 ? -19.266 -3.057 -5.973 1 66.25 104 GLY B O 1
ATOM 2784 N N . LEU B 1 105 ? -20.906 -1.711 -6.617 1 71.38 105 LEU B N 1
ATOM 2785 C CA . LEU B 1 105 ? -21.703 -2.797 -7.184 1 71.38 105 LEU B CA 1
ATOM 2786 C C . LEU B 1 105 ? -21 -3.398 -8.398 1 71.38 105 LEU B C 1
ATOM 2788 O O . LEU B 1 105 ? -20.984 -4.621 -8.578 1 71.38 105 LEU B O 1
ATOM 2792 N N . MET B 1 106 ? -20.438 -2.586 -9.203 1 74.19 106 MET B N 1
ATOM 2793 C CA . MET B 1 106 ? -19.719 -3.055 -10.391 1 74.19 106 MET B CA 1
ATOM 2794 C C . MET B 1 106 ? -18.484 -3.855 -9.992 1 74.19 106 MET B C 1
ATOM 2796 O O . MET B 1 106 ? -18.156 -4.848 -10.641 1 74.19 106 MET B O 1
ATOM 2800 N N . VAL B 1 107 ? -17.969 -3.445 -8.898 1 76.94 107 VAL B N 1
ATOM 2801 C CA . VAL B 1 107 ? -16.766 -4.121 -8.391 1 76.94 107 VAL B CA 1
ATOM 2802 C C . VAL B 1 107 ? -17.125 -5.539 -7.957 1 76.94 107 VAL B C 1
ATOM 2804 O O . VAL B 1 107 ? -16.422 -6.496 -8.289 1 76.94 107 VAL B O 1
ATOM 2807 N N . MET B 1 108 ? -18.219 -5.68 -7.355 1 80.81 108 MET B N 1
ATOM 2808 C CA . MET B 1 108 ? -18.625 -6.984 -6.844 1 80.81 108 MET B CA 1
ATOM 2809 C C . MET B 1 108 ? -19 -7.922 -7.98 1 80.81 108 MET B C 1
ATOM 2811 O O . MET B 1 108 ? -18.719 -9.117 -7.93 1 80.81 108 MET B O 1
ATOM 2815 N N . LYS B 1 109 ? -19.656 -7.387 -8.969 1 84.12 109 LYS B N 1
ATOM 2816 C CA . LYS B 1 109 ? -20.016 -8.188 -10.133 1 84.12 109 LYS B CA 1
ATOM 2817 C C . LYS B 1 109 ? -18.766 -8.695 -10.852 1 84.12 109 LYS B C 1
ATOM 2819 O O . LYS B 1 109 ? -18.672 -9.867 -11.211 1 84.12 109 LYS B O 1
ATOM 2824 N N . ALA B 1 110 ? -17.875 -7.809 -11.031 1 84.81 110 ALA B N 1
ATOM 2825 C CA . ALA B 1 110 ? -16.625 -8.18 -11.68 1 84.81 110 ALA B CA 1
ATOM 2826 C C . ALA B 1 110 ? -15.875 -9.227 -10.867 1 84.81 110 ALA B C 1
ATOM 2828 O O . ALA B 1 110 ? -15.289 -10.156 -11.422 1 84.81 110 ALA B O 1
ATOM 2829 N N . LEU B 1 111 ? -15.922 -9.094 -9.586 1 89.75 111 LEU B N 1
ATOM 2830 C CA . LEU B 1 111 ? -15.258 -10.039 -8.695 1 89.75 111 LEU B CA 1
ATOM 2831 C C . LEU B 1 111 ? -15.844 -11.43 -8.844 1 89.75 111 LEU B C 1
ATOM 2833 O O . LEU B 1 111 ? -15.109 -12.422 -8.891 1 89.75 111 LEU B O 1
ATOM 2837 N N . GLN B 1 112 ? -17.141 -11.516 -9.008 1 91.69 112 GLN B N 1
ATOM 2838 C CA . GLN B 1 112 ? -17.812 -12.797 -9.188 1 91.69 112 GLN B CA 1
ATOM 2839 C C . GLN B 1 112 ? -17.359 -13.469 -10.484 1 91.69 112 GLN B C 1
ATOM 2841 O O . GLN B 1 112 ? -17.125 -14.68 -10.516 1 91.69 112 GLN B O 1
ATOM 2846 N N . GLN B 1 113 ? -17.281 -12.695 -11.438 1 92.12 113 GLN B N 1
ATOM 2847 C CA . GLN B 1 113 ? -16.828 -13.219 -12.727 1 92.12 113 GLN B CA 1
ATOM 2848 C C . GLN B 1 113 ? -15.398 -13.742 -12.648 1 92.12 113 GLN B C 1
ATOM 2850 O O . GLN B 1 113 ? -15.102 -14.82 -13.148 1 92.12 113 GLN B O 1
ATOM 2855 N N . LEU B 1 114 ? -14.57 -13 -12.016 1 94.38 114 LEU B N 1
ATOM 2856 C CA . LEU B 1 114 ? -13.164 -13.375 -11.891 1 94.38 114 LEU B CA 1
ATOM 2857 C C . LEU B 1 114 ? -13.008 -14.656 -11.086 1 94.38 114 LEU B C 1
ATOM 2859 O O . LEU B 1 114 ? -12.133 -15.477 -11.367 1 94.38 114 LEU B O 1
ATOM 2863 N N . LEU B 1 115 ? -13.867 -14.82 -10.125 1 95.38 115 LEU B N 1
ATOM 2864 C CA . LEU B 1 115 ? -13.727 -15.945 -9.211 1 95.38 115 LEU B CA 1
ATOM 2865 C C . LEU B 1 115 ? -14.32 -17.219 -9.812 1 95.38 115 LEU B C 1
ATOM 2867 O O . LEU B 1 115 ? -13.773 -18.312 -9.633 1 95.38 115 LEU B O 1
ATOM 2871 N N . PHE B 1 116 ? -15.414 -17.078 -10.633 1 96 116 PHE B N 1
ATOM 2872 C CA . PHE B 1 116 ? -16.156 -18.297 -10.906 1 96 116 PHE B CA 1
ATOM 2873 C C . PHE B 1 116 ? -16.406 -18.453 -12.406 1 96 116 PHE B C 1
ATOM 2875 O O . PHE B 1 116 ? -16.891 -19.5 -12.859 1 96 116 PHE B O 1
ATOM 2882 N N . GLU B 1 117 ? -15.992 -17.484 -13.164 1 96.5 117 GLU B N 1
ATOM 2883 C CA . GLU B 1 117 ? -16.328 -17.547 -14.586 1 96.5 117 GLU B CA 1
ATOM 2884 C C . GLU B 1 117 ? -15.07 -17.453 -15.453 1 96.5 117 GLU B C 1
ATOM 2886 O O . GLU B 1 117 ? -15.141 -17.094 -16.625 1 96.5 117 GLU B O 1
ATOM 2891 N N . VAL B 1 118 ? -13.953 -17.688 -14.93 1 97.62 118 VAL B N 1
ATOM 2892 C CA . VAL B 1 118 ? -12.727 -17.812 -15.703 1 97.62 118 VAL B CA 1
ATOM 2893 C C . VAL B 1 118 ? -12.547 -19.266 -16.156 1 97.62 118 VAL B C 1
ATOM 2895 O O . VAL B 1 118 ? -12.766 -20.188 -15.367 1 97.62 118 VAL B O 1
ATOM 2898 N N . LYS B 1 119 ? -12.188 -19.484 -17.375 1 97.75 119 LYS B N 1
ATOM 2899 C CA . LYS B 1 119 ? -11.977 -20.828 -17.906 1 97.75 119 LYS B CA 1
ATOM 2900 C C . LYS B 1 119 ? -10.531 -21.281 -17.703 1 97.75 119 LYS B C 1
ATOM 2902 O O . LYS B 1 119 ? -9.773 -21.406 -18.656 1 97.75 119 LYS B O 1
ATOM 2907 N N . TRP B 1 120 ? -10.242 -21.516 -16.438 1 97.94 120 TRP B N 1
ATOM 2908 C CA . TRP B 1 120 ? -8.914 -22.047 -16.141 1 97.94 120 TRP B CA 1
ATOM 2909 C C . TRP B 1 120 ? -8.727 -23.422 -16.75 1 97.94 120 TRP B C 1
ATOM 2911 O O . TRP B 1 120 ? -9.648 -24.234 -16.766 1 97.94 120 TRP B O 1
ATOM 2921 N N . ASN B 1 121 ? -7.523 -23.625 -17.25 1 95.94 121 ASN B N 1
ATOM 2922 C CA . ASN B 1 121 ? -7.168 -25.031 -17.453 1 95.94 121 ASN B CA 1
ATOM 2923 C C . ASN B 1 121 ? -7.031 -25.781 -16.141 1 95.94 121 ASN B C 1
ATOM 2925 O O . ASN B 1 121 ? -7.02 -25.156 -15.07 1 95.94 121 ASN B O 1
ATOM 2929 N N . LYS B 1 122 ? -7.031 -27.062 -16.203 1 97.38 122 LYS B N 1
ATOM 2930 C CA . LYS B 1 122 ? -6.883 -27.797 -14.945 1 97.38 122 LYS B CA 1
ATOM 2931 C C . LYS B 1 122 ? -5.648 -27.328 -14.18 1 97.38 122 LYS B C 1
ATOM 2933 O O . LYS B 1 122 ? -4.52 -27.5 -14.648 1 97.38 122 LYS B O 1
ATOM 2938 N N . LEU B 1 123 ? -5.91 -26.703 -13.008 1 98.5 123 LEU B N 1
ATOM 2939 C CA . LEU B 1 123 ? -4.84 -26.172 -12.18 1 98.5 123 LEU B CA 1
ATOM 2940 C C . LEU B 1 123 ? -4.707 -26.953 -10.875 1 98.5 123 LEU B C 1
ATOM 2942 O O . LEU B 1 123 ? -5.715 -27.281 -10.25 1 98.5 123 LEU B O 1
ATOM 2946 N N . ASP B 1 124 ? -3.484 -27.25 -10.562 1 98.38 124 ASP B N 1
ATOM 2947 C CA . ASP B 1 124 ? -3.219 -27.766 -9.227 1 98.38 124 ASP B CA 1
ATOM 2948 C C . ASP B 1 124 ? -3.363 -26.656 -8.18 1 98.38 124 ASP B C 1
ATOM 2950 O O . ASP B 1 124 ? -3.912 -26.891 -7.098 1 98.38 124 ASP B O 1
ATOM 2954 N N . TYR B 1 125 ? -2.926 -25.469 -8.484 1 98.38 125 TYR B N 1
ATOM 2955 C CA . TYR B 1 125 ? -2.939 -24.344 -7.555 1 98.38 125 TYR B CA 1
ATOM 2956 C C . TYR B 1 125 ? -3.357 -23.062 -8.258 1 98.38 125 TYR B C 1
ATOM 2958 O O . TYR B 1 125 ? -2.906 -22.781 -9.375 1 98.38 125 TYR B O 1
ATOM 2966 N N . LEU B 1 126 ? -4.219 -22.328 -7.672 1 98.75 126 LEU B N 1
ATOM 2967 C CA . LEU B 1 126 ? -4.504 -20.938 -8.031 1 98.75 126 LEU B CA 1
ATOM 2968 C C . LEU B 1 126 ? -4.047 -19.984 -6.934 1 98.75 126 LEU B C 1
ATOM 2970 O O . LEU B 1 126 ? -4.496 -20.094 -5.789 1 98.75 126 LEU B O 1
ATOM 2974 N N . VAL B 1 127 ? -3.105 -19.109 -7.262 1 98.81 127 VAL B N 1
ATOM 2975 C CA . VAL B 1 127 ? -2.656 -18.062 -6.344 1 98.81 127 VAL B CA 1
ATOM 2976 C C . VAL B 1 127 ? -3.498 -16.812 -6.539 1 98.81 127 VAL B C 1
ATOM 2978 O O . VAL B 1 127 ? -3.605 -16.281 -7.652 1 98.81 127 VAL B O 1
ATOM 2981 N N . ILE B 1 128 ? -4.129 -16.359 -5.508 1 98.38 128 ILE B N 1
ATOM 2982 C CA . ILE B 1 128 ? -4.953 -15.156 -5.59 1 98.38 128 ILE B CA 1
ATOM 2983 C C . ILE B 1 128 ? -4.238 -13.984 -4.914 1 98.38 128 ILE B C 1
ATOM 2985 O O . ILE B 1 128 ? -3.953 -14.039 -3.715 1 98.38 128 ILE B O 1
ATOM 2989 N N . ASP B 1 129 ? -3.924 -12.953 -5.676 1 97.25 129 ASP B N 1
ATOM 2990 C CA . ASP B 1 129 ? -3.371 -11.695 -5.176 1 97.25 129 ASP B CA 1
ATOM 2991 C C . ASP B 1 129 ? -4.473 -10.797 -4.629 1 97.25 129 ASP B C 1
ATOM 2993 O O . ASP B 1 129 ? -5.18 -10.133 -5.395 1 97.25 129 ASP B O 1
ATOM 2997 N N . MET B 1 130 ? -4.527 -10.68 -3.322 1 94.06 130 MET B N 1
ATOM 2998 C CA . MET B 1 130 ? -5.617 -9.977 -2.65 1 94.06 130 MET B CA 1
ATOM 2999 C C . MET B 1 130 ? -5.371 -8.469 -2.646 1 94.06 130 MET B C 1
ATOM 3001 O O . MET B 1 130 ? -4.227 -8.023 -2.768 1 94.06 130 MET B O 1
ATOM 3005 N N . PRO B 1 131 ? -6.465 -7.703 -2.549 1 88.31 131 PRO B N 1
ATOM 3006 C CA . PRO B 1 131 ? -6.242 -6.273 -2.314 1 88.31 131 PRO B CA 1
ATOM 3007 C C . PRO B 1 131 ? -5.66 -5.984 -0.934 1 88.31 131 PRO B C 1
ATOM 3009 O O . PRO B 1 131 ? -5.715 -6.84 -0.045 1 88.31 131 PRO B O 1
ATOM 3012 N N . PRO B 1 132 ? -5.031 -4.828 -0.793 1 83.5 132 PRO B N 1
ATOM 3013 C CA . PRO B 1 132 ? -4.539 -4.488 0.544 1 83.5 132 PRO B CA 1
ATOM 3014 C C . PRO B 1 132 ? -5.668 -4.281 1.553 1 83.5 132 PRO B C 1
ATOM 3016 O O . PRO B 1 132 ? -6.793 -3.949 1.167 1 83.5 132 PRO B O 1
ATOM 3019 N N . GLY B 1 133 ? -5.383 -4.57 2.836 1 76.5 133 GLY B N 1
ATOM 3020 C CA . GLY B 1 133 ? -6.316 -4.266 3.91 1 76.5 133 GLY B CA 1
ATOM 3021 C C . GLY B 1 133 ? -7.266 -5.41 4.215 1 76.5 133 GLY B C 1
ATOM 3022 O O . GLY B 1 133 ? -6.93 -6.578 4 1 76.5 133 GLY B O 1
ATOM 3023 N N . THR B 1 134 ? -8.32 -5.148 4.941 1 72.12 134 THR B N 1
ATOM 3024 C CA . THR B 1 134 ? -9.32 -6.109 5.391 1 72.12 134 THR B CA 1
ATOM 3025 C C . THR B 1 134 ? -10.727 -5.633 5.043 1 72.12 134 THR B C 1
ATOM 3027 O O . THR B 1 134 ? -11.672 -5.852 5.805 1 72.12 134 THR B O 1
ATOM 3030 N N . GLY B 1 135 ? -10.789 -5.055 3.869 1 73 135 GLY B N 1
ATOM 3031 C CA . GLY B 1 135 ? -12.055 -4.477 3.451 1 73 135 GLY B CA 1
ATOM 3032 C C . GLY B 1 135 ? -13.023 -5.5 2.889 1 73 135 GLY B C 1
ATOM 3033 O O . GLY B 1 135 ? -12.852 -6.703 3.096 1 73 135 GLY B O 1
ATOM 3034 N N . ASP B 1 136 ? -13.984 -5.074 2.209 1 71.06 136 ASP B N 1
ATOM 3035 C CA . ASP B 1 136 ? -15.125 -5.863 1.753 1 71.06 136 ASP B CA 1
ATOM 3036 C C . ASP B 1 136 ? -14.688 -6.93 0.75 1 71.06 136 ASP B C 1
ATOM 3038 O O . ASP B 1 136 ? -15.18 -8.062 0.782 1 71.06 136 ASP B O 1
ATOM 3042 N N . THR B 1 137 ? -13.75 -6.57 -0.086 1 77.25 137 THR B N 1
ATOM 3043 C CA . THR B 1 137 ? -13.312 -7.52 -1.103 1 77.25 137 THR B CA 1
ATOM 3044 C C . THR B 1 137 ? -12.609 -8.711 -0.46 1 77.25 137 THR B C 1
ATOM 3046 O O . THR B 1 137 ? -12.859 -9.859 -0.829 1 77.25 137 THR B O 1
ATOM 3049 N N . GLN B 1 138 ? -11.75 -8.414 0.504 1 81.75 138 GLN B N 1
ATOM 3050 C CA . GLN B 1 138 ? -11.047 -9.477 1.215 1 81.75 138 GLN B CA 1
ATOM 3051 C C . GLN B 1 138 ? -12.023 -10.398 1.943 1 81.75 138 GLN B C 1
ATOM 3053 O O . GLN B 1 138 ? -11.898 -11.617 1.873 1 81.75 138 GLN B O 1
ATOM 3058 N N . LEU B 1 139 ? -12.953 -9.766 2.516 1 77.5 139 LEU B N 1
ATOM 3059 C CA . LEU B 1 139 ? -13.945 -10.516 3.287 1 77.5 139 LEU B CA 1
ATOM 3060 C C . LEU B 1 139 ? -14.828 -11.359 2.373 1 77.5 139 LEU B C 1
ATOM 3062 O O . LEU B 1 139 ? -15.117 -12.516 2.68 1 77.5 139 LEU B O 1
ATOM 3066 N N . THR B 1 140 ? -15.188 -10.789 1.308 1 82 140 THR B N 1
ATOM 3067 C CA . THR B 1 140 ? -16.031 -11.5 0.359 1 82 140 THR B CA 1
ATOM 3068 C C . THR B 1 140 ? -15.336 -12.742 -0.177 1 82 140 THR B C 1
ATOM 3070 O O . THR B 1 140 ? -15.914 -13.828 -0.188 1 82 140 THR B O 1
ATOM 3073 N N . ILE B 1 141 ? -14.133 -12.586 -0.521 1 87.44 141 ILE B N 1
ATOM 3074 C CA . ILE B 1 141 ? -13.367 -13.711 -1.047 1 87.44 141 ILE B CA 1
ATOM 3075 C C . ILE B 1 141 ? -13.219 -14.781 0.029 1 87.44 141 ILE B C 1
ATOM 3077 O O . ILE B 1 141 ? -13.43 -15.969 -0.233 1 87.44 141 ILE B O 1
ATOM 3081 N N . SER B 1 142 ? -12.93 -14.336 1.192 1 86.5 142 SER B N 1
ATOM 3082 C CA . SER B 1 142 ? -12.695 -15.258 2.303 1 86.5 142 SER B CA 1
ATOM 3083 C C . SER B 1 142 ? -13.961 -16.016 2.676 1 86.5 142 SER B C 1
ATOM 3085 O O . SER B 1 142 ? -13.898 -17.156 3.146 1 86.5 142 SER B O 1
ATOM 3087 N N . GLN B 1 143 ? -15.062 -15.406 2.346 1 84.94 143 GLN B N 1
ATOM 3088 C CA . GLN B 1 143 ? -16.344 -16 2.727 1 84.94 143 GLN B CA 1
ATOM 3089 C C . GLN B 1 143 ? -16.906 -16.844 1.587 1 84.94 143 GLN B C 1
ATOM 3091 O O . GLN B 1 143 ? -17.688 -17.766 1.822 1 84.94 143 GLN B O 1
ATOM 3096 N N . GLN B 1 144 ? -16.547 -16.562 0.424 1 90.19 144 GLN B N 1
ATOM 3097 C CA . GLN B 1 144 ? -17.203 -17.188 -0.717 1 90.19 144 GLN B CA 1
ATOM 3098 C C . GLN B 1 144 ? -16.359 -18.312 -1.304 1 90.19 144 GLN B C 1
ATOM 3100 O O . GLN B 1 144 ? -16.875 -19.219 -1.949 1 90.19 144 GLN B O 1
ATOM 3105 N N . VAL B 1 145 ? -15.133 -18.25 -1.14 1 95.19 145 VAL B N 1
ATOM 3106 C CA . VAL B 1 145 ? -14.227 -19.188 -1.816 1 95.19 145 VAL B CA 1
ATOM 3107 C C . VAL B 1 145 ? -13.641 -20.156 -0.806 1 95.19 145 VAL B C 1
ATOM 3109 O O . VAL B 1 145 ? -13.273 -19.781 0.305 1 95.19 145 VAL B O 1
ATOM 3112 N N . LYS B 1 146 ? -13.609 -21.422 -1.193 1 95.69 146 LYS B N 1
ATOM 3113 C CA . LYS B 1 146 ? -12.844 -22.391 -0.417 1 95.69 146 LYS B CA 1
ATOM 3114 C C . LYS B 1 146 ? -11.344 -22.141 -0.563 1 95.69 146 LYS B C 1
ATOM 3116 O O . LYS B 1 146 ? -10.758 -22.453 -1.603 1 95.69 146 LYS B O 1
ATOM 3121 N N . VAL B 1 147 ? -10.734 -21.625 0.489 1 96.38 147 VAL B N 1
ATOM 3122 C CA . VAL B 1 147 ? -9.32 -21.281 0.49 1 96.38 147 VAL B CA 1
ATOM 3123 C C . VAL B 1 147 ? -8.531 -22.312 1.291 1 96.38 147 VAL B C 1
ATOM 3125 O O . VAL B 1 147 ? -8.906 -22.656 2.416 1 96.38 147 VAL B O 1
ATOM 3128 N N . ASP B 1 148 ? -7.512 -22.797 0.682 1 97 148 ASP B N 1
ATOM 3129 C CA . ASP B 1 148 ? -6.734 -23.859 1.315 1 97 148 ASP B CA 1
ATOM 3130 C C . ASP B 1 148 ? -5.648 -23.281 2.219 1 97 148 ASP B C 1
ATOM 3132 O O . ASP B 1 148 ? -5.133 -23.969 3.1 1 97 148 ASP B O 1
ATOM 3136 N N . GLY B 1 149 ? -5.25 -22.109 1.973 1 97.25 149 GLY B N 1
ATOM 3137 C CA . GLY B 1 149 ? -4.262 -21.469 2.824 1 97.25 149 GLY B CA 1
ATOM 3138 C C . GLY B 1 149 ? -4.012 -20.016 2.457 1 97.25 149 GLY B C 1
ATOM 3139 O O . GLY B 1 149 ? -4.184 -19.625 1.3 1 97.25 149 GLY B O 1
ATOM 3140 N N . ALA B 1 150 ? -3.557 -19.25 3.477 1 97.62 150 ALA B N 1
ATOM 3141 C CA . ALA B 1 150 ? -3.232 -17.844 3.27 1 97.62 150 ALA B CA 1
ATOM 3142 C C . ALA B 1 150 ? -1.762 -17.578 3.568 1 97.62 150 ALA B C 1
ATOM 3144 O O . ALA B 1 150 ? -1.217 -18.078 4.551 1 97.62 150 ALA B O 1
ATOM 3145 N N . VAL B 1 151 ? -1.111 -16.859 2.656 1 98.44 151 VAL B N 1
ATOM 3146 C CA . VAL B 1 151 ? 0.224 -16.312 2.865 1 98.44 151 VAL B CA 1
ATOM 3147 C C . VAL B 1 151 ? 0.127 -14.812 3.158 1 98.44 151 VAL B C 1
ATOM 3149 O O . VAL B 1 151 ? -0.434 -14.055 2.365 1 98.44 151 VAL B O 1
ATOM 3152 N N . ILE B 1 152 ? 0.68 -14.391 4.273 1 97.38 152 ILE B N 1
ATOM 3153 C CA . ILE B 1 152 ? 0.613 -12.984 4.652 1 97.38 152 ILE B CA 1
ATOM 3154 C C . ILE B 1 152 ? 1.974 -12.328 4.438 1 97.38 152 ILE B C 1
ATOM 3156 O O . ILE B 1 152 ? 2.982 -12.773 4.988 1 97.38 152 ILE B O 1
ATOM 3160 N N . VAL B 1 153 ? 1.968 -11.258 3.648 1 97.5 153 VAL B N 1
ATOM 3161 C CA . VAL B 1 153 ? 3.201 -10.562 3.309 1 97.5 153 VAL B CA 1
ATOM 3162 C C . VAL B 1 153 ? 3.295 -9.266 4.109 1 97.5 153 VAL B C 1
ATOM 3164 O O . VAL B 1 153 ? 2.312 -8.531 4.234 1 97.5 153 VAL B O 1
ATOM 3167 N N . SER B 1 154 ? 4.445 -9 4.715 1 96 154 SER B N 1
ATOM 3168 C CA . SER B 1 154 ? 4.723 -7.746 5.402 1 96 154 SER B CA 1
ATOM 3169 C C . SER B 1 154 ? 6.199 -7.383 5.32 1 96 154 SER B C 1
ATOM 3171 O O . SER B 1 154 ? 7.016 -8.18 4.855 1 96 154 SER B O 1
ATOM 3173 N N . THR B 1 155 ? 6.531 -6.184 5.613 1 95.44 155 THR B N 1
ATOM 3174 C CA . THR B 1 155 ? 7.902 -5.773 5.895 1 95.44 155 THR B CA 1
ATOM 3175 C C . THR B 1 155 ? 8.195 -5.852 7.387 1 95.44 155 THR B C 1
ATOM 3177 O O . THR B 1 155 ? 7.289 -6.082 8.195 1 95.44 155 THR B O 1
ATOM 3180 N N . PRO B 1 156 ? 9.461 -5.695 7.77 1 95.62 156 PRO B N 1
ATOM 3181 C CA . PRO B 1 156 ? 9.773 -5.75 9.195 1 95.62 156 PRO B CA 1
ATOM 3182 C C . PRO B 1 156 ? 9.297 -4.516 9.953 1 95.62 156 PRO B C 1
ATOM 3184 O O . PRO B 1 156 ? 9.336 -4.492 11.188 1 95.62 156 PRO B O 1
ATOM 3187 N N . GLN B 1 157 ? 8.805 -3.562 9.305 1 92.38 157 GLN B N 1
ATOM 3188 C CA . GLN B 1 157 ? 8.43 -2.293 9.922 1 92.38 157 GLN B CA 1
ATOM 3189 C C . GLN B 1 157 ? 7.156 -2.439 10.75 1 92.38 157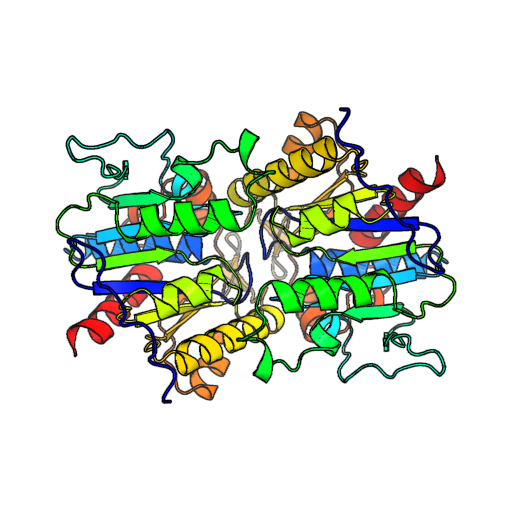 GLN B C 1
ATOM 3191 O O . GLN B 1 157 ? 6.199 -3.084 10.32 1 92.38 157 GLN B O 1
ATOM 3196 N N . ASP B 1 158 ? 7.102 -1.732 11.859 1 89.56 158 ASP B N 1
ATOM 3197 C CA . ASP B 1 158 ? 5.992 -1.825 12.797 1 89.56 158 ASP B CA 1
ATOM 3198 C C . ASP B 1 158 ? 4.684 -1.372 12.156 1 89.56 158 ASP B C 1
ATOM 3200 O O . ASP B 1 158 ? 3.652 -2.029 12.305 1 89.56 158 ASP B O 1
ATOM 3204 N N . ILE B 1 159 ? 4.754 -0.363 11.477 1 87.31 159 ILE B N 1
ATOM 3205 C CA . ILE B 1 159 ? 3.559 0.207 10.867 1 87.31 159 ILE B CA 1
ATOM 3206 C C . ILE B 1 159 ? 2.93 -0.811 9.914 1 87.31 159 ILE B C 1
ATOM 3208 O O . ILE B 1 159 ? 1.707 -0.964 9.883 1 87.31 159 ILE B O 1
ATOM 3212 N N . ALA B 1 160 ? 3.742 -1.535 9.148 1 89.5 160 ALA B N 1
ATOM 3213 C CA . ALA B 1 160 ? 3.254 -2.57 8.242 1 89.5 160 ALA B CA 1
ATOM 3214 C C . ALA B 1 160 ? 2.73 -3.777 9.016 1 89.5 160 ALA B C 1
ATOM 3216 O O . ALA B 1 160 ? 1.729 -4.383 8.625 1 89.5 160 ALA B O 1
ATOM 3217 N N . LEU B 1 161 ? 3.318 -4.066 10.117 1 91.62 161 LEU B N 1
ATOM 3218 C CA . LEU B 1 161 ? 2.984 -5.254 10.891 1 91.62 161 LEU B CA 1
ATOM 3219 C C . LEU B 1 161 ? 1.649 -5.074 11.609 1 91.62 161 LEU B C 1
ATOM 3221 O O . LEU B 1 161 ? 0.901 -6.039 11.789 1 91.62 161 LEU B O 1
ATOM 3225 N N . ILE B 1 162 ? 1.372 -3.865 12 1 87 162 ILE B N 1
ATOM 3226 C CA . ILE B 1 162 ? 0.081 -3.578 12.617 1 87 162 ILE B CA 1
ATOM 3227 C C . ILE B 1 162 ? -1.045 -3.996 11.68 1 87 162 ILE B C 1
ATOM 3229 O O . ILE B 1 162 ? -2.006 -4.648 12.094 1 87 162 ILE B O 1
ATOM 3233 N N . ASP B 1 163 ? -0.877 -3.678 10.445 1 87.19 163 ASP B N 1
ATOM 3234 C CA . ASP B 1 163 ? -1.894 -4.012 9.453 1 87.19 163 ASP B CA 1
ATOM 3235 C C . ASP B 1 163 ? -1.896 -5.512 9.156 1 87.19 163 ASP B C 1
ATOM 3237 O O . ASP B 1 163 ? -2.951 -6.102 8.922 1 87.19 163 ASP B O 1
ATOM 3241 N N . ALA B 1 164 ? -0.765 -6.152 9.164 1 90.44 164 ALA B N 1
ATOM 3242 C CA . ALA B 1 164 ? -0.673 -7.594 8.953 1 90.44 164 ALA B CA 1
ATOM 3243 C C . ALA B 1 164 ? -1.426 -8.359 10.031 1 90.44 164 ALA B C 1
ATOM 3245 O O . ALA B 1 164 ? -2.098 -9.352 9.75 1 90.44 164 ALA B O 1
ATOM 3246 N N . VAL B 1 165 ? -1.314 -7.863 11.195 1 90.19 165 VAL B N 1
ATOM 3247 C CA . VAL B 1 165 ? -1.984 -8.492 12.328 1 90.19 165 VAL B CA 1
ATOM 3248 C C . VAL B 1 165 ? -3.496 -8.453 12.117 1 90.19 165 VAL B C 1
ATOM 3250 O O . VAL B 1 165 ? -4.195 -9.422 12.414 1 90.19 165 VAL B O 1
ATOM 3253 N N . LYS B 1 166 ? -3.967 -7.379 11.578 1 85.06 166 LYS B N 1
ATOM 3254 C CA . LYS B 1 166 ? -5.387 -7.289 11.258 1 85.06 166 LYS B CA 1
ATOM 3255 C C . LYS B 1 166 ? -5.793 -8.359 10.242 1 85.06 166 LYS B C 1
ATOM 3257 O O . LYS B 1 166 ? -6.867 -8.945 10.352 1 85.06 166 LYS B O 1
ATOM 3262 N N . GLY B 1 167 ? -4.953 -8.539 9.32 1 87.69 167 GLY B N 1
ATOM 3263 C CA . GLY B 1 167 ? -5.191 -9.594 8.344 1 87.69 167 GLY B CA 1
ATOM 3264 C C . GLY B 1 167 ? -5.234 -10.977 8.961 1 87.69 167 GLY B C 1
ATOM 3265 O O . GLY B 1 167 ? -6.117 -11.781 8.641 1 87.69 167 GLY B O 1
ATOM 3266 N N . ILE B 1 168 ? -4.277 -11.203 9.836 1 91.75 168 ILE B N 1
ATOM 3267 C CA . ILE B 1 168 ? -4.211 -12.484 10.531 1 91.75 168 ILE B CA 1
ATOM 3268 C C . ILE B 1 168 ? -5.508 -12.719 11.305 1 91.75 168 ILE B C 1
ATOM 3270 O O . ILE B 1 168 ? -6.105 -13.789 11.211 1 91.75 168 ILE B O 1
ATOM 3274 N N . THR B 1 169 ? -5.922 -11.727 11.961 1 87.88 169 THR B N 1
ATOM 3275 C CA . THR B 1 169 ? -7.145 -11.812 12.75 1 87.88 169 THR B CA 1
ATOM 3276 C C . THR B 1 169 ? -8.352 -12.102 11.859 1 87.88 169 THR B C 1
ATOM 3278 O O . THR B 1 169 ? -9.195 -12.93 12.203 1 87.88 169 THR B O 1
ATOM 3281 N N . MET B 1 170 ? -8.398 -11.453 10.789 1 85.06 170 MET B N 1
ATOM 3282 C CA . MET B 1 170 ? -9.5 -11.641 9.852 1 85.06 170 MET B CA 1
ATOM 3283 C C . MET B 1 170 ? -9.555 -13.078 9.352 1 85.06 170 MET B C 1
ATOM 3285 O O . MET B 1 170 ? -10.617 -13.703 9.367 1 85.06 170 MET B O 1
ATOM 3289 N N . PHE B 1 171 ? -8.477 -13.625 8.906 1 90.94 171 PHE B N 1
ATOM 3290 C CA . PHE B 1 171 ? -8.453 -14.977 8.375 1 90.94 171 PHE B CA 1
ATOM 3291 C C . PHE B 1 171 ? -8.812 -15.992 9.453 1 90.94 171 PHE B C 1
ATOM 3293 O O . PHE B 1 171 ? -9.492 -16.984 9.172 1 90.94 171 PHE B O 1
ATOM 3300 N N . ASN B 1 172 ? -8.367 -15.727 10.648 1 90.69 172 ASN B N 1
ATOM 3301 C CA . ASN B 1 172 ? -8.742 -16.609 11.758 1 90.69 172 ASN B CA 1
ATOM 3302 C C . ASN B 1 172 ? -10.25 -16.594 12 1 90.69 172 ASN B C 1
ATOM 3304 O O . ASN B 1 172 ? -10.852 -17.641 12.219 1 90.69 172 ASN B O 1
ATOM 3308 N N . LYS B 1 173 ? -10.812 -15.469 11.891 1 85.19 173 LYS B N 1
ATOM 3309 C CA . LYS B 1 173 ? -12.242 -15.312 12.148 1 85.19 173 LYS B CA 1
ATOM 3310 C C . LYS B 1 173 ? -13.07 -16.047 11.094 1 85.19 173 LYS B C 1
ATOM 3312 O O . LYS B 1 173 ? -14.164 -16.531 11.391 1 85.19 173 LYS B O 1
ATOM 3317 N N . VAL B 1 174 ? -12.586 -16.125 9.93 1 87.38 174 VAL B N 1
ATOM 3318 C CA . VAL B 1 174 ? -13.352 -16.75 8.859 1 87.38 174 VAL B CA 1
ATOM 3319 C C . VAL B 1 174 ? -12.852 -18.172 8.625 1 87.38 174 VAL B C 1
ATOM 3321 O O . VAL B 1 174 ? -13.18 -18.797 7.613 1 87.38 174 VAL B O 1
ATOM 3324 N N . ASN B 1 175 ? -11.984 -18.656 9.406 1 91.19 175 ASN B N 1
ATOM 3325 C CA . ASN B 1 175 ? -11.5 -20.031 9.461 1 91.19 175 ASN B CA 1
ATOM 3326 C C . ASN B 1 175 ? -10.719 -20.406 8.203 1 91.19 175 ASN B C 1
ATOM 3328 O O . ASN B 1 175 ? -10.93 -21.469 7.629 1 91.19 175 ASN B O 1
ATOM 3332 N N . ILE B 1 176 ? -9.969 -19.531 7.781 1 93.88 176 ILE B N 1
ATOM 3333 C CA . ILE B 1 176 ? -9 -19.828 6.727 1 93.88 176 ILE B CA 1
ATOM 3334 C C . ILE B 1 176 ? -7.629 -20.078 7.34 1 93.88 176 ILE B C 1
ATOM 3336 O O . ILE B 1 176 ? -7.098 -19.219 8.062 1 93.88 176 ILE B O 1
ATOM 3340 N N . PRO B 1 177 ? -7.113 -21.266 7.078 1 96.38 177 PRO B N 1
ATOM 3341 C CA . PRO B 1 177 ? -5.797 -21.531 7.656 1 96.38 177 PRO B CA 1
ATOM 3342 C C . PRO B 1 177 ? -4.707 -20.609 7.105 1 96.38 177 PRO B C 1
ATOM 3344 O O . PRO B 1 177 ? -4.691 -20.328 5.906 1 96.38 177 PRO B O 1
ATOM 3347 N N . ILE B 1 178 ? -3.861 -20.172 7.988 1 97.44 178 ILE B N 1
ATOM 3348 C CA . ILE B 1 178 ? -2.729 -19.344 7.594 1 97.44 178 ILE B CA 1
ATOM 3349 C C . ILE B 1 178 ? -1.478 -20.203 7.457 1 97.44 178 ILE B C 1
ATOM 3351 O O . ILE B 1 178 ? -1.046 -20.844 8.422 1 97.44 178 ILE B O 1
ATOM 3355 N N . ILE B 1 179 ? -0.915 -20.219 6.262 1 98.19 179 ILE B N 1
ATOM 3356 C CA . ILE B 1 179 ? 0.292 -21 6.008 1 98.19 179 ILE B CA 1
ATOM 3357 C C . ILE B 1 179 ? 1.472 -20.375 6.754 1 98.19 179 ILE B C 1
ATOM 3359 O O . ILE B 1 179 ? 2.258 -21.094 7.383 1 98.19 179 ILE B O 1
ATOM 3363 N N . GLY B 1 180 ? 1.595 -19.062 6.637 1 98.25 180 GLY B N 1
ATOM 3364 C CA . GLY B 1 180 ? 2.652 -18.359 7.34 1 98.25 180 GLY B CA 1
ATOM 3365 C C . GLY B 1 180 ? 2.836 -16.922 6.852 1 98.25 180 GLY B C 1
ATOM 3366 O O . GLY B 1 180 ? 2.027 -16.422 6.07 1 98.25 180 GLY B O 1
ATOM 3367 N N . LEU B 1 181 ? 3.922 -16.266 7.422 1 98.19 181 LEU B N 1
ATOM 3368 C CA . LEU B 1 181 ? 4.258 -14.898 7.066 1 98.19 181 LEU B CA 1
ATOM 3369 C C . LEU B 1 181 ? 5.473 -14.859 6.145 1 98.19 181 LEU B C 1
ATOM 3371 O O . LEU B 1 181 ? 6.387 -15.672 6.277 1 98.19 181 LEU B O 1
ATOM 3375 N N . VAL B 1 182 ? 5.465 -13.953 5.211 1 98.31 182 VAL B N 1
ATOM 3376 C CA . VAL B 1 182 ? 6.633 -13.617 4.398 1 98.31 182 VAL B CA 1
ATOM 3377 C C . VAL B 1 182 ? 7.168 -12.25 4.801 1 98.31 182 VAL B C 1
ATOM 3379 O O . VAL B 1 182 ? 6.418 -11.266 4.84 1 98.31 182 VAL B O 1
ATOM 3382 N N . GLN B 1 183 ? 8.43 -12.219 5.176 1 97.94 183 GLN B N 1
ATOM 3383 C CA . GLN B 1 183 ? 9.109 -10.953 5.453 1 97.94 183 GLN B CA 1
ATOM 3384 C C . GLN B 1 183 ? 9.773 -10.398 4.195 1 97.94 183 GLN B C 1
ATOM 3386 O O . GLN B 1 183 ? 10.883 -10.812 3.842 1 97.94 183 GLN B O 1
ATOM 3391 N N . ASN B 1 184 ? 9.094 -9.43 3.572 1 96.81 184 ASN B N 1
ATOM 3392 C CA . ASN B 1 184 ? 9.617 -8.797 2.361 1 96.81 184 ASN B CA 1
ATOM 3393 C C . ASN B 1 184 ? 10.422 -7.547 2.682 1 96.81 184 ASN B C 1
ATOM 3395 O O . ASN B 1 184 ? 10.25 -6.945 3.742 1 96.81 184 ASN B O 1
ATOM 3399 N N . MET B 1 185 ? 11.414 -7.25 1.783 1 96 185 MET B N 1
ATOM 3400 C CA . MET B 1 185 ? 12.266 -6.07 1.924 1 96 185 MET B CA 1
ATOM 3401 C C . MET B 1 185 ? 12.953 -6.059 3.283 1 96 185 MET B C 1
ATOM 3403 O O . MET B 1 185 ? 12.977 -5.031 3.965 1 96 185 MET B O 1
ATOM 3407 N N . SER B 1 186 ? 13.562 -7.172 3.607 1 95.44 186 SER B N 1
ATOM 3408 C CA . SER B 1 186 ? 14.07 -7.441 4.949 1 95.44 186 SER B CA 1
ATOM 3409 C C . SER B 1 186 ? 15.391 -6.715 5.195 1 95.44 186 SER B C 1
ATOM 3411 O O . SER B 1 186 ? 15.648 -6.25 6.309 1 95.44 186 SER B O 1
ATOM 3413 N N . TYR B 1 187 ? 16.203 -6.668 4.219 1 94.69 187 TYR B N 1
ATOM 3414 C CA . TYR B 1 187 ? 17.484 -5.973 4.297 1 94.69 187 TYR B CA 1
ATOM 3415 C C . TYR B 1 187 ? 17.953 -5.539 2.912 1 94.69 187 TYR B C 1
ATOM 3417 O O . TYR B 1 187 ? 17.438 -6.02 1.897 1 94.69 187 TYR B O 1
ATOM 3425 N N . PHE B 1 188 ? 18.875 -4.543 2.93 1 95.38 188 PHE B N 1
ATOM 3426 C CA . PHE B 1 188 ? 19.516 -4.059 1.708 1 95.38 188 PHE B CA 1
ATOM 3427 C C . PHE B 1 188 ? 21.016 -4.262 1.76 1 95.38 188 PHE B C 1
ATOM 3429 O O . PHE B 1 188 ? 21.672 -3.85 2.719 1 95.38 188 PHE B O 1
ATOM 3436 N N . LEU B 1 189 ? 21.5 -4.977 0.766 1 94.25 189 LEU B N 1
ATOM 3437 C CA . LEU B 1 189 ? 22.938 -5.141 0.626 1 94.25 189 LEU B CA 1
ATOM 3438 C C . LEU B 1 189 ? 23.516 -4.129 -0.36 1 94.25 189 LEU B C 1
ATOM 3440 O O . LEU B 1 189 ? 23.203 -4.176 -1.553 1 94.25 189 LEU B O 1
ATOM 3444 N N . CYS B 1 190 ? 24.359 -3.266 0.115 1 95.31 190 CYS B N 1
ATOM 3445 C CA . CYS B 1 190 ? 24.984 -2.275 -0.758 1 95.31 190 CYS B CA 1
ATOM 3446 C C . CYS B 1 190 ? 25.781 -2.949 -1.87 1 95.31 190 CYS B C 1
ATOM 3448 O O . CYS B 1 190 ? 26.656 -3.777 -1.601 1 95.31 190 CYS B O 1
ATOM 3450 N N . PRO B 1 191 ? 25.484 -2.592 -3.033 1 93.31 191 PRO B N 1
ATOM 3451 C CA . PRO B 1 191 ? 26.188 -3.252 -4.129 1 93.31 191 PRO B CA 1
ATOM 3452 C C . PRO B 1 191 ? 27.672 -2.852 -4.199 1 93.31 191 PRO B C 1
ATOM 3454 O O . PRO B 1 191 ? 28.469 -3.547 -4.828 1 93.31 191 PRO B O 1
ATOM 3457 N N . ASN B 1 192 ? 28 -1.745 -3.602 1 94.81 192 ASN B N 1
ATOM 3458 C CA . ASN B 1 192 ? 29.375 -1.231 -3.668 1 94.81 192 ASN B CA 1
ATOM 3459 C C . ASN B 1 192 ? 30.25 -1.824 -2.568 1 94.81 192 ASN B C 1
ATOM 3461 O O . ASN B 1 192 ? 31.391 -2.188 -2.812 1 94.81 192 ASN B O 1
ATOM 3465 N N . CYS B 1 193 ? 29.734 -2.012 -1.307 1 96.94 193 CYS B N 1
ATOM 3466 C CA . CYS B 1 193 ? 30.594 -2.439 -0.207 1 96.94 193 CYS B CA 1
ATOM 3467 C C . CYS B 1 193 ? 30.016 -3.662 0.493 1 96.94 193 CYS B C 1
ATOM 3469 O O . CYS B 1 193 ? 30.609 -4.168 1.453 1 96.94 193 CYS B O 1
ATOM 3471 N N . ASN B 1 194 ? 28.844 -4.074 0.196 1 94.12 194 ASN B N 1
ATOM 3472 C CA . ASN B 1 194 ? 28.141 -5.25 0.713 1 94.12 194 ASN B CA 1
ATOM 3473 C C . ASN B 1 194 ? 27.688 -5.043 2.152 1 94.12 194 ASN B C 1
ATOM 3475 O O . ASN B 1 194 ? 27.375 -6.004 2.854 1 94.12 194 ASN B O 1
ATOM 3479 N N . HIS B 1 195 ? 27.734 -3.832 2.508 1 95.81 195 HIS B N 1
ATOM 3480 C CA . HIS B 1 195 ? 27.172 -3.512 3.816 1 95.81 195 HIS B CA 1
ATOM 3481 C C . HIS B 1 195 ? 25.672 -3.797 3.861 1 95.81 195 HIS B C 1
ATOM 3483 O O . HIS B 1 195 ? 24.938 -3.439 2.936 1 95.81 195 HIS B O 1
ATOM 3489 N N . GLU B 1 196 ? 25.281 -4.461 4.953 1 94.94 196 GLU B N 1
ATOM 3490 C CA . GLU B 1 196 ? 23.875 -4.801 5.152 1 94.94 196 GLU B CA 1
ATOM 3491 C C . GLU B 1 196 ? 23.156 -3.717 5.941 1 94.94 196 GLU B C 1
ATOM 3493 O O . GLU B 1 196 ? 23.609 -3.316 7.016 1 94.94 196 GLU B O 1
ATOM 3498 N N . SER B 1 197 ? 22.125 -3.16 5.328 1 95.25 197 SER B N 1
ATOM 3499 C CA . SER B 1 197 ? 21.281 -2.176 6 1 95.25 197 SER B CA 1
ATOM 3500 C C . SER B 1 197 ? 19.859 -2.705 6.195 1 95.25 197 SER B C 1
ATOM 3502 O O . SER B 1 197 ? 19.312 -3.363 5.309 1 95.25 197 SER B O 1
ATOM 3504 N N . HIS B 1 198 ? 19.266 -2.426 7.391 1 94.5 198 HIS B N 1
ATOM 3505 C CA . HIS B 1 198 ? 17.891 -2.814 7.707 1 94.5 198 HIS B CA 1
ATOM 3506 C C . HIS B 1 198 ? 16.953 -1.613 7.664 1 94.5 198 HIS B C 1
ATOM 3508 O O . HIS B 1 198 ? 16.5 -1.143 8.711 1 94.5 198 HIS B O 1
ATOM 3514 N N . VAL B 1 199 ? 16.609 -1.236 6.465 1 92.75 199 VAL B N 1
ATOM 3515 C CA . VAL B 1 199 ? 15.93 0.015 6.16 1 92.75 199 VAL B CA 1
ATOM 3516 C C . VAL B 1 199 ? 14.555 0.024 6.824 1 92.75 199 VAL B C 1
ATOM 3518 O O . VAL B 1 199 ? 14.133 1.041 7.379 1 92.75 199 VAL B O 1
ATOM 3521 N N . PHE B 1 200 ? 13.812 -1.098 6.801 1 93.88 200 PHE B N 1
ATOM 3522 C CA . PHE B 1 200 ? 12.445 -1.155 7.301 1 93.88 200 PHE B CA 1
ATOM 3523 C C . PHE B 1 200 ? 12.383 -1.882 8.641 1 93.88 200 PHE B C 1
ATOM 3525 O O . PHE B 1 200 ? 11.352 -2.436 9.008 1 93.88 200 PHE B O 1
ATOM 3532 N N . GLY B 1 201 ? 13.484 -1.949 9.359 1 91.62 201 GLY B N 1
ATOM 3533 C CA . GLY B 1 201 ? 13.523 -2.629 10.641 1 91.62 201 GLY B CA 1
ATOM 3534 C C . GLY B 1 201 ? 14.094 -4.031 10.555 1 91.62 201 GLY B C 1
ATOM 3535 O O . GLY B 1 201 ? 14.453 -4.496 9.477 1 91.62 201 GLY B O 1
ATOM 3536 N N . THR B 1 202 ? 14.18 -4.617 11.781 1 90.38 202 THR B N 1
ATOM 3537 C CA . THR B 1 202 ? 14.828 -5.922 11.844 1 90.38 202 THR B CA 1
ATOM 3538 C C . THR B 1 202 ? 13.883 -6.973 12.422 1 90.38 202 THR B C 1
ATOM 3540 O O . THR B 1 202 ? 13.406 -6.828 13.547 1 90.38 202 THR B O 1
ATOM 3543 N N . ASP B 1 203 ? 13.617 -7.906 11.688 1 89.38 203 ASP B N 1
ATOM 3544 C CA . ASP B 1 203 ? 12.977 -9.156 12.078 1 89.38 203 ASP B CA 1
ATOM 3545 C C . ASP B 1 203 ? 11.609 -8.906 12.703 1 89.38 203 ASP B C 1
ATOM 3547 O O . ASP B 1 203 ? 11.195 -9.617 13.625 1 89.38 203 ASP B O 1
ATOM 3551 N N . GLY B 1 204 ? 10.984 -7.848 12.266 1 93.44 204 GLY B N 1
ATOM 3552 C CA . GLY B 1 204 ? 9.648 -7.57 12.766 1 93.44 204 GLY B CA 1
ATOM 3553 C C . GLY B 1 204 ? 8.648 -8.656 12.43 1 93.44 204 GLY B C 1
ATOM 3554 O O . GLY B 1 204 ? 7.871 -9.086 13.289 1 93.44 204 GLY B O 1
ATOM 3555 N N . ALA B 1 205 ? 8.711 -9.125 11.258 1 94.69 205 ALA B N 1
ATOM 3556 C CA . ALA B 1 205 ? 7.758 -10.141 10.82 1 94.69 205 ALA B CA 1
ATOM 3557 C C . ALA B 1 205 ? 8.039 -11.484 11.492 1 94.69 205 ALA B C 1
ATOM 3559 O O . ALA B 1 205 ? 7.109 -12.242 11.781 1 94.69 205 ALA B O 1
ATOM 3560 N N . LEU B 1 206 ? 9.328 -11.758 11.695 1 95.5 206 LEU B N 1
ATOM 3561 C CA . LEU B 1 206 ? 9.688 -12.969 12.414 1 95.5 206 LEU B CA 1
ATOM 3562 C C . LEU B 1 206 ? 9.125 -12.953 13.828 1 95.5 206 LEU B C 1
ATOM 3564 O O . LEU B 1 206 ? 8.523 -13.938 14.273 1 95.5 206 LEU B O 1
ATOM 3568 N N . LYS B 1 207 ? 9.336 -11.883 14.516 1 96.31 207 LYS B N 1
ATOM 3569 C CA . LYS B 1 207 ? 8.836 -11.734 15.875 1 96.31 207 LYS B CA 1
ATOM 3570 C C . LYS B 1 207 ? 7.312 -11.836 15.914 1 96.31 207 LYS B C 1
ATOM 3572 O O . LYS B 1 207 ? 6.75 -12.492 16.797 1 96.31 207 LYS B O 1
ATOM 3577 N N . GLU B 1 208 ? 6.656 -11.203 14.961 1 95.75 208 GLU B N 1
ATOM 3578 C CA . GLU B 1 208 ? 5.199 -11.242 14.906 1 95.75 208 GLU B CA 1
ATOM 3579 C C . GLU B 1 208 ? 4.695 -12.656 14.633 1 95.75 208 GLU B C 1
ATOM 3581 O O . GLU B 1 208 ? 3.697 -13.086 15.203 1 95.75 208 GLU B O 1
ATOM 3586 N N . ALA B 1 209 ? 5.344 -13.359 13.727 1 96.56 209 ALA B N 1
ATOM 3587 C CA . ALA B 1 209 ? 4.977 -14.742 13.438 1 96.56 209 ALA B CA 1
ATOM 3588 C C . ALA B 1 209 ? 5.023 -15.602 14.703 1 96.56 209 ALA B C 1
ATOM 3590 O O . ALA B 1 209 ? 4.086 -16.344 14.984 1 96.56 209 ALA B O 1
ATOM 3591 N N . LYS B 1 210 ? 6.062 -15.453 15.438 1 96.5 210 LYS B N 1
ATOM 3592 C CA . LYS B 1 210 ? 6.207 -16.203 16.688 1 96.5 210 LYS B CA 1
ATOM 3593 C C . LYS B 1 210 ? 5.09 -15.852 17.672 1 96.5 210 LYS B C 1
ATOM 3595 O O . LYS B 1 210 ? 4.48 -16.75 18.25 1 96.5 210 LYS B O 1
ATOM 3600 N N . LYS B 1 211 ? 4.855 -14.633 17.797 1 95.62 211 LYS B N 1
ATOM 3601 C CA . LYS B 1 211 ? 3.811 -14.156 18.703 1 95.62 211 LYS B CA 1
ATOM 3602 C C . LYS B 1 211 ? 2.455 -14.758 18.344 1 95.62 211 LYS B C 1
ATOM 3604 O O . LYS B 1 211 ? 1.648 -15.055 19.219 1 95.62 211 LYS B O 1
ATOM 3609 N N . GLN B 1 212 ? 2.199 -14.93 17.062 1 95.44 212 GLN B N 1
ATOM 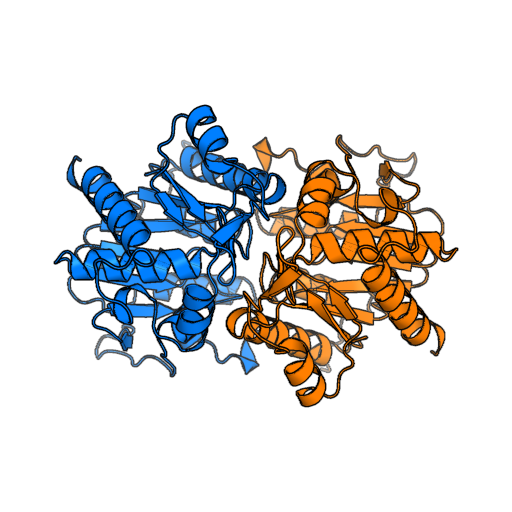3610 C CA . GLN B 1 212 ? 0.915 -15.414 16.562 1 95.44 212 GLN B CA 1
ATOM 3611 C C . GLN B 1 212 ? 0.935 -16.922 16.359 1 95.44 212 GLN B C 1
ATOM 3613 O O . GLN B 1 212 ? -0.007 -17.5 15.812 1 95.44 212 GLN B O 1
ATOM 3618 N N . ASN B 1 213 ? 2.039 -17.562 16.703 1 96.19 213 ASN B N 1
ATOM 3619 C CA . ASN B 1 213 ? 2.229 -19 16.531 1 96.19 213 ASN B CA 1
ATOM 3620 C C . ASN B 1 213 ? 2.113 -19.406 15.055 1 96.19 213 ASN B C 1
ATOM 3622 O O . ASN B 1 213 ? 1.414 -20.359 14.719 1 96.19 213 ASN B O 1
ATOM 3626 N N . LEU B 1 214 ? 2.689 -18.578 14.273 1 97.25 214 LEU B N 1
ATOM 3627 C CA . LEU B 1 214 ? 2.754 -18.828 12.836 1 97.25 214 LEU B CA 1
ATOM 3628 C C . LEU B 1 214 ? 4.195 -19.047 12.391 1 97.25 214 LEU B C 1
ATOM 3630 O O . LEU B 1 214 ? 5.133 -18.734 13.125 1 97.25 214 LEU B O 1
ATOM 3634 N N . ARG B 1 215 ? 4.355 -19.594 11.195 1 96.69 215 ARG B N 1
ATOM 3635 C CA . ARG B 1 215 ? 5.676 -19.797 10.609 1 96.69 215 ARG B CA 1
ATOM 3636 C C . ARG B 1 215 ? 6.094 -18.609 9.742 1 96.69 215 ARG B C 1
ATOM 3638 O O . ARG B 1 215 ? 5.254 -18 9.078 1 96.69 215 ARG B O 1
ATOM 3645 N N . LEU B 1 216 ? 7.324 -18.344 9.844 1 97.88 216 LEU B N 1
ATOM 3646 C CA . LEU B 1 216 ? 7.906 -17.5 8.82 1 97.88 216 LEU B CA 1
ATOM 3647 C C . LEU B 1 216 ? 8.32 -18.312 7.602 1 97.88 216 LEU B C 1
ATOM 3649 O O . LEU B 1 216 ? 9.211 -19.172 7.699 1 97.88 216 LEU B O 1
ATOM 3653 N N . LEU B 1 217 ? 7.719 -18.047 6.516 1 98.06 217 LEU B N 1
ATOM 3654 C CA . LEU B 1 217 ? 7.93 -18.859 5.316 1 98.06 217 LEU B CA 1
ATOM 3655 C C . LEU B 1 217 ? 9.242 -18.469 4.633 1 98.06 217 LEU B C 1
ATOM 3657 O O . LEU B 1 217 ? 9.852 -19.297 3.955 1 98.06 217 LEU B O 1
ATOM 3661 N N . GLY B 1 218 ? 9.617 -17.203 4.73 1 96.62 218 GLY B N 1
ATOM 3662 C CA . GLY B 1 218 ? 10.844 -16.719 4.121 1 96.62 218 GLY B CA 1
ATOM 3663 C C . GLY B 1 218 ? 11.031 -15.219 4.266 1 96.62 218 GLY B C 1
ATOM 3664 O O . GLY B 1 218 ? 10.109 -14.508 4.652 1 96.62 218 GLY B O 1
ATOM 3665 N N . SER B 1 219 ? 12.273 -14.82 4.074 1 96.5 219 SER B N 1
ATOM 3666 C CA . SER B 1 219 ? 12.656 -13.406 4.051 1 96.5 219 SER B CA 1
ATOM 3667 C C . SER B 1 219 ? 13.258 -13.016 2.705 1 96.5 219 SER B C 1
ATOM 3669 O O . SER B 1 219 ? 14.188 -13.664 2.227 1 96.5 219 SER B O 1
ATOM 3671 N N . ILE B 1 220 ? 12.68 -11.992 2.096 1 97 220 ILE B N 1
ATOM 3672 C CA . ILE B 1 220 ? 13.133 -11.508 0.796 1 97 220 ILE B CA 1
ATOM 3673 C C . ILE B 1 220 ? 13.844 -10.164 0.962 1 97 220 ILE B C 1
ATOM 3675 O O . ILE B 1 220 ? 13.297 -9.242 1.563 1 97 220 ILE B O 1
ATOM 3679 N N . PRO B 1 221 ? 15.039 -10.031 0.481 1 95.38 221 PRO B N 1
ATOM 3680 C CA . PRO B 1 221 ? 15.75 -8.758 0.633 1 95.38 221 PRO B CA 1
ATOM 3681 C C . PRO B 1 221 ? 15.195 -7.656 -0.264 1 95.38 221 PRO B C 1
ATOM 3683 O O . PRO B 1 221 ? 14.586 -7.945 -1.298 1 95.38 221 PRO B O 1
ATOM 3686 N N . LEU B 1 222 ? 15.289 -6.461 0.223 1 95 222 LEU B N 1
ATOM 3687 C CA . LEU B 1 222 ? 15.133 -5.32 -0.672 1 95 222 LEU B CA 1
ATOM 3688 C C . LEU B 1 222 ? 16.234 -5.301 -1.73 1 95 222 LEU B C 1
ATOM 3690 O O . LEU B 1 222 ? 17.422 -5.348 -1.401 1 95 222 LEU B O 1
ATOM 3694 N N . ASN B 1 223 ? 15.836 -5.336 -2.988 1 93.88 223 ASN B N 1
ATOM 3695 C CA . ASN B 1 223 ? 16.828 -5.488 -4.047 1 93.88 223 ASN B CA 1
ATOM 3696 C C . ASN B 1 223 ? 16.406 -4.746 -5.316 1 93.88 223 ASN B C 1
ATOM 3698 O O . ASN B 1 223 ? 15.266 -4.863 -5.766 1 93.88 223 ASN B O 1
ATOM 3702 N N . GLU B 1 224 ? 17.391 -4.059 -5.859 1 92.56 224 GLU B N 1
ATOM 3703 C CA . GLU B 1 224 ? 17.156 -3.246 -7.047 1 92.56 224 GLU B CA 1
ATOM 3704 C C . GLU B 1 224 ? 16.75 -4.113 -8.242 1 92.56 224 GLU B C 1
ATOM 3706 O O . GLU B 1 224 ? 15.914 -3.723 -9.047 1 92.56 224 GLU B O 1
ATOM 3711 N N . GLU B 1 225 ? 17.344 -5.23 -8.336 1 93.06 225 GLU B N 1
ATOM 3712 C CA . GLU B 1 225 ? 17.078 -6.117 -9.461 1 93.06 225 GLU B CA 1
ATOM 3713 C C . GLU B 1 225 ? 15.641 -6.648 -9.414 1 93.06 225 GLU B C 1
ATOM 3715 O O . GLU B 1 225 ? 15.008 -6.832 -10.453 1 93.06 225 GLU B O 1
ATOM 3720 N N . ILE B 1 226 ? 15.141 -6.934 -8.273 1 94.12 226 ILE B N 1
ATOM 3721 C CA . ILE B 1 226 ? 13.758 -7.371 -8.125 1 94.12 226 ILE B CA 1
ATOM 3722 C C . ILE B 1 226 ? 12.812 -6.285 -8.641 1 94.12 226 ILE B C 1
ATOM 3724 O O . ILE B 1 226 ? 11.883 -6.57 -9.406 1 94.12 226 ILE B O 1
ATOM 3728 N N . CYS B 1 227 ? 13.07 -5.047 -8.289 1 93.38 227 CYS B N 1
ATOM 3729 C CA . CYS B 1 227 ? 12.25 -3.92 -8.719 1 93.38 227 CYS B CA 1
ATOM 3730 C C . CYS B 1 227 ? 12.359 -3.709 -10.227 1 93.38 227 CYS B C 1
ATOM 3732 O O . CYS B 1 227 ? 11.344 -3.574 -10.906 1 93.38 227 CYS B O 1
ATOM 3734 N N . LEU B 1 228 ? 13.586 -3.766 -10.703 1 93.25 228 LEU B N 1
ATOM 3735 C CA . LEU B 1 228 ? 13.836 -3.541 -12.125 1 93.25 228 LEU B CA 1
ATOM 3736 C C . LEU B 1 228 ? 13.133 -4.594 -12.977 1 93.25 228 LEU B C 1
ATOM 3738 O O . LEU B 1 228 ? 12.477 -4.262 -13.961 1 93.25 228 LEU B O 1
ATOM 3742 N N . GLN B 1 229 ? 13.25 -5.82 -12.586 1 94.62 229 GLN B N 1
ATOM 3743 C CA . GLN B 1 229 ? 12.641 -6.91 -13.344 1 94.62 229 GLN B CA 1
ATOM 3744 C C . GLN B 1 229 ? 11.125 -6.871 -13.242 1 94.62 229 GLN B C 1
ATOM 3746 O O . GLN B 1 229 ? 10.422 -7.223 -14.195 1 94.62 229 GLN B O 1
ATOM 3751 N N . SER B 1 230 ? 10.602 -6.496 -12.102 1 94.75 230 SER B N 1
ATOM 3752 C CA . SER B 1 230 ? 9.164 -6.301 -11.961 1 94.75 230 SER B CA 1
ATOM 3753 C C . SER B 1 230 ? 8.648 -5.25 -12.938 1 94.75 230 SER B C 1
ATOM 3755 O O . SER B 1 230 ? 7.652 -5.477 -13.633 1 94.75 230 SER B O 1
ATOM 3757 N N . ASP B 1 231 ? 9.352 -4.164 -13.062 1 93.88 231 ASP B N 1
ATOM 3758 C CA . ASP B 1 231 ? 8.945 -3.068 -13.938 1 93.88 231 ASP B CA 1
ATOM 3759 C C . ASP B 1 231 ? 9.039 -3.477 -15.406 1 93.88 231 ASP B C 1
ATOM 3761 O O . ASP B 1 231 ? 8.25 -3.016 -16.234 1 93.88 231 ASP B O 1
ATOM 3765 N N . LYS B 1 232 ? 9.953 -4.367 -15.672 1 95 232 LYS B N 1
ATOM 3766 C CA . LYS B 1 232 ? 10.133 -4.852 -17.031 1 95 232 LYS B CA 1
ATOM 3767 C C . LYS B 1 232 ? 9.102 -5.922 -17.375 1 95 232 LYS B C 1
ATOM 3769 O O . LYS B 1 232 ? 9.008 -6.355 -18.531 1 95 232 LYS B O 1
ATOM 3774 N N . GLY B 1 233 ? 8.383 -6.391 -16.391 1 96.62 233 GLY B N 1
ATOM 3775 C CA . GLY B 1 233 ? 7.414 -7.449 -16.609 1 96.62 233 GLY B CA 1
ATOM 3776 C C . GLY B 1 233 ? 8.047 -8.82 -16.75 1 96.62 233 GLY B C 1
ATOM 3777 O O . GLY B 1 233 ? 7.555 -9.664 -17.5 1 96.62 233 GLY B O 1
ATOM 3778 N N . LYS B 1 234 ? 9.156 -8.992 -16.188 1 96.94 234 LYS B N 1
ATOM 3779 C CA . LYS B 1 234 ? 9.859 -10.266 -16.156 1 96.94 234 LYS B CA 1
ATOM 3780 C C . LYS B 1 234 ? 10.305 -10.625 -14.742 1 96.94 234 LYS B C 1
ATOM 3782 O O . LYS B 1 234 ? 11.484 -10.516 -14.406 1 96.94 234 LYS B O 1
ATOM 3787 N N . PRO B 1 235 ? 9.359 -11.188 -13.914 1 96.75 235 PRO B N 1
ATOM 3788 C CA . PRO B 1 235 ? 9.688 -11.523 -12.523 1 96.75 235 PRO B CA 1
ATOM 3789 C C . PRO B 1 235 ? 11 -12.289 -12.391 1 96.75 235 PRO B C 1
ATOM 3791 O O . PRO B 1 235 ? 11.391 -13.023 -13.305 1 96.75 235 PRO B O 1
ATOM 3794 N N . VAL B 1 236 ? 11.688 -12.141 -11.289 1 95.88 236 VAL B N 1
ATOM 3795 C CA . VAL B 1 236 ? 13.047 -12.633 -11.109 1 95.88 236 VAL B CA 1
ATOM 3796 C C . VAL B 1 236 ? 13.062 -14.156 -11.219 1 95.88 236 VAL B C 1
ATOM 3798 O O . VAL B 1 236 ? 14.047 -14.75 -11.656 1 95.88 236 VAL B O 1
ATOM 3801 N N . VAL B 1 237 ? 12.039 -14.828 -10.844 1 96.31 237 VAL B N 1
ATOM 3802 C CA . VAL B 1 237 ? 11.977 -16.281 -10.93 1 96.31 237 VAL B CA 1
ATOM 3803 C C . VAL B 1 237 ? 12.07 -16.719 -12.391 1 96.31 237 VAL B C 1
ATOM 3805 O O . VAL B 1 237 ? 12.508 -17.828 -12.695 1 96.31 237 VAL B O 1
ATOM 3808 N N . VAL B 1 238 ? 11.695 -15.875 -13.328 1 94.56 238 VAL B N 1
ATOM 3809 C CA . VAL B 1 238 ? 11.758 -16.141 -14.766 1 94.56 238 VAL B CA 1
ATOM 3810 C C . VAL B 1 238 ? 13.102 -15.648 -15.32 1 94.56 238 VAL B C 1
ATOM 3812 O O . VAL B 1 238 ? 13.734 -16.344 -16.109 1 94.56 238 VAL B O 1
ATOM 3815 N N . SER B 1 239 ? 13.547 -14.5 -14.883 1 90.25 239 SER B N 1
ATOM 3816 C CA . SER B 1 239 ? 14.656 -13.805 -15.523 1 90.25 239 SER B CA 1
ATOM 3817 C C . SER B 1 239 ? 16 -14.32 -15.008 1 90.25 239 SER B C 1
ATOM 3819 O O . SER B 1 239 ? 17.031 -14.109 -15.648 1 90.25 239 SER B O 1
ATOM 3821 N N . HIS B 1 240 ? 15.961 -14.961 -13.859 1 83.94 240 HIS B N 1
ATOM 3822 C CA . HIS B 1 240 ? 17.203 -15.406 -13.258 1 83.94 240 HIS B CA 1
ATOM 3823 C C . HIS B 1 240 ? 17.25 -16.922 -13.141 1 83.94 240 HIS B C 1
ATOM 3825 O O . HIS B 1 240 ? 16.203 -17.578 -13.195 1 83.94 240 HIS B O 1
ATOM 3831 N N . ILE B 1 241 ? 18.375 -17.312 -12.992 1 72.44 241 ILE B N 1
ATOM 3832 C CA . ILE B 1 241 ? 18.562 -18.75 -12.883 1 72.44 241 ILE B CA 1
ATOM 3833 C C . ILE B 1 241 ? 18.031 -19.25 -11.547 1 72.44 241 ILE B C 1
ATOM 3835 O O . ILE B 1 241 ? 18.078 -18.516 -10.547 1 72.44 241 ILE B O 1
ATOM 3839 N N . ASP B 1 242 ? 17.578 -20.391 -11.352 1 67.69 242 ASP B N 1
ATOM 3840 C CA . ASP B 1 242 ? 16.906 -20.969 -10.188 1 67.69 242 ASP B CA 1
ATOM 3841 C C . ASP B 1 242 ? 17.797 -20.875 -8.945 1 67.69 242 ASP B C 1
ATOM 3843 O O . ASP B 1 242 ? 17.312 -20.625 -7.844 1 67.69 242 ASP B O 1
ATOM 3847 N N . LYS B 1 243 ? 19.078 -20.781 -9.141 1 68 243 LYS B N 1
ATOM 3848 C CA . LYS B 1 243 ? 20 -20.812 -8.008 1 68 243 LYS B CA 1
ATOM 3849 C C . LYS B 1 243 ? 20.531 -19.422 -7.695 1 68 243 LYS B C 1
ATOM 3851 O O . LYS B 1 243 ? 21.391 -19.266 -6.828 1 68 243 LYS B O 1
ATOM 3856 N N . ASP B 1 244 ? 19.812 -18.594 -8.18 1 81.44 244 ASP B N 1
ATOM 3857 C CA . ASP B 1 244 ? 20.203 -17.219 -7.891 1 81.44 244 ASP B CA 1
ATOM 3858 C C . ASP B 1 244 ? 19.75 -16.797 -6.492 1 81.44 244 ASP B C 1
ATOM 3860 O O . ASP B 1 244 ? 18.625 -17.125 -6.074 1 81.44 244 ASP B O 1
ATOM 3864 N N . PRO B 1 245 ? 20.688 -16.234 -5.73 1 85.12 245 PRO B N 1
ATOM 3865 C CA . PRO B 1 245 ? 20.344 -15.742 -4.395 1 85.12 245 PRO B CA 1
ATOM 3866 C C . PRO B 1 245 ? 19.094 -14.883 -4.391 1 85.12 245 PRO B C 1
ATOM 3868 O O . PRO B 1 245 ? 18.375 -14.828 -3.387 1 85.12 245 PRO B O 1
ATOM 3871 N N . LEU B 1 246 ? 18.734 -14.406 -5.531 1 89 246 LEU B N 1
ATOM 3872 C CA . LEU B 1 246 ? 17.578 -13.523 -5.641 1 89 246 LEU B CA 1
ATOM 3873 C C . LEU B 1 246 ? 16.297 -14.336 -5.738 1 89 246 LEU B C 1
ATOM 3875 O O . LEU B 1 246 ? 15.227 -13.852 -5.348 1 89 246 LEU B O 1
ATOM 3879 N N . THR B 1 247 ? 16.391 -15.547 -6.223 1 94.94 247 THR B N 1
ATOM 3880 C CA . THR B 1 247 ? 15.188 -16.328 -6.473 1 94.94 247 THR B CA 1
ATOM 3881 C C . THR B 1 247 ? 14.961 -17.359 -5.363 1 94.94 247 THR B C 1
ATOM 3883 O O . THR B 1 247 ? 13.852 -17.859 -5.184 1 94.94 247 THR B O 1
ATOM 3886 N N . LYS B 1 248 ? 16.016 -17.656 -4.613 1 95.19 248 LYS B N 1
ATOM 3887 C CA . LYS B 1 248 ? 15.977 -18.734 -3.623 1 95.19 248 LYS B CA 1
ATOM 3888 C C . LYS B 1 248 ? 14.852 -18.516 -2.611 1 95.19 248 LYS B C 1
ATOM 3890 O O . LYS B 1 248 ? 14.102 -19.438 -2.303 1 95.19 248 LYS B O 1
ATOM 3895 N N . PRO B 1 249 ? 14.703 -17.312 -2.146 1 96.12 249 PRO B N 1
ATOM 3896 C CA . PRO B 1 249 ? 13.641 -17.109 -1.16 1 96.12 249 PRO B CA 1
ATOM 3897 C C . PRO B 1 249 ? 12.258 -17.469 -1.702 1 96.12 249 PRO B C 1
ATOM 3899 O O . PRO B 1 249 ? 11.422 -18.016 -0.97 1 96.12 249 PRO B O 1
ATOM 3902 N N . TYR B 1 250 ? 11.969 -17.219 -2.941 1 97.62 250 TYR B N 1
ATOM 3903 C CA . TYR B 1 250 ? 10.664 -17.531 -3.529 1 97.62 250 TYR B CA 1
ATOM 3904 C C . TYR B 1 250 ? 10.461 -19.031 -3.656 1 97.62 250 TYR B C 1
ATOM 3906 O O . TYR B 1 250 ? 9.359 -19.531 -3.432 1 97.62 250 TYR B O 1
ATOM 3914 N N . PHE B 1 251 ? 11.492 -19.75 -3.979 1 96.94 251 PHE B N 1
ATOM 3915 C CA . PHE B 1 251 ? 11.406 -21.203 -4.051 1 96.94 251 PHE B CA 1
ATOM 3916 C C . PHE B 1 251 ? 11.227 -21.797 -2.666 1 96.94 251 PHE B C 1
ATOM 3918 O O . PHE B 1 251 ? 10.461 -22.766 -2.492 1 96.94 251 PHE B O 1
ATOM 3925 N N . ASP B 1 252 ? 11.984 -21.219 -1.704 1 96.62 252 ASP B N 1
ATOM 3926 C CA . ASP B 1 252 ? 11.82 -21.688 -0.329 1 96.62 252 ASP B CA 1
ATOM 3927 C C . ASP B 1 252 ? 10.383 -21.5 0.141 1 96.62 252 ASP B C 1
ATOM 3929 O O . ASP B 1 252 ? 9.797 -22.391 0.753 1 96.62 252 ASP B O 1
ATOM 3933 N N . ILE B 1 253 ? 9.797 -20.391 -0.134 1 97.94 253 ILE B N 1
ATOM 3934 C CA . ILE B 1 253 ? 8.414 -20.094 0.231 1 97.94 253 ILE B CA 1
ATOM 3935 C C . ILE B 1 253 ? 7.473 -21.062 -0.469 1 97.94 253 ILE B C 1
ATOM 3937 O O . ILE B 1 253 ? 6.555 -21.594 0.151 1 97.94 253 ILE B O 1
ATOM 3941 N N . ALA B 1 254 ? 7.691 -21.328 -1.767 1 97.88 254 ALA B N 1
ATOM 3942 C CA . ALA B 1 254 ? 6.863 -22.25 -2.539 1 97.88 254 ALA B CA 1
ATOM 3943 C C . ALA B 1 254 ? 6.891 -23.656 -1.93 1 97.88 254 ALA B C 1
ATOM 3945 O O . ALA B 1 254 ? 5.852 -24.312 -1.824 1 97.88 254 ALA B O 1
ATOM 3946 N N . GLN B 1 255 ? 8.047 -24.047 -1.506 1 97.25 255 GLN B N 1
ATOM 3947 C CA . GLN B 1 255 ? 8.188 -25.359 -0.9 1 97.25 255 GLN B CA 1
ATOM 3948 C C . GLN B 1 255 ? 7.414 -25.453 0.413 1 97.25 255 GLN B C 1
ATOM 3950 O O . GLN B 1 255 ? 6.762 -26.453 0.692 1 97.25 255 GLN B O 1
ATOM 3955 N N . GLU B 1 256 ? 7.539 -24.406 1.169 1 97.44 256 GLU B N 1
ATOM 3956 C CA . GLU B 1 256 ? 6.797 -24.375 2.426 1 97.44 256 GLU B CA 1
ATOM 3957 C C . GLU B 1 256 ? 5.293 -24.391 2.18 1 97.44 256 GLU B C 1
ATOM 3959 O O . GLU B 1 256 ? 4.547 -25.031 2.93 1 97.44 256 GLU B O 1
ATOM 3964 N N . VAL B 1 257 ? 4.824 -23.719 1.174 1 97.94 257 VAL B N 1
ATOM 3965 C CA . VAL B 1 257 ? 3.414 -23.719 0.806 1 97.94 257 VAL B CA 1
ATOM 3966 C C . VAL B 1 257 ? 2.971 -25.125 0.415 1 97.94 257 VAL B C 1
ATOM 3968 O O . VAL B 1 257 ? 1.934 -25.594 0.876 1 97.94 257 VAL B O 1
ATOM 3971 N N . LEU B 1 258 ? 3.736 -25.844 -0.379 1 97.5 258 LEU B N 1
ATOM 3972 C CA . LEU B 1 258 ? 3.416 -27.203 -0.825 1 97.5 258 LEU B CA 1
ATOM 3973 C C . LEU B 1 258 ? 3.344 -28.156 0.359 1 97.5 258 LEU B C 1
ATOM 3975 O O . LEU B 1 258 ? 2.426 -28.969 0.444 1 97.5 258 LEU B O 1
ATOM 3979 N N . LYS B 1 259 ? 4.32 -27.984 1.276 1 96.38 259 LYS B N 1
ATOM 3980 C CA . LYS B 1 259 ? 4.324 -28.844 2.461 1 96.38 259 LYS B CA 1
ATOM 3981 C C . LYS B 1 259 ? 3.051 -28.656 3.281 1 96.38 259 LYS B C 1
ATOM 3983 O O . LYS B 1 259 ? 2.502 -29.609 3.814 1 96.38 259 LYS B O 1
ATOM 3988 N N . PHE B 1 260 ? 2.615 -27.469 3.346 1 96 260 PHE B N 1
ATOM 3989 C CA . PHE B 1 260 ? 1.448 -27.125 4.156 1 96 260 PHE B CA 1
ATOM 3990 C C . PHE B 1 260 ? 0.176 -27.688 3.525 1 96 260 PHE B C 1
ATOM 3992 O O . PHE B 1 260 ? -0.648 -28.297 4.211 1 96 260 PHE B O 1
ATOM 3999 N N . VAL B 1 261 ? 0 -27.516 2.213 1 93.31 261 VAL B N 1
ATOM 4000 C CA . VAL B 1 261 ? -1.287 -27.812 1.594 1 93.31 261 VAL B CA 1
ATOM 4001 C C . VAL B 1 261 ? -1.335 -29.281 1.18 1 93.31 261 VAL B C 1
ATOM 4003 O O . VAL B 1 261 ? -2.414 -29.828 0.966 1 93.31 261 VAL B O 1
ATOM 4006 N N . ASP B 1 262 ? -0.226 -29.906 0.959 1 85.38 262 ASP B N 1
ATOM 4007 C CA . ASP B 1 262 ? -0.209 -31.328 0.593 1 85.38 262 ASP B CA 1
ATOM 4008 C C . ASP B 1 262 ? -0.267 -32.219 1.832 1 85.38 262 ASP B C 1
ATOM 4010 O O . ASP B 1 262 ? -0.535 -33.406 1.73 1 85.38 262 ASP B O 1
ATOM 4014 N N . GLN B 1 263 ? 0.251 -31.781 2.986 1 71 263 GLN B N 1
ATOM 4015 C CA . GLN B 1 263 ? 0.155 -32.594 4.203 1 71 263 GLN B CA 1
ATOM 4016 C C . GLN B 1 263 ? -1.296 -32.719 4.652 1 71 263 GLN B C 1
ATOM 4018 O O . GLN B 1 263 ? -1.631 -33.656 5.395 1 71 263 GLN B O 1
ATOM 4023 N N . ASP B 1 264 ? -2.256 -32.031 4.133 1 49.56 264 ASP B N 1
ATOM 4024 C CA . ASP B 1 264 ? -3.633 -32.312 4.531 1 49.56 264 ASP B CA 1
ATOM 4025 C C . ASP B 1 264 ? -4.277 -33.312 3.6 1 49.56 264 ASP B C 1
ATOM 4027 O O . ASP B 1 264 ? -4.105 -33.25 2.381 1 49.56 264 ASP B O 1
#

Radius of gyration: 22.21 Å; Cα contacts (8 Å, |Δi|>4): 1208; chains: 2; bounding box: 62×65×51 Å

Organism: Wickerhamomyces anomalus (strain ATCC 58044 / CBS 1984 / NCYC 433 / NRRL Y-366-8) (NCBI:txid683960)

Nearest PDB structures (foldseek):
  8zkc-assembly1_A-2  TM=9.351E-01  e=5.588E-30  Escherichia coli
  6oby-assembly1_A  TM=8.923E-01  e=6.474E-22  Archaeoglobus fulgidus
  2ph1-assembly1_A  TM=8.914E-01  e=2.149E-21  Archaeoglobus fulgidus DSM 4304
  5aun-assembly1_B  TM=9.140E-01  e=4.204E-18  Thermococcus kodakarensis KOD1
  5aup-assembly1_I  TM=8.775E-01  e=6.968E-18  Thermococcus kodakarensis KOD1

Secondary structure (DSSP, 8-state):
------PPBPPTTEEEEEEEEESSTTSSHHHHHHHHHHHHHHTT--EEEEE--SSS--HHHHTT--SPPPB-TTSPBPPEEETTEEEEEHHHHS-GGGGGG--HHHHHHHHHHHHHSB---SEEEEEEEPPSSSSHHHHHHHHHB--SEEEEEE-SSHHHHHHHHHHHHHHHHTTPPEEEEEE-S--EE-TTT--EE-TT-SSHHHHHHHHTT--EEEE--B-HHHHHHHHTT--HHHHS-TT-TTTHHHHHHHHHHHHHHH--/------PPBPPTTEEEEEEEEESSTTSSHHHHHHHHHHHHHHTT--EEEEE--SSS--HHHHTT--SPPPB-TTSPBPPEEETTEEEEEHHHHS-GGGGGG--HHHHHHHHHHHHHSB---SEEEEEEEPPSSSSHHHHHHHHHB--SEEEEEE-SSHHHHHHHHHHHHHHHHTTPPEEEEEE-S--EE-TTT--EE-TT-SSHHHHHHHHTT--EEEE--B-HHHHHHHHHT--HHHHS-TT-TTTHHHHHHHHHHHHHHH--

InterPro domains:
  IPR000808 Iron-sulfur cluster carrier protein-like, conserved site [PS01215] (120-136)
  IPR019591 Mrp/NBP35 ATP-binding protein [MF_02040] (9-258)
  IPR019591 Mrp/NBP35 ATP-binding protein [cd02037] (16-227)
  IPR027417 P-loop containing nucleoside triphosphate hydrolase [G3DSA:3.40.50.300] (9-263)
  IPR027417 P-loop containing nucleoside triphosphate hydrolase [SSF52540] (16-262)
  IPR033756 Flagellum site-determining protein YlxH/ Fe-S cluster assembling factor NBP35 [PF10609] (13-257)
  IPR044304 Iron-sulfur protein NUBPL-like [PTHR42961] (4-261)